Protein AF-0000000085061314 (afdb_homodimer)

Structure (mmCIF, N/CA/C/O backbone):
data_AF-0000000085061314-model_v1
#
loop_
_entity.id
_entity.type
_entity.pdbx_description
1 polymer 'Dihydropteridine reductase'
#
loop_
_atom_site.group_PDB
_atom_site.id
_atom_site.type_symbol
_atom_site.label_atom_id
_atom_site.label_alt_id
_atom_site.label_comp_id
_atom_site.label_asym_id
_atom_site.label_entity_id
_atom_site.label_seq_id
_atom_site.pdbx_PDB_ins_code
_atom_site.Cartn_x
_atom_site.Cartn_y
_atom_site.Cartn_z
_atom_site.occupancy
_atom_site.B_iso_or_equiv
_atom_site.auth_seq_id
_atom_site.auth_comp_id
_atom_site.auth_asym_id
_atom_site.auth_atom_id
_atom_site.pdbx_PDB_model_num
ATOM 1 N N . MET A 1 1 ? 6.359 34.594 16.688 1 70.44 1 MET A N 1
ATOM 2 C CA . MET A 1 1 ? 5.91 34.438 15.297 1 70.44 1 MET A CA 1
ATOM 3 C C . MET A 1 1 ? 4.812 33.406 15.18 1 70.44 1 MET A C 1
ATOM 5 O O . MET A 1 1 ? 4.781 32.438 15.953 1 70.44 1 MET A O 1
ATOM 9 N N . SER A 1 2 ? 3.764 33.688 14.375 1 91.44 2 SER A N 1
ATOM 10 C CA . SER A 1 2 ? 2.629 32.75 14.281 1 91.44 2 SER A CA 1
ATOM 11 C C . SER A 1 2 ? 3.045 31.422 13.688 1 91.44 2 SER A C 1
ATOM 13 O O . SER A 1 2 ? 3.91 31.359 12.812 1 91.44 2 SER A O 1
ATOM 15 N N . LYS A 1 3 ? 2.561 30.406 14.242 1 97.94 3 LYS A N 1
ATOM 16 C CA . LYS A 1 3 ? 2.836 29.062 13.758 1 97.94 3 LYS A CA 1
ATOM 17 C C . LYS A 1 3 ? 2.086 28.766 12.461 1 97.94 3 LYS A C 1
ATOM 19 O O . LYS A 1 3 ? 1.047 29.375 12.195 1 97.94 3 LYS A O 1
ATOM 24 N N . ASN A 1 4 ? 2.637 27.906 11.641 1 98.81 4 ASN A N 1
ATOM 25 C CA . ASN A 1 4 ? 2.072 27.562 10.336 1 98.81 4 ASN A CA 1
ATOM 26 C C . ASN A 1 4 ? 1.611 26.109 10.289 1 98.81 4 ASN A C 1
ATOM 28 O O . ASN A 1 4 ? 2.285 25.219 10.82 1 98.81 4 ASN A O 1
ATOM 32 N N . VAL A 1 5 ? 0.436 25.891 9.711 1 98.94 5 VAL A N 1
ATOM 33 C CA . VAL A 1 5 ? -0.019 24.531 9.391 1 98.94 5 VAL A CA 1
ATOM 34 C C . VAL A 1 5 ? -0.33 24.438 7.902 1 98.94 5 VAL A C 1
ATOM 36 O O . VAL A 1 5 ? -0.917 25.344 7.316 1 98.94 5 VAL A O 1
ATOM 39 N N . LEU A 1 6 ? 0.193 23.406 7.277 1 98.94 6 LEU A N 1
ATOM 40 C CA . LEU A 1 6 ? -0.193 23.062 5.914 1 98.94 6 LEU A CA 1
ATOM 41 C C . LEU A 1 6 ? -1.162 21.891 5.906 1 98.94 6 LEU A C 1
ATOM 43 O O . LEU A 1 6 ? -0.881 20.844 6.496 1 98.94 6 LEU A O 1
ATOM 47 N N . VAL A 1 7 ? -2.303 22.078 5.32 1 99 7 VAL A N 1
ATOM 48 C CA . VAL A 1 7 ? -3.314 21.031 5.203 1 99 7 VAL A CA 1
ATOM 49 C C . VAL A 1 7 ? -3.453 20.609 3.742 1 99 7 VAL A C 1
ATOM 51 O O . VAL A 1 7 ? -3.934 21.375 2.906 1 99 7 VAL A O 1
ATOM 54 N N . PHE A 1 8 ? -2.939 19.422 3.385 1 98.94 8 PHE A N 1
ATOM 55 C CA . PHE A 1 8 ? -3.18 18.812 2.082 1 98.94 8 PHE A CA 1
ATOM 56 C C . PHE A 1 8 ? -4.586 18.234 2.008 1 98.94 8 PHE A C 1
ATOM 58 O O . PHE A 1 8 ? -4.938 17.328 2.781 1 98.94 8 PHE A O 1
ATOM 65 N N . GLY A 1 9 ? -5.371 18.703 1.185 1 98.75 9 GLY A N 1
ATOM 66 C CA . GLY A 1 9 ? -6.801 18.453 1.234 1 98.75 9 GLY A CA 1
ATOM 67 C C . GLY A 1 9 ? -7.559 19.453 2.074 1 98.75 9 GLY A C 1
ATOM 68 O O . GLY A 1 9 ? -8.508 19.109 2.781 1 98.75 9 GLY A O 1
ATOM 69 N N . GLY A 1 10 ? -7.152 20.656 2.01 1 98.75 10 GLY A N 1
ATOM 70 C CA . GLY A 1 10 ? -7.629 21.672 2.93 1 98.75 10 GLY A CA 1
ATOM 71 C C . GLY A 1 10 ? -9.008 22.203 2.578 1 98.75 10 GLY A C 1
ATOM 72 O O . GLY A 1 10 ? -9.602 22.969 3.338 1 98.75 10 GLY A O 1
ATOM 73 N N . SER A 1 11 ? -9.586 21.797 1.444 1 98.12 11 SER A N 1
ATOM 74 C CA . SER A 1 11 ? -10.898 22.297 1.037 1 98.12 11 SER A CA 1
ATOM 75 C C . SER A 1 11 ? -11.969 21.234 1.199 1 98.12 11 SER A C 1
ATOM 77 O O . SER A 1 11 ? -13.148 21.484 0.968 1 98.12 11 SER A O 1
ATOM 79 N N . GLY A 1 12 ? -11.555 20 1.56 1 97.5 12 GLY A N 1
ATOM 80 C CA . GLY A 1 12 ? -12.516 18.938 1.841 1 97.5 12 GLY A CA 1
ATOM 81 C C . GLY A 1 12 ? -13.195 19.109 3.188 1 97.5 12 GLY A C 1
ATOM 82 O O . GLY A 1 12 ? -12.961 20.078 3.895 1 97.5 12 GLY A O 1
ATOM 83 N N . SER A 1 13 ? -14.023 18.125 3.568 1 97.5 13 SER A N 1
ATOM 84 C CA . SER A 1 13 ? -14.797 18.188 4.805 1 97.5 13 SER A CA 1
ATOM 85 C C . SER A 1 13 ? -13.883 18.266 6.023 1 97.5 13 SER A C 1
ATOM 87 O O . SER A 1 13 ? -13.922 19.25 6.77 1 97.5 13 SER A O 1
ATOM 89 N N . LEU A 1 14 ? -13.031 17.297 6.188 1 98.38 14 LEU A N 1
ATOM 90 C CA . LEU A 1 14 ? -12.117 17.312 7.328 1 98.38 14 LEU A CA 1
ATOM 91 C C . LEU A 1 14 ? -11.109 18.438 7.203 1 98.38 14 LEU A C 1
ATOM 93 O O . LEU A 1 14 ? -10.828 19.141 8.188 1 98.38 14 LEU A O 1
ATOM 97 N N . GLY A 1 15 ? -10.555 18.641 5.969 1 98.81 15 GLY A N 1
ATOM 98 C CA . GLY A 1 15 ? -9.578 19.688 5.738 1 98.81 15 GLY A CA 1
ATOM 99 C C . GLY A 1 15 ? -10.086 21.078 6.117 1 98.81 15 GLY A C 1
ATOM 100 O O . GLY A 1 15 ? -9.383 21.844 6.773 1 98.81 15 GLY A O 1
ATOM 101 N N . SER A 1 16 ? -11.305 21.359 5.734 1 98.69 16 SER A N 1
ATOM 102 C CA . SER A 1 16 ? -11.891 22.672 6.047 1 98.69 16 SER A CA 1
ATOM 103 C C . SER A 1 16 ? -12.07 22.844 7.551 1 98.69 16 SER A C 1
ATOM 105 O O . SER A 1 16 ? -11.867 23.938 8.078 1 98.69 16 SER A O 1
ATOM 107 N N . ALA A 1 17 ? -12.461 21.734 8.211 1 98.75 17 ALA A N 1
ATOM 108 C CA . ALA A 1 17 ? -12.617 21.797 9.656 1 98.75 17 ALA A CA 1
ATOM 109 C C . ALA A 1 17 ? -11.281 22.109 10.344 1 98.75 17 ALA A C 1
ATOM 111 O O . ALA A 1 17 ? -11.234 22.891 11.289 1 98.75 17 ALA A O 1
ATOM 112 N N . ILE A 1 18 ? -10.219 21.516 9.852 1 98.94 18 ILE A N 1
ATOM 113 C CA . ILE A 1 18 ? -8.883 21.734 10.398 1 98.94 18 ILE A CA 1
ATOM 114 C C . ILE A 1 18 ? -8.438 23.172 10.148 1 98.94 18 ILE A C 1
ATOM 116 O O . ILE A 1 18 ? -8.023 23.875 11.07 1 98.94 18 ILE A O 1
ATOM 120 N N . VAL A 1 19 ? -8.562 23.609 8.898 1 98.88 19 VAL A N 1
ATOM 121 C CA . VAL A 1 19 ? -8.164 24.969 8.523 1 98.88 19 VAL A CA 1
ATOM 122 C C . VAL A 1 19 ? -8.906 25.984 9.391 1 98.88 19 VAL A C 1
ATOM 124 O O . VAL A 1 19 ? -8.289 26.875 9.961 1 98.88 19 VAL A O 1
ATOM 127 N N . ASN A 1 20 ? -10.164 25.797 9.523 1 98.75 20 ASN A N 1
ATOM 128 C CA . ASN A 1 20 ? -10.992 26.734 10.281 1 98.75 20 ASN A CA 1
ATOM 129 C C . ASN A 1 20 ? -10.57 26.781 11.742 1 98.75 20 ASN A C 1
ATOM 131 O O . ASN A 1 20 ? -10.398 27.875 12.305 1 98.75 20 ASN A O 1
ATOM 135 N N . LEU A 1 21 ? -10.438 25.641 12.32 1 98.81 21 LEU A N 1
ATOM 136 C CA . LEU A 1 21 ? -10.086 25.609 13.742 1 98.81 21 LEU A CA 1
ATOM 137 C C . LEU A 1 21 ? -8.719 26.25 13.977 1 98.81 21 LEU A C 1
ATOM 139 O O . LEU A 1 21 ? -8.562 27.078 14.883 1 98.81 21 LEU A O 1
ATOM 143 N N . PHE A 1 22 ? -7.703 25.859 13.211 1 98.88 22 PHE A N 1
ATOM 144 C CA . PHE A 1 22 ? -6.355 26.391 13.398 1 98.88 22 PHE A CA 1
ATOM 145 C C . PHE A 1 22 ? -6.324 27.906 13.219 1 98.88 22 PHE A C 1
ATOM 147 O O . PHE A 1 22 ? -5.617 28.609 13.938 1 98.88 22 PHE A O 1
ATOM 154 N N . LYS A 1 23 ? -7.078 28.375 12.281 1 98.25 23 LYS A N 1
ATOM 155 C CA . LYS A 1 23 ? -7.168 29.812 12.062 1 98.25 23 LYS A CA 1
ATOM 156 C C . LYS A 1 23 ? -7.727 30.531 13.297 1 98.25 23 LYS A C 1
ATOM 158 O O . LYS A 1 23 ? -7.211 31.562 13.703 1 98.25 23 LYS A O 1
ATOM 163 N N . THR A 1 24 ? -8.727 29.984 13.852 1 98 24 THR A N 1
ATOM 164 C CA . THR A 1 24 ? -9.336 30.578 15.031 1 98 24 THR A CA 1
ATOM 165 C C . THR A 1 24 ? -8.352 30.578 16.203 1 98 24 THR A C 1
ATOM 167 O O . THR A 1 24 ? -8.484 31.375 17.141 1 98 24 THR A O 1
ATOM 170 N N . LYS A 1 25 ? -7.426 29.672 16.172 1 98.31 25 LYS A N 1
ATOM 171 C CA . LYS A 1 25 ? -6.434 29.547 17.234 1 98.31 25 LYS A CA 1
ATOM 172 C C . LYS A 1 25 ? -5.203 30.406 16.938 1 98.31 25 LYS A C 1
ATOM 174 O O . LYS A 1 25 ? -4.191 30.312 17.641 1 98.31 25 LYS A O 1
ATOM 179 N N . GLY A 1 26 ? -5.215 31.141 15.812 1 98.19 26 GLY A N 1
ATOM 180 C CA . GLY A 1 26 ? -4.188 32.125 15.516 1 98.19 26 GLY A CA 1
ATOM 181 C C . GLY A 1 26 ? -3.078 31.594 14.633 1 98.19 26 GLY A C 1
ATOM 182 O O . GLY A 1 26 ? -2.049 32.25 14.453 1 98.19 26 G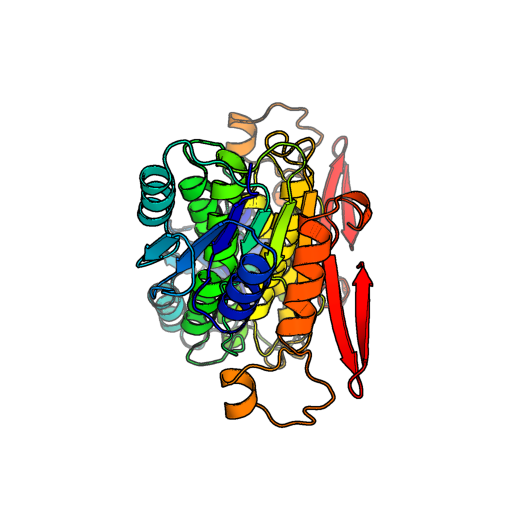LY A O 1
ATOM 183 N N . TRP A 1 27 ? -3.205 30.422 14.141 1 98.75 27 TRP A N 1
ATOM 184 C CA . TRP A 1 27 ? -2.191 29.859 13.25 1 98.75 27 TRP A CA 1
ATOM 185 C C . TRP A 1 27 ? -2.363 30.391 11.828 1 98.75 27 TRP A C 1
ATOM 187 O O . TRP A 1 27 ? -3.486 30.641 11.383 1 98.75 27 TRP A O 1
ATOM 197 N N . ASN A 1 28 ? -1.245 30.578 11.125 1 98.69 28 ASN A N 1
ATOM 198 C CA . ASN A 1 28 ? -1.319 30.688 9.672 1 98.69 28 ASN A CA 1
ATOM 199 C C . ASN A 1 28 ? -1.642 29.344 9.023 1 98.69 28 ASN A C 1
ATOM 201 O O . ASN A 1 28 ? -1.015 28.328 9.344 1 98.69 28 ASN A O 1
ATOM 205 N N . THR A 1 29 ? -2.656 29.406 8.148 1 98.88 29 THR A N 1
ATOM 206 C CA . THR A 1 29 ? -3.113 28.156 7.547 1 98.88 29 THR A CA 1
ATOM 207 C C . THR A 1 29 ? -2.859 28.156 6.043 1 98.88 29 THR A C 1
ATOM 209 O O . THR A 1 29 ? -3.219 29.109 5.348 1 98.88 29 THR A O 1
ATOM 212 N N . ILE A 1 30 ? -2.184 27.094 5.559 1 98.88 30 ILE A N 1
ATOM 213 C CA . ILE A 1 30 ? -1.935 26.875 4.137 1 98.88 30 ILE A CA 1
ATOM 214 C C . ILE A 1 30 ? -2.76 25.688 3.646 1 98.88 30 ILE A C 1
ATOM 216 O O . ILE A 1 30 ? -2.57 24.562 4.109 1 98.88 30 ILE A O 1
ATOM 220 N N . SER A 1 31 ? -3.693 25.953 2.75 1 98.94 31 SER A N 1
ATOM 221 C CA . SER A 1 31 ? -4.527 24.891 2.174 1 98.94 31 SER A CA 1
ATOM 222 C C . SER A 1 31 ? -4.023 24.484 0.794 1 98.94 31 SER A C 1
ATOM 224 O O . SER A 1 31 ? -3.844 25.328 -0.083 1 98.94 31 SER A O 1
ATOM 226 N N . VAL A 1 32 ? -3.703 23.25 0.602 1 98.88 32 VAL A N 1
ATOM 227 C CA . VAL A 1 32 ? -3.387 22.656 -0.696 1 98.88 32 VAL A CA 1
ATOM 228 C C . VAL A 1 32 ? -4.492 21.688 -1.108 1 98.88 32 VAL A C 1
ATOM 230 O O . VAL A 1 32 ? -4.75 20.703 -0.419 1 98.88 32 VAL A O 1
ATOM 233 N N . ASP A 1 33 ? -5.152 21.938 -2.24 1 98.69 33 ASP A N 1
ATOM 234 C CA . ASP A 1 33 ? -6.27 21.094 -2.664 1 98.69 33 ASP A CA 1
ATOM 235 C C . ASP A 1 33 ? -6.617 21.344 -4.129 1 98.69 33 ASP A C 1
ATOM 237 O O . ASP A 1 33 ? -6 22.188 -4.789 1 98.69 33 ASP A O 1
ATOM 241 N N . PHE A 1 34 ? -7.551 20.5 -4.594 1 98 34 PHE A N 1
ATOM 242 C CA . PHE A 1 34 ? -8.023 20.656 -5.965 1 98 34 PHE A CA 1
ATOM 243 C C . PHE A 1 34 ? -8.883 21.906 -6.094 1 98 34 PHE A C 1
ATOM 245 O O . PHE A 1 34 ? -9 22.484 -7.18 1 98 34 PHE A O 1
ATOM 252 N N . ARG A 1 35 ? -9.531 22.391 -4.969 1 97.62 35 ARG A N 1
ATOM 253 C CA . ARG A 1 35 ? -10.312 23.625 -4.906 1 97.62 35 ARG A CA 1
ATOM 254 C C . ARG A 1 35 ? -9.719 24.594 -3.896 1 97.62 35 ARG A C 1
ATOM 256 O O . ARG A 1 35 ? -9.125 24.188 -2.9 1 97.62 35 ARG A O 1
ATOM 263 N N . ASP A 1 36 ? -9.906 25.766 -4.176 1 97.75 36 ASP A N 1
ATOM 264 C CA . ASP A 1 36 ? -9.438 26.781 -3.248 1 97.75 36 ASP A CA 1
ATOM 265 C C . ASP A 1 36 ? -10.219 26.734 -1.935 1 97.75 36 ASP A C 1
ATOM 267 O O . ASP A 1 36 ? -11.398 26.391 -1.921 1 97.75 36 ASP A O 1
ATOM 271 N N . ASN A 1 37 ? -9.469 26.984 -0.868 1 98.31 37 ASN A N 1
ATOM 272 C CA . ASN A 1 37 ? -10.078 27.281 0.422 1 98.31 37 ASN A CA 1
ATOM 273 C C . ASN A 1 37 ? -9.898 28.75 0.806 1 98.31 37 ASN A C 1
ATOM 275 O O . ASN A 1 37 ? -8.836 29.141 1.273 1 98.31 37 ASN A O 1
ATOM 279 N N . THR A 1 38 ? -10.945 29.531 0.714 1 97.12 38 THR A N 1
ATOM 280 C CA . THR A 1 38 ? -10.867 30.984 0.884 1 97.12 38 THR A CA 1
ATOM 281 C C . THR A 1 38 ? -10.695 31.344 2.357 1 97.12 38 THR A C 1
ATOM 283 O O . THR A 1 38 ? -10.328 32.469 2.686 1 97.12 38 THR A O 1
ATOM 286 N N . ASN A 1 39 ? -10.961 30.422 3.193 1 97.94 39 ASN A N 1
ATOM 287 C CA . ASN A 1 39 ? -10.805 30.703 4.617 1 97.94 39 ASN A CA 1
ATOM 288 C C . ASN A 1 39 ? -9.352 30.578 5.059 1 97.94 39 ASN A C 1
ATOM 290 O O . ASN A 1 39 ? -8.984 31.031 6.145 1 97.94 39 ASN A O 1
ATOM 294 N N . ALA A 1 40 ? -8.539 29.891 4.309 1 98.69 40 ALA A N 1
ATOM 295 C CA . ALA A 1 40 ? -7.137 29.688 4.664 1 98.69 40 AL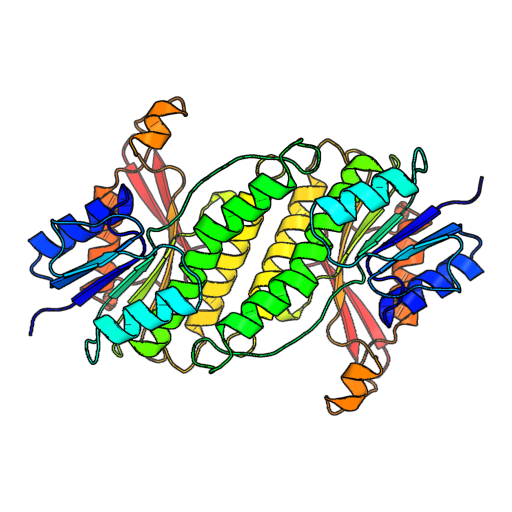A A CA 1
ATOM 296 C C . ALA A 1 40 ? -6.348 30.984 4.504 1 98.69 40 ALA A C 1
ATOM 298 O O . ALA A 1 40 ? -6.719 31.859 3.711 1 98.69 40 ALA A O 1
ATOM 299 N N . THR A 1 41 ? -5.254 31.141 5.266 1 98.5 41 THR A N 1
ATOM 300 C CA . THR A 1 41 ? -4.344 32.281 5.082 1 98.5 41 THR A CA 1
ATOM 301 C C . THR A 1 41 ? -3.764 32.281 3.67 1 98.5 41 THR A C 1
ATOM 303 O O . THR A 1 41 ? -3.629 33.312 3.049 1 98.5 41 THR A O 1
ATOM 306 N N . GLN A 1 42 ? -3.408 31.156 3.201 1 98.31 42 GLN A N 1
ATOM 307 C CA . GLN A 1 42 ? -2.92 30.922 1.847 1 98.31 42 GLN A CA 1
ATOM 308 C C . GLN A 1 42 ? -3.516 29.641 1.26 1 98.31 42 GLN A C 1
ATOM 310 O O . GLN A 1 42 ? -3.625 28.625 1.951 1 98.31 42 GLN A O 1
ATOM 315 N N . SER A 1 43 ? -3.992 29.797 0.002 1 98.69 43 SER A N 1
ATOM 316 C CA . SER A 1 43 ? -4.566 28.641 -0.698 1 98.69 43 SER A CA 1
ATOM 317 C C . SER A 1 43 ? -3.816 28.359 -1.995 1 98.69 43 SER A C 1
ATOM 319 O O . SER A 1 43 ? -3.602 29.266 -2.807 1 98.69 43 SER A O 1
ATOM 321 N N . VAL A 1 44 ? -3.334 27.141 -2.156 1 98.56 44 VAL A N 1
ATOM 322 C CA . VAL A 1 44 ? -2.676 26.703 -3.381 1 98.56 44 VAL A CA 1
ATOM 323 C C . VAL A 1 44 ? -3.504 25.594 -4.047 1 98.56 44 VAL A C 1
ATOM 325 O O . VAL A 1 44 ? -3.662 24.516 -3.49 1 98.56 44 VAL A O 1
ATOM 328 N N . SER A 1 45 ? -4.023 25.859 -5.238 1 98.38 45 SER A N 1
ATOM 329 C CA . SER A 1 45 ? -4.801 24.875 -5.984 1 98.38 45 SER A CA 1
ATOM 330 C C . SER A 1 45 ? -3.896 23.984 -6.84 1 98.38 45 SER A C 1
ATOM 332 O O . SER A 1 45 ? -2.996 24.484 -7.52 1 98.38 45 SER A O 1
ATOM 334 N N . ILE A 1 46 ? -4.117 22.688 -6.781 1 98.56 46 ILE A N 1
ATOM 335 C CA . ILE A 1 46 ? -3.387 21.719 -7.598 1 98.56 46 ILE A CA 1
ATOM 336 C C . ILE A 1 46 ? -4.367 20.906 -8.43 1 98.56 46 ILE A C 1
ATOM 338 O O . ILE A 1 46 ? -5.562 20.859 -8.125 1 98.56 46 ILE A O 1
ATOM 342 N N . THR A 1 47 ? -3.828 20.188 -9.461 1 98.12 47 THR A N 1
ATOM 343 C CA . THR A 1 47 ? -4.688 19.391 -10.32 1 98.12 47 THR A CA 1
ATOM 344 C C . THR A 1 47 ? -4.496 17.891 -10.031 1 98.12 47 THR A C 1
ATOM 346 O O . THR A 1 47 ? -5.273 17.062 -10.5 1 98.12 47 THR A O 1
ATOM 349 N N . SER A 1 48 ? -3.506 17.531 -9.367 1 97.94 48 SER A N 1
ATOM 350 C CA . SER A 1 48 ? -3.182 16.172 -8.945 1 97.94 48 SER A CA 1
ATOM 351 C C . SER A 1 48 ? -2.129 16.172 -7.84 1 97.94 48 SER A C 1
ATOM 353 O O . SER A 1 48 ? -1.584 17.234 -7.496 1 97.94 48 SER A O 1
ATOM 355 N N . SER A 1 49 ? -1.894 15.031 -7.281 1 98.19 49 SER A N 1
ATOM 356 C CA . SER A 1 49 ? -0.855 14.906 -6.262 1 98.19 49 SER A CA 1
ATOM 357 C C . SER A 1 49 ? 0.457 14.422 -6.867 1 98.19 49 SER A C 1
ATOM 359 O O . SER A 1 49 ? 1.288 13.836 -6.172 1 98.19 49 SER A O 1
ATOM 361 N N . ASN A 1 50 ? 0.657 14.641 -8.156 1 97.5 50 ASN A N 1
ATOM 362 C CA . ASN A 1 50 ? 1.856 14.133 -8.812 1 97.5 50 ASN A CA 1
ATOM 363 C C . ASN A 1 50 ? 3.064 15.031 -8.547 1 97.5 50 ASN A C 1
ATOM 365 O O . ASN A 1 50 ? 2.934 16.078 -7.922 1 97.5 50 ASN A O 1
ATOM 369 N N . GLU A 1 51 ? 4.215 14.539 -8.969 1 98 51 GLU A N 1
ATOM 370 C CA . GLU A 1 51 ? 5.492 15.195 -8.703 1 98 51 GLU A CA 1
ATOM 371 C C . GLU A 1 51 ? 5.477 16.656 -9.156 1 98 51 GLU A C 1
ATOM 373 O O . GLU A 1 51 ? 5.844 17.547 -8.398 1 98 51 GLU A O 1
ATOM 378 N N . SER A 1 52 ? 5.062 16.891 -10.336 1 98.19 52 SER A N 1
ATOM 379 C CA . SER A 1 52 ? 5.117 18.234 -10.898 1 98.19 52 SER A CA 1
ATOM 380 C C . SER A 1 52 ? 4.266 19.203 -10.086 1 98.19 52 SER A C 1
ATOM 382 O O . SER A 1 52 ? 4.699 20.312 -9.797 1 98.19 52 SER A O 1
ATOM 384 N N . GLU A 1 53 ? 3.043 18.844 -9.727 1 98.56 53 GLU A N 1
ATOM 385 C CA . GLU A 1 53 ? 2.145 19.688 -8.953 1 98.56 53 GLU A CA 1
ATOM 386 C C . GLU A 1 53 ? 2.674 19.922 -7.543 1 98.56 53 GLU A C 1
ATOM 388 O O . GLU A 1 53 ? 2.584 21.031 -7.016 1 98.56 53 GLU A O 1
ATOM 393 N N . VAL A 1 54 ? 3.244 18.906 -6.914 1 98.38 54 VAL A N 1
ATOM 394 C CA . VAL A 1 54 ? 3.729 19.016 -5.543 1 98.38 54 VAL A CA 1
ATOM 395 C C . VAL A 1 54 ? 4.977 19.891 -5.504 1 98.38 54 VAL A C 1
ATOM 397 O O . VAL A 1 54 ? 5.152 20.688 -4.578 1 98.38 54 VAL A O 1
ATOM 400 N N . LYS A 1 55 ? 5.824 19.766 -6.48 1 97.81 55 LYS A N 1
ATOM 401 C CA . LYS A 1 55 ? 6.992 20.641 -6.566 1 97.81 55 LYS A CA 1
ATOM 402 C C . LYS A 1 55 ? 6.582 22.094 -6.816 1 97.81 55 LYS A C 1
ATOM 404 O O . LYS A 1 55 ? 7.238 23.016 -6.336 1 97.81 55 LYS A O 1
ATOM 409 N N . ARG A 1 56 ? 5.52 22.281 -7.59 1 98.31 56 ARG A N 1
ATOM 410 C CA . ARG A 1 56 ? 4.992 23.625 -7.762 1 98.31 56 ARG A CA 1
ATOM 411 C C . ARG A 1 56 ? 4.516 24.203 -6.434 1 98.31 56 ARG A C 1
ATOM 413 O O . ARG A 1 56 ? 4.723 25.391 -6.152 1 98.31 56 ARG A O 1
ATOM 420 N N . VAL A 1 57 ? 3.834 23.391 -5.594 1 98.62 57 VAL A N 1
ATOM 421 C CA . VAL A 1 57 ? 3.426 23.828 -4.262 1 98.62 57 VAL A CA 1
ATOM 422 C C . VAL A 1 57 ? 4.645 24.312 -3.482 1 98.62 57 VAL A C 1
ATOM 424 O O . VAL A 1 57 ? 4.609 25.375 -2.863 1 98.62 57 VAL A O 1
ATOM 427 N N . LEU A 1 58 ? 5.738 23.516 -3.504 1 97.44 58 LEU A N 1
ATOM 428 C CA . LEU A 1 58 ? 6.977 23.875 -2.818 1 97.44 58 LEU A CA 1
ATOM 429 C C . LEU A 1 58 ? 7.5 25.219 -3.32 1 97.44 58 LEU A C 1
ATOM 431 O O . LEU A 1 58 ? 7.91 26.062 -2.523 1 97.44 58 LEU A O 1
ATOM 435 N N . SER A 1 59 ? 7.449 25.375 -4.613 1 97.94 59 SER A N 1
ATOM 436 C CA . SER A 1 59 ? 7.941 26.609 -5.219 1 97.94 59 SER A CA 1
ATOM 437 C C . SER A 1 59 ? 7.109 27.797 -4.773 1 97.94 59 SER A C 1
ATOM 439 O O . SER A 1 59 ? 7.656 28.875 -4.48 1 97.94 59 SER A O 1
ATOM 441 N N . VAL A 1 60 ? 5.832 27.656 -4.738 1 98.12 60 VAL A N 1
ATOM 442 C CA . VAL A 1 60 ? 4.91 28.719 -4.344 1 98.12 60 VAL A CA 1
ATOM 443 C C . VAL A 1 60 ? 5.164 29.125 -2.891 1 98.12 60 VAL A C 1
ATOM 445 O O . VAL A 1 60 ? 5.074 30.297 -2.537 1 98.12 60 VAL A O 1
ATOM 448 N N . LEU A 1 61 ? 5.465 28.141 -2.055 1 97.62 61 LEU A N 1
ATOM 449 C CA . LEU A 1 61 ? 5.637 28.375 -0.626 1 97.62 61 LEU A CA 1
ATOM 450 C C . LEU A 1 61 ? 7.004 28.984 -0.339 1 97.62 61 LEU A C 1
ATOM 452 O O . LEU A 1 61 ? 7.207 29.594 0.713 1 97.62 61 LEU A O 1
ATOM 456 N N . GLY A 1 62 ? 8.023 28.812 -1.288 1 93.69 62 GLY A N 1
ATOM 457 C CA . GLY A 1 62 ? 9.336 29.391 -1.123 1 93.69 62 GLY A CA 1
ATOM 458 C C . GLY A 1 62 ? 10.062 28.891 0.112 1 93.69 62 GLY A C 1
ATOM 459 O O . GLY A 1 62 ? 10.211 27.688 0.306 1 93.69 62 GLY A O 1
ATOM 460 N N . SER A 1 63 ? 10.422 29.797 0.989 1 94.31 63 SER A N 1
ATOM 461 C CA . SER A 1 63 ? 11.195 29.453 2.178 1 94.31 63 SER A CA 1
ATOM 462 C C . SER A 1 63 ? 10.289 29.234 3.385 1 94.31 63 SER A C 1
ATOM 464 O O . SER A 1 63 ? 10.773 29.062 4.504 1 94.31 63 SER A O 1
ATOM 466 N N . THR A 1 64 ? 9.023 29.281 3.125 1 96.12 64 THR A N 1
ATOM 467 C CA . THR A 1 64 ? 8.078 29.094 4.223 1 96.12 64 THR A CA 1
ATOM 468 C C . THR A 1 64 ? 8.266 27.719 4.867 1 96.12 64 THR A C 1
ATOM 470 O O . THR A 1 64 ? 8.305 26.703 4.168 1 96.12 64 THR A O 1
ATOM 473 N N . LYS A 1 65 ? 8.43 27.703 6.207 1 98.06 65 LYS A N 1
ATOM 474 C CA . LYS A 1 65 ? 8.438 26.469 6.992 1 98.06 65 LYS A CA 1
ATOM 475 C C . LYS A 1 65 ? 7.129 26.297 7.762 1 98.06 65 LYS A C 1
ATOM 477 O O . LYS A 1 65 ? 6.402 27.266 7.984 1 98.06 65 LYS A O 1
ATOM 482 N N . VAL A 1 66 ? 6.902 25.078 8.109 1 98.75 66 VAL A N 1
ATOM 483 C CA . VAL A 1 66 ? 5.645 24.828 8.805 1 98.75 66 VAL A CA 1
ATOM 484 C C . VAL A 1 66 ? 5.91 24.047 10.094 1 98.75 66 VAL A C 1
ATOM 486 O O . VAL A 1 66 ? 6.895 23.312 10.188 1 98.75 66 VAL A O 1
ATOM 489 N N . ASP A 1 67 ? 4.973 24.219 11.031 1 98.88 67 ASP A N 1
ATOM 490 C CA . ASP A 1 67 ? 5.047 23.547 12.32 1 98.88 67 ASP A CA 1
ATOM 491 C C . ASP A 1 67 ? 4.219 22.266 12.32 1 98.88 67 ASP A C 1
ATOM 493 O O . ASP A 1 67 ? 4.41 21.391 13.172 1 98.88 67 ASP A O 1
ATOM 497 N N . SER A 1 68 ? 3.295 22.219 11.438 1 98.94 68 SER A N 1
ATOM 498 C CA . SER A 1 68 ? 2.445 21.047 11.273 1 98.94 68 SER A CA 1
ATOM 499 C C . SER A 1 68 ? 2.057 20.844 9.812 1 98.94 68 SER A C 1
ATOM 501 O O . SER A 1 68 ? 1.782 21.812 9.094 1 98.94 68 SER A O 1
ATOM 503 N N . ILE A 1 69 ? 2.068 19.641 9.352 1 98.94 69 ILE A N 1
ATOM 504 C CA . ILE A 1 69 ? 1.555 19.25 8.039 1 98.94 69 ILE A CA 1
ATOM 505 C C . ILE A 1 69 ? 0.562 18.094 8.203 1 98.94 69 ILE A C 1
ATOM 507 O O . ILE A 1 69 ? 0.882 17.078 8.812 1 98.94 69 ILE A O 1
ATOM 511 N N . ILE A 1 70 ? -0.641 18.25 7.676 1 98.94 70 ILE A N 1
ATOM 512 C CA . ILE A 1 70 ? -1.719 17.297 7.863 1 98.94 70 ILE A CA 1
ATOM 513 C C . ILE A 1 70 ? -2.301 16.891 6.508 1 98.94 70 ILE A C 1
ATOM 515 O O . ILE A 1 70 ? -2.678 17.766 5.711 1 98.94 70 ILE A O 1
ATOM 519 N N . CYS A 1 71 ? -2.275 15.648 6.207 1 98.94 71 CYS A N 1
ATOM 520 C CA . CYS A 1 71 ? -2.941 15.133 5.016 1 98.94 71 CYS A CA 1
ATOM 521 C C . CYS A 1 71 ? -4.398 14.789 5.312 1 98.94 71 CYS A C 1
ATOM 523 O O . CYS A 1 71 ? -4.688 13.766 5.926 1 98.94 71 CYS A O 1
ATOM 525 N N . ALA A 1 72 ? -5.285 15.609 4.84 1 98.81 72 ALA A N 1
ATOM 526 C CA . ALA A 1 72 ? -6.715 15.375 5.02 1 98.81 72 ALA A CA 1
ATOM 527 C C . ALA A 1 72 ? -7.363 14.922 3.715 1 98.81 72 ALA A C 1
ATOM 529 O O . ALA A 1 72 ? -8.562 14.617 3.682 1 98.81 72 ALA A O 1
ATOM 530 N N . ALA A 1 73 ? -6.484 14.883 2.668 1 98.38 73 ALA A N 1
ATOM 531 C CA . ALA A 1 73 ? -6.984 14.422 1.373 1 98.38 73 ALA A CA 1
ATOM 532 C C . ALA A 1 73 ? -7.305 12.93 1.406 1 98.38 73 ALA A C 1
ATOM 534 O O . ALA A 1 73 ? -6.613 12.156 2.07 1 98.38 73 ALA A O 1
ATOM 535 N N . GLY A 1 74 ? -8.297 12.523 0.713 1 96.81 74 GLY A N 1
ATOM 536 C CA . GLY A 1 74 ? -8.672 11.117 0.61 1 96.81 74 GLY A CA 1
ATOM 537 C C . GLY A 1 74 ? -10.047 10.906 0.008 1 96.81 74 GLY A C 1
ATOM 538 O O . GLY A 1 74 ? -10.688 11.859 -0.433 1 96.81 74 GLY A O 1
ATOM 539 N N . GLY A 1 75 ? -10.406 9.719 -0.126 1 94.81 75 GLY A N 1
ATOM 540 C CA . GLY A 1 75 ? -11.703 9.297 -0.638 1 94.81 75 GLY A CA 1
ATOM 541 C C . GLY A 1 75 ? -11.93 7.801 -0.519 1 94.81 75 GLY A C 1
ATOM 542 O O . GLY A 1 75 ? -11.062 7.07 -0.036 1 94.81 75 GLY A O 1
ATOM 543 N N . TRP A 1 76 ? -13.18 7.438 -0.887 1 94.62 76 TRP A N 1
ATOM 544 C CA . TRP A 1 76 ? -13.539 6.027 -0.769 1 94.62 76 TRP A CA 1
ATOM 545 C C . TRP A 1 76 ? -14.359 5.57 -1.973 1 94.62 76 TRP A C 1
ATOM 547 O O . TRP A 1 76 ? -15.266 6.277 -2.42 1 94.62 76 TRP A O 1
ATOM 557 N N . VAL A 1 77 ? -14 4.512 -2.504 1 94.19 77 VAL A N 1
ATOM 558 C CA . VAL A 1 77 ? -14.82 3.715 -3.404 1 94.19 77 VAL A CA 1
ATOM 559 C C . VAL A 1 77 ? -14.641 2.23 -3.092 1 94.19 77 VAL A C 1
ATOM 561 O O . VAL A 1 77 ? -13.531 1.783 -2.797 1 94.19 77 VAL A O 1
ATOM 564 N N . GLY A 1 78 ? -15.789 1.488 -3.055 1 93.62 78 GLY A N 1
ATOM 565 C CA . GLY A 1 78 ? -15.711 0.049 -2.857 1 93.62 78 GLY A CA 1
ATOM 566 C C . GLY A 1 78 ? -15.359 -0.708 -4.125 1 93.62 78 GLY A C 1
ATOM 567 O O . GLY A 1 78 ? -15.227 -0.11 -5.195 1 93.62 78 GLY A O 1
ATOM 568 N N . GLY A 1 79 ? -15.102 -2.039 -3.969 1 94.69 79 GLY A N 1
ATOM 569 C CA . GLY A 1 79 ? -14.828 -2.924 -5.09 1 94.69 79 GLY A CA 1
ATOM 570 C C . GLY A 1 79 ? -14.055 -4.168 -4.691 1 94.69 79 GLY A C 1
ATOM 571 O O . GLY A 1 79 ? -13.031 -4.082 -4.012 1 94.69 79 GLY A O 1
ATOM 572 N N . SER A 1 80 ? -14.602 -5.297 -5.098 1 95.75 80 SER A N 1
ATOM 573 C CA . SER A 1 80 ? -13.938 -6.582 -4.902 1 95.75 80 SER A CA 1
ATOM 574 C C . SER A 1 80 ? -13.078 -6.949 -6.105 1 95.75 80 SER A C 1
ATOM 576 O O . SER A 1 80 ? -13.055 -6.223 -7.102 1 95.75 80 SER A O 1
ATOM 578 N N . ILE A 1 81 ? -12.391 -8.117 -6.051 1 95.12 81 ILE A N 1
ATOM 579 C CA . ILE A 1 81 ? -11.453 -8.492 -7.105 1 95.12 81 ILE A CA 1
ATOM 580 C C . ILE A 1 81 ? -12.227 -8.922 -8.352 1 95.12 81 ILE A C 1
ATOM 582 O O . ILE A 1 81 ? -11.656 -9.016 -9.438 1 95.12 81 ILE A O 1
ATOM 586 N N . VAL A 1 82 ? -13.523 -9.18 -8.273 1 92.56 82 VAL A N 1
ATOM 587 C CA . VAL A 1 82 ? -14.281 -9.648 -9.43 1 92.56 82 VAL A CA 1
ATOM 588 C C . VAL A 1 82 ? -15.242 -8.562 -9.898 1 92.56 82 VAL A C 1
ATOM 590 O O . VAL A 1 82 ? -16.031 -8.773 -10.828 1 92.56 82 VAL A O 1
ATOM 593 N N . ALA A 1 83 ? -15.227 -7.398 -9.188 1 94.12 83 ALA A N 1
ATOM 594 C CA . ALA A 1 83 ? -16.078 -6.289 -9.609 1 94.12 83 ALA A CA 1
ATOM 595 C C . ALA A 1 83 ? -15.664 -5.762 -10.977 1 94.12 83 ALA A C 1
ATOM 597 O O . ALA A 1 83 ? -14.477 -5.738 -11.305 1 94.12 83 ALA A O 1
ATOM 598 N N . ASP A 1 84 ? -16.625 -5.262 -11.781 1 94.25 84 ASP A N 1
ATOM 599 C CA . ASP A 1 84 ? -16.375 -4.746 -13.117 1 94.25 84 ASP A CA 1
ATOM 600 C C . ASP A 1 84 ? -15.422 -3.547 -13.07 1 94.25 84 ASP A C 1
ATOM 602 O O . ASP A 1 84 ? -14.625 -3.34 -13.992 1 94.25 84 ASP A O 1
ATOM 606 N N . ASP A 1 85 ? -15.5 -2.865 -12.008 1 95.81 85 ASP A N 1
ATOM 607 C CA . ASP A 1 85 ? -14.703 -1.649 -11.891 1 95.81 85 ASP A CA 1
ATOM 608 C C . ASP A 1 85 ? -13.516 -1.859 -10.953 1 95.81 85 ASP A C 1
ATOM 610 O O . ASP A 1 85 ? -13.055 -0.915 -10.312 1 95.81 85 ASP A O 1
ATOM 614 N N . TYR A 1 86 ? -13.086 -3.145 -10.82 1 97.56 86 TYR A N 1
ATOM 615 C CA . TYR A 1 86 ? -12 -3.51 -9.922 1 97.56 86 TYR A CA 1
ATOM 616 C C . TYR A 1 86 ? -10.781 -2.629 -10.156 1 97.56 86 TYR A C 1
ATOM 618 O O . TYR A 1 86 ? -10.328 -1.931 -9.242 1 97.56 86 TYR A O 1
ATOM 626 N N . PHE A 1 87 ? -10.25 -2.527 -11.375 1 98.38 87 PHE A N 1
ATOM 627 C CA . PHE A 1 87 ? -9.031 -1.782 -11.672 1 98.38 87 PHE A CA 1
ATOM 628 C C . PHE A 1 87 ? -9.242 -0.288 -11.461 1 98.38 87 PHE A C 1
ATOM 630 O O . PHE A 1 87 ? -8.375 0.398 -10.914 1 98.38 87 PHE A O 1
ATOM 637 N N . GLN A 1 88 ? -10.359 0.145 -11.883 1 98.06 88 GLN A N 1
ATOM 638 C CA . GLN A 1 88 ? -10.68 1.559 -11.711 1 98.06 88 GLN A CA 1
ATOM 639 C C . GLN A 1 88 ? -10.766 1.928 -10.234 1 98.06 88 GLN A C 1
ATOM 641 O O . GLN A 1 88 ? -10.289 2.986 -9.82 1 98.06 88 GLN A O 1
ATOM 646 N N . SER A 1 89 ? -11.422 1.108 -9.445 1 98.06 89 SER A N 1
ATOM 647 C CA . SER A 1 89 ? -11.555 1.369 -8.016 1 98.06 89 SER A CA 1
ATOM 648 C C . SER A 1 89 ? -10.195 1.375 -7.324 1 98.06 89 SER A C 1
ATOM 650 O O . SER A 1 89 ? -9.93 2.221 -6.465 1 98.06 89 SER A O 1
ATOM 652 N N . VAL A 1 90 ? -9.312 0.443 -7.676 1 98.69 90 VAL A N 1
ATOM 653 C CA . VAL A 1 90 ? -7.973 0.387 -7.098 1 98.69 90 VAL A CA 1
ATOM 654 C C . VAL A 1 90 ? -7.211 1.665 -7.441 1 98.69 90 VAL A C 1
ATOM 656 O O . VAL A 1 90 ? -6.652 2.32 -6.555 1 98.69 90 VAL A O 1
ATOM 659 N N . GLN A 1 91 ? -7.25 2.004 -8.703 1 98.31 91 GLN A N 1
ATOM 660 C CA . GLN A 1 91 ? -6.523 3.189 -9.148 1 98.31 91 GLN A CA 1
ATOM 661 C C . GLN A 1 91 ? -7.035 4.441 -8.445 1 98.31 91 GLN A C 1
ATOM 663 O O . GLN A 1 91 ? -6.246 5.289 -8.016 1 98.31 91 GLN A O 1
ATOM 668 N N . LYS A 1 92 ? -8.297 4.598 -8.359 1 98.12 92 LYS A N 1
ATOM 669 C CA . LYS A 1 92 ? -8.883 5.754 -7.688 1 98.12 92 LYS A CA 1
ATOM 670 C C . LYS A 1 92 ? -8.438 5.828 -6.23 1 98.12 92 LYS A C 1
ATOM 672 O O . LYS A 1 92 ? -8.102 6.906 -5.734 1 98.12 92 LYS A O 1
ATOM 677 N N . MET A 1 93 ? -8.43 4.719 -5.5 1 98.62 93 MET A N 1
ATOM 678 C CA . MET A 1 93 ? -8.055 4.699 -4.09 1 98.62 93 MET A CA 1
ATOM 679 C C . MET A 1 93 ? -6.574 5.031 -3.922 1 98.62 93 MET A C 1
ATOM 681 O O . MET A 1 93 ? -6.191 5.723 -2.975 1 98.62 93 MET A O 1
ATOM 685 N N . LEU A 1 94 ? -5.742 4.531 -4.867 1 98.75 94 LEU A N 1
ATOM 686 C CA . LEU A 1 94 ? -4.332 4.898 -4.816 1 98.75 94 LEU A CA 1
ATOM 687 C C . LEU A 1 94 ? -4.148 6.391 -5.062 1 98.75 94 LEU A C 1
ATOM 689 O O . LEU A 1 94 ? -3.379 7.051 -4.359 1 98.75 94 LEU A O 1
ATOM 693 N N . ASP A 1 95 ? -4.875 6.926 -5.98 1 98.06 95 ASP A N 1
ATOM 694 C CA . ASP A 1 95 ? -4.754 8.336 -6.336 1 98.06 95 ASP A CA 1
ATOM 695 C C . ASP A 1 95 ? -5.254 9.227 -5.203 1 98.06 95 ASP A C 1
ATOM 697 O O . ASP A 1 95 ? -4.602 10.219 -4.852 1 98.06 95 ASP A O 1
ATOM 701 N N . PHE A 1 96 ? -6.336 8.906 -4.652 1 97.94 96 PHE A N 1
ATOM 702 C CA . PHE A 1 96 ? -6.973 9.742 -3.643 1 97.94 96 PHE A CA 1
ATOM 703 C C . PHE A 1 96 ? -6.215 9.672 -2.322 1 97.94 96 PHE A C 1
ATOM 705 O O . PHE A 1 96 ? -6.02 10.688 -1.656 1 97.94 96 PHE A O 1
ATOM 712 N N . ASN A 1 97 ? -5.816 8.453 -2.008 1 98.69 97 ASN A N 1
ATOM 713 C CA . ASN A 1 97 ? -5.344 8.234 -0.644 1 98.69 97 ASN A CA 1
ATOM 714 C C . ASN A 1 97 ? -3.822 8.125 -0.587 1 98.69 97 ASN A C 1
ATOM 716 O O . ASN A 1 97 ? -3.172 8.875 0.144 1 98.69 97 ASN A O 1
ATOM 720 N N . LEU A 1 98 ? -3.25 7.242 -1.377 1 98.94 98 LEU A N 1
ATOM 721 C CA . LEU A 1 98 ? -1.819 6.992 -1.249 1 98.94 98 LEU A CA 1
ATOM 722 C C . LEU A 1 98 ? -1.012 8.125 -1.872 1 98.94 98 LEU A C 1
ATOM 724 O O . LEU A 1 98 ? -0.018 8.578 -1.296 1 98.94 98 LEU A O 1
ATOM 728 N N . SER A 1 99 ? -1.417 8.578 -3.059 1 98.81 99 SER A N 1
ATOM 729 C CA . SER A 1 99 ? -0.671 9.641 -3.725 1 98.81 99 SER A CA 1
ATOM 730 C C . SER A 1 99 ? -0.644 10.906 -2.881 1 98.81 99 SER A C 1
ATOM 732 O O . SER A 1 99 ? 0.373 11.602 -2.826 1 98.81 99 SER A O 1
ATOM 734 N N . SER A 1 100 ? -1.756 11.25 -2.271 1 98.88 100 SER A N 1
ATOM 735 C CA . SER A 1 100 ? -1.797 12.43 -1.417 1 98.88 100 SER A CA 1
ATOM 736 C C . SER A 1 100 ? -0.908 12.258 -0.19 1 98.88 100 SER A C 1
ATOM 738 O O . SER A 1 100 ? -0.252 13.203 0.247 1 98.88 100 SER A O 1
ATOM 740 N N . ALA A 1 101 ? -0.897 11.047 0.39 1 98.94 101 ALA A N 1
ATOM 741 C CA . ALA A 1 101 ? -0.022 10.766 1.524 1 98.94 101 ALA A CA 1
ATOM 742 C C . ALA A 1 101 ? 1.446 10.883 1.126 1 98.94 101 ALA A C 1
ATOM 744 O O . ALA A 1 101 ? 2.248 11.477 1.851 1 98.94 101 ALA A O 1
ATOM 745 N N . VAL A 1 102 ? 1.805 10.328 -0.015 1 98.94 102 VAL A N 1
ATOM 746 C CA . VAL A 1 102 ? 3.162 10.375 -0.545 1 98.94 102 VAL A CA 1
ATOM 747 C C . VAL A 1 102 ? 3.568 11.828 -0.792 1 98.94 102 VAL A C 1
ATOM 749 O O . VAL A 1 102 ? 4.684 12.234 -0.457 1 98.94 102 VAL A O 1
ATOM 752 N N . ALA A 1 103 ? 2.691 12.578 -1.36 1 98.81 103 ALA A N 1
ATOM 753 C CA . ALA A 1 103 ? 2.938 13.992 -1.602 1 98.81 103 ALA A CA 1
ATOM 754 C C . ALA A 1 103 ? 3.184 14.742 -0.292 1 98.81 103 ALA A C 1
ATOM 756 O O . ALA A 1 103 ? 4.125 15.523 -0.186 1 98.81 103 ALA A O 1
ATOM 757 N N . THR A 1 104 ? 2.357 14.484 0.667 1 98.88 104 THR A N 1
ATOM 758 C CA . THR A 1 104 ? 2.467 15.148 1.961 1 98.88 104 THR A CA 1
ATOM 759 C C . THR A 1 104 ? 3.785 14.797 2.641 1 98.88 104 THR A C 1
ATOM 761 O O . THR A 1 104 ? 4.426 15.656 3.25 1 98.88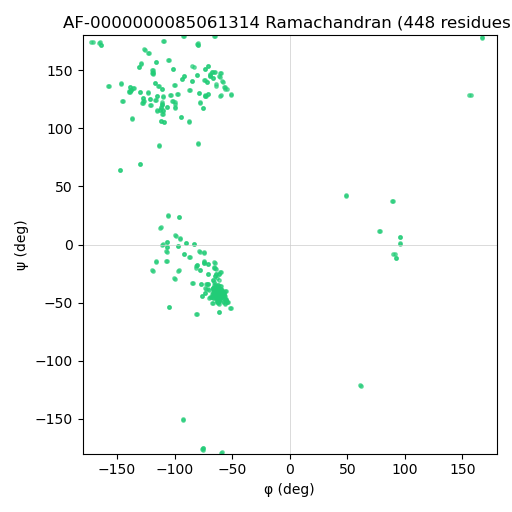 104 THR A O 1
ATOM 764 N N . ALA A 1 105 ? 4.141 13.547 2.531 1 98.81 105 ALA A N 1
ATOM 765 C CA . ALA A 1 105 ? 5.414 13.109 3.096 1 98.81 105 ALA A CA 1
ATOM 766 C C . ALA A 1 105 ? 6.582 13.875 2.484 1 98.81 105 ALA A C 1
ATOM 768 O O . ALA A 1 105 ? 7.496 14.297 3.197 1 98.81 105 ALA A O 1
ATOM 769 N N . PHE A 1 106 ? 6.57 14.016 1.212 1 98.44 106 PHE A N 1
ATOM 770 C CA . PHE A 1 106 ? 7.602 14.781 0.518 1 98.44 106 PHE A CA 1
ATOM 771 C C . PHE A 1 106 ? 7.68 16.203 1.06 1 98.44 106 PHE A C 1
ATOM 773 O O . PHE A 1 106 ? 8.766 16.688 1.378 1 98.44 106 PHE A O 1
ATOM 780 N N . LEU A 1 107 ? 6.547 16.859 1.132 1 98.56 107 LEU A N 1
ATOM 781 C CA . LEU A 1 107 ? 6.504 18.234 1.63 1 98.56 107 LEU A CA 1
ATOM 782 C C . LEU A 1 107 ? 7.016 18.312 3.064 1 98.56 107 LEU A C 1
ATOM 784 O O . LEU A 1 107 ? 7.691 19.266 3.438 1 98.56 107 LEU A O 1
ATOM 788 N N . ALA A 1 108 ? 6.66 17.312 3.861 1 98.69 108 ALA A N 1
ATOM 789 C CA . ALA A 1 108 ? 7.164 17.266 5.234 1 98.69 108 ALA A CA 1
ATOM 790 C C . ALA A 1 108 ? 8.688 17.25 5.258 1 98.69 108 ALA A C 1
ATOM 792 O O . ALA A 1 108 ? 9.312 17.953 6.055 1 98.69 108 ALA A O 1
ATOM 793 N N . GLY A 1 109 ? 9.273 16.469 4.395 1 97.75 109 GLY A N 1
ATOM 794 C CA . GLY A 1 109 ? 10.719 16.375 4.32 1 97.75 109 GLY A CA 1
ATOM 795 C C . GLY A 1 109 ? 11.383 17.688 3.969 1 97.75 109 GLY A C 1
ATOM 796 O O . GLY A 1 109 ? 12.539 17.938 4.344 1 97.75 109 GLY A O 1
ATOM 797 N N . LYS A 1 110 ? 10.609 18.531 3.291 1 97.5 110 LYS A N 1
ATOM 798 C CA . LYS A 1 110 ? 11.18 19.781 2.779 1 97.5 110 LYS A CA 1
ATOM 799 C C . LYS A 1 110 ? 10.844 20.953 3.689 1 97.5 110 LYS A C 1
ATOM 801 O O . LYS A 1 110 ? 11.617 21.906 3.801 1 97.5 110 LYS A O 1
ATOM 806 N N . LEU A 1 111 ? 9.672 20.859 4.375 1 98.31 111 LEU A N 1
ATOM 807 C CA . LEU A 1 111 ? 9.125 22.094 4.934 1 98.31 111 LEU A CA 1
ATOM 808 C C . LEU A 1 111 ? 9.008 22 6.449 1 98.31 111 LEU A C 1
ATOM 810 O O . LEU A 1 111 ? 8.883 23.016 7.133 1 98.31 111 LEU A O 1
ATOM 814 N N . LEU A 1 112 ? 8.961 20.812 7.016 1 98.69 112 LEU A N 1
ATOM 815 C CA . LEU A 1 112 ? 8.586 20.641 8.414 1 98.69 112 LEU A CA 1
ATOM 816 C C . LEU A 1 112 ? 9.711 21.109 9.336 1 98.69 112 LEU A C 1
ATOM 818 O O . LEU A 1 112 ? 10.867 20.734 9.156 1 98.69 112 LEU A O 1
ATOM 822 N N . ASN A 1 113 ? 9.383 21.969 10.273 1 98.31 113 ASN A N 1
ATOM 823 C CA . ASN A 1 113 ? 10.328 22.406 11.297 1 98.31 113 ASN A CA 1
ATOM 824 C C . ASN A 1 113 ? 10.68 21.266 12.25 1 98.31 113 ASN A C 1
ATOM 826 O O . ASN A 1 113 ? 9.844 20.406 12.539 1 98.31 113 ASN A O 1
ATOM 830 N N . THR A 1 114 ? 11.977 21.344 12.758 1 97.75 114 THR A N 1
ATOM 831 C CA . THR A 1 114 ? 12.281 20.469 13.891 1 97.75 114 THR A CA 1
ATOM 832 C C . THR A 1 114 ? 11.297 20.719 15.039 1 97.75 114 THR A C 1
ATOM 834 O O . THR A 1 114 ? 10.969 21.859 15.344 1 97.75 114 THR A O 1
ATOM 837 N N . GLY A 1 115 ? 10.836 19.656 15.586 1 98.38 115 GLY A N 1
ATOM 838 C CA . GLY A 1 115 ? 9.844 19.766 16.641 1 98.38 115 GLY A CA 1
ATOM 839 C C . GLY A 1 115 ? 8.414 19.719 16.141 1 98.38 115 GLY A C 1
ATOM 840 O O . GLY A 1 115 ? 7.477 19.594 16.922 1 98.38 115 GLY A O 1
ATOM 841 N N . GLY A 1 116 ? 8.219 19.828 14.781 1 98.88 116 GLY A N 1
ATOM 842 C CA . GLY A 1 116 ? 6.895 19.797 14.188 1 98.88 116 GLY A CA 1
ATOM 843 C C . GLY A 1 116 ? 6.293 18.406 14.117 1 98.88 116 GLY A C 1
ATOM 844 O O . GLY A 1 116 ? 6.852 17.469 14.672 1 98.88 116 GLY A O 1
ATOM 845 N N . VAL A 1 117 ? 5.102 18.344 13.5 1 98.94 117 VAL A N 1
ATOM 846 C CA . VAL A 1 117 ? 4.418 17.062 13.391 1 98.94 117 VAL A CA 1
ATOM 847 C C . VAL A 1 117 ? 3.789 16.938 12.008 1 98.94 117 VAL A C 1
ATOM 849 O O . VAL A 1 117 ? 3.246 17.906 11.469 1 98.94 117 VAL A O 1
ATOM 852 N N . VAL A 1 118 ? 4.035 15.82 11.383 1 98.94 118 VAL A N 1
ATOM 853 C CA . VAL A 1 118 ? 3.299 15.422 10.188 1 98.94 118 VAL A CA 1
ATOM 854 C C . VAL A 1 118 ? 2.27 14.352 10.539 1 98.94 118 VAL A C 1
ATOM 856 O O . VAL A 1 118 ? 2.584 13.391 11.242 1 98.94 118 VAL A O 1
ATOM 859 N N . VAL A 1 119 ? 0.987 14.57 10.133 1 99 119 VAL A N 1
ATOM 860 C CA . VAL A 1 119 ? -0.092 13.617 10.375 1 99 119 VAL A CA 1
ATOM 861 C C . VAL A 1 119 ? -0.701 13.18 9.047 1 99 119 VAL A C 1
ATOM 863 O O . VAL A 1 119 ? -1.117 14.016 8.242 1 99 119 VAL A O 1
ATOM 866 N N . LEU A 1 120 ? -0.653 11.891 8.75 1 98.94 120 LEU A N 1
ATOM 867 C CA . LEU A 1 120 ? -1.364 11.312 7.617 1 98.94 120 LEU A CA 1
ATOM 868 C C . LEU A 1 120 ? -2.639 10.617 8.07 1 98.94 120 LEU A C 1
ATOM 870 O O . LEU A 1 120 ? -2.715 10.125 9.203 1 98.94 120 LEU A O 1
ATOM 874 N N . THR A 1 121 ? -3.625 10.578 7.211 1 98.81 121 THR A N 1
ATOM 875 C CA . THR A 1 121 ? -4.91 9.969 7.531 1 98.81 121 THR A CA 1
ATOM 876 C C . THR A 1 121 ? -4.949 8.516 7.051 1 98.81 121 THR A C 1
ATOM 878 O O . THR A 1 121 ? -4.922 8.258 5.844 1 98.81 121 THR A O 1
ATOM 881 N N . GLY A 1 122 ? -4.938 7.613 7.973 1 98.62 122 GLY A N 1
ATOM 882 C CA . GLY A 1 122 ? -5.16 6.203 7.699 1 98.62 122 GLY A CA 1
ATOM 883 C C . GLY A 1 122 ? -6.613 5.789 7.844 1 98.62 122 GLY A C 1
ATOM 884 O O . GLY A 1 122 ? -7.52 6.555 7.504 1 98.62 122 GLY A O 1
ATOM 885 N N . ALA A 1 123 ? -6.848 4.586 8.203 1 98.56 123 ALA A N 1
ATOM 886 C CA . ALA A 1 123 ? -8.18 4.039 8.438 1 98.56 123 ALA A CA 1
ATOM 887 C C . ALA A 1 123 ? -8.117 2.814 9.344 1 98.56 123 ALA A C 1
ATOM 889 O O . ALA A 1 123 ? -7.289 1.925 9.148 1 98.56 123 ALA A O 1
ATOM 890 N N . LYS A 1 124 ? -9.047 2.773 10.289 1 97.69 124 LYS A N 1
ATOM 891 C CA . LYS A 1 124 ? -9.141 1.582 11.125 1 97.69 124 LYS A CA 1
ATOM 892 C C . LYS A 1 124 ? -9.438 0.341 10.289 1 97.69 124 LYS A C 1
ATOM 894 O O . LYS A 1 124 ? -8.914 -0.742 10.57 1 97.69 124 LYS A O 1
ATOM 899 N N . SER A 1 125 ? -10.227 0.488 9.266 1 96.44 125 SER A N 1
ATOM 900 C CA . SER A 1 125 ? -10.664 -0.638 8.445 1 96.44 125 SER A CA 1
ATOM 901 C C . SER A 1 125 ? -9.492 -1.296 7.727 1 96.44 125 SER A C 1
ATOM 903 O O . SER A 1 125 ? -9.594 -2.445 7.293 1 96.44 125 SER A O 1
ATOM 905 N N . ALA A 1 126 ? -8.383 -0.607 7.559 1 97.25 126 ALA A N 1
ATOM 906 C CA . ALA A 1 126 ? -7.234 -1.144 6.828 1 97.25 126 ALA A CA 1
ATOM 907 C C . ALA A 1 126 ? -6.371 -2.021 7.73 1 97.25 126 ALA A C 1
ATOM 909 O O . ALA A 1 126 ? -5.363 -2.578 7.289 1 97.25 126 ALA A O 1
ATOM 910 N N . THR A 1 127 ? -6.77 -2.186 9 1 97.44 127 THR A N 1
ATOM 911 C CA . THR A 1 127 ? -6.039 -3.045 9.922 1 97.44 127 THR A CA 1
ATOM 912 C C . THR A 1 127 ? -6.527 -4.488 9.82 1 97.44 127 THR A C 1
ATOM 914 O O . THR A 1 127 ? -5.945 -5.391 10.422 1 97.44 127 THR A O 1
ATOM 917 N N . VAL A 1 128 ? -7.602 -4.707 9.133 1 98.06 128 VAL A N 1
ATOM 918 C CA . VAL A 1 128 ? -8.133 -6.031 8.828 1 98.06 128 VAL A CA 1
ATOM 919 C C . VAL A 1 128 ? -8.344 -6.176 7.324 1 98.06 128 VAL A C 1
ATOM 921 O O . VAL A 1 128 ? -8.32 -5.184 6.59 1 98.06 128 VAL A O 1
ATOM 924 N N . PRO A 1 129 ? -8.602 -7.48 6.84 1 98.38 129 PRO A N 1
ATOM 925 C CA . PRO A 1 129 ? -8.844 -7.691 5.41 1 98.38 129 PRO A CA 1
ATOM 926 C C . PRO A 1 129 ? -10.055 -6.922 4.898 1 98.38 129 PRO A C 1
ATOM 928 O O . PRO A 1 129 ? -11.047 -6.777 5.613 1 98.38 129 PRO A O 1
ATOM 931 N N . THR A 1 130 ? -9.961 -6.516 3.637 1 98.12 130 THR A N 1
ATOM 932 C CA . THR A 1 130 ? -11.023 -5.711 3.053 1 98.12 130 THR A CA 1
ATOM 933 C C . THR A 1 130 ? -11.469 -6.289 1.712 1 98.12 130 THR A C 1
ATOM 935 O O . THR A 1 130 ? -11.406 -5.613 0.684 1 98.12 130 THR A O 1
ATOM 938 N N . ALA A 1 131 ? -12.125 -7.434 1.722 1 97.62 131 ALA A N 1
ATOM 939 C CA . ALA A 1 131 ? -12.461 -8.18 0.515 1 97.62 131 ALA A CA 1
ATOM 940 C C . ALA A 1 131 ? -13.438 -7.398 -0.361 1 97.62 131 ALA A C 1
ATOM 942 O O . ALA A 1 131 ? -13.422 -7.531 -1.588 1 97.62 131 ALA A O 1
ATOM 943 N N . GLY A 1 132 ? -14.242 -6.535 0.216 1 96.75 132 GLY A N 1
ATOM 944 C CA . GLY A 1 132 ? -15.227 -5.781 -0.542 1 96.75 132 GLY A CA 1
ATOM 945 C C . GLY A 1 132 ? -14.758 -4.387 -0.911 1 96.75 132 GLY A C 1
ATOM 946 O O . GLY A 1 132 ? -15.492 -3.625 -1.541 1 96.75 132 GLY A O 1
ATOM 947 N N . MET A 1 133 ? -13.617 -3.992 -0.523 1 96.94 133 MET A N 1
ATOM 948 C CA . MET A 1 133 ? -13.008 -2.695 -0.799 1 96.94 133 MET A CA 1
ATOM 949 C C . MET A 1 133 ? -11.492 -2.82 -0.907 1 96.94 133 MET A C 1
ATOM 951 O O . MET A 1 133 ? -10.758 -2.164 -0.167 1 96.94 133 MET A O 1
ATOM 955 N N . ILE A 1 134 ? -11.055 -3.561 -1.909 1 98.5 134 ILE A N 1
ATOM 956 C CA . ILE A 1 134 ? -9.656 -3.963 -2.062 1 98.5 134 ILE A CA 1
ATOM 957 C C . ILE A 1 134 ? -8.781 -2.727 -2.219 1 98.5 134 ILE A C 1
ATOM 959 O O . ILE A 1 134 ? -7.789 -2.564 -1.5 1 98.5 134 ILE A O 1
ATOM 963 N N . GLY A 1 135 ? -9.156 -1.826 -3.152 1 98.62 135 GLY A N 1
ATOM 964 C CA . GLY A 1 135 ? -8.367 -0.631 -3.402 1 98.62 135 GLY A CA 1
ATOM 965 C C . GLY A 1 135 ? -8.211 0.246 -2.176 1 98.62 135 GLY A C 1
ATOM 966 O O . GLY A 1 135 ? -7.117 0.752 -1.905 1 98.62 135 GLY A O 1
ATOM 967 N N . TYR A 1 136 ? -9.273 0.366 -1.423 1 98.31 136 TYR A N 1
ATOM 968 C CA . TYR A 1 136 ? -9.242 1.191 -0.22 1 98.31 136 TYR A CA 1
ATOM 969 C C . TYR A 1 136 ? -8.305 0.598 0.824 1 98.31 136 TYR A C 1
ATOM 971 O O . TYR A 1 136 ? -7.426 1.291 1.345 1 98.31 136 TYR A O 1
ATOM 979 N N . GLY A 1 137 ? -8.422 -0.662 1.037 1 98.69 137 GLY A N 1
ATOM 980 C CA . GLY A 1 137 ? -7.598 -1.336 2.025 1 98.69 137 GLY A CA 1
ATOM 981 C C . GLY A 1 137 ? -6.113 -1.264 1.711 1 98.69 137 GLY A C 1
ATOM 982 O O . GLY A 1 137 ? -5.309 -0.901 2.57 1 98.69 137 GLY A O 1
ATOM 983 N N . ILE A 1 138 ? -5.762 -1.556 0.494 1 98.88 138 ILE A N 1
ATOM 984 C CA . ILE A 1 138 ? -4.336 -1.612 0.188 1 98.88 138 ILE A CA 1
ATOM 985 C C . ILE A 1 138 ? -3.748 -0.203 0.203 1 98.88 138 ILE A C 1
ATOM 987 O O . ILE A 1 138 ? -2.59 -0.011 0.581 1 98.88 138 ILE A O 1
ATOM 991 N N . SER A 1 139 ? -4.52 0.838 -0.211 1 98.88 139 SER A N 1
ATOM 992 C CA . SER A 1 139 ? -4.023 2.209 -0.171 1 98.88 139 SER A CA 1
ATOM 993 C C . SER A 1 139 ? -3.766 2.662 1.263 1 98.88 139 SER A C 1
ATOM 995 O O . SER A 1 139 ? -2.758 3.314 1.542 1 98.88 139 SER A O 1
ATOM 997 N N . LYS A 1 140 ? -4.656 2.318 2.117 1 98.94 140 LYS A N 1
ATOM 998 C CA . LYS A 1 140 ? -4.527 2.758 3.504 1 98.94 140 LYS A CA 1
ATOM 999 C C . LYS A 1 140 ? -3.49 1.924 4.25 1 98.94 140 LYS A C 1
ATOM 1001 O O . LYS A 1 140 ? -2.797 2.434 5.133 1 98.94 140 LYS A O 1
ATOM 1006 N N . ALA A 1 141 ? -3.373 0.649 3.932 1 98.88 141 ALA A N 1
ATOM 1007 C CA . ALA A 1 141 ? -2.283 -0.149 4.484 1 98.88 141 ALA A CA 1
ATOM 1008 C C . ALA A 1 141 ? -0.926 0.431 4.094 1 98.88 141 ALA A C 1
ATOM 1010 O O . ALA A 1 141 ? -0.016 0.512 4.922 1 98.88 141 ALA A O 1
ATOM 1011 N N . ALA A 1 142 ? -0.799 0.777 2.855 1 98.94 142 ALA A N 1
ATOM 1012 C CA . ALA A 1 142 ? 0.417 1.437 2.385 1 98.94 142 ALA A CA 1
ATOM 1013 C C . ALA A 1 142 ? 0.67 2.73 3.15 1 98.94 142 ALA A C 1
ATOM 1015 O O . ALA A 1 142 ? 1.805 3.016 3.543 1 98.94 142 ALA A O 1
ATOM 1016 N N . THR A 1 143 ? -0.358 3.484 3.381 1 98.94 143 THR A N 1
ATOM 1017 C CA . THR A 1 143 ? -0.253 4.734 4.129 1 98.94 143 THR A CA 1
ATOM 1018 C C . THR A 1 143 ? 0.219 4.473 5.555 1 98.94 143 THR A C 1
ATOM 1020 O O . THR A 1 143 ? 1.057 5.207 6.082 1 98.94 143 THR A O 1
ATOM 1023 N N . HIS A 1 144 ? -0.346 3.457 6.184 1 98.94 144 HIS A N 1
ATOM 1024 C CA . HIS A 1 144 ? 0.096 3.092 7.523 1 98.94 144 HIS A CA 1
ATOM 1025 C C . HIS A 1 144 ? 1.591 2.793 7.547 1 98.94 144 HIS A C 1
ATOM 1027 O O . HIS A 1 144 ? 2.297 3.217 8.469 1 98.94 144 HIS A O 1
ATOM 1033 N N . HIS A 1 145 ? 2.053 2.078 6.543 1 98.94 145 HIS A N 1
ATOM 1034 C CA . HIS A 1 145 ? 3.475 1.768 6.453 1 98.94 145 HIS A CA 1
ATOM 1035 C C . HIS A 1 145 ? 4.305 3.031 6.246 1 98.94 145 HIS A C 1
ATOM 1037 O O . HIS A 1 145 ? 5.391 3.166 6.812 1 98.94 145 HIS A O 1
ATOM 1043 N N . LEU A 1 146 ? 3.812 3.9 5.449 1 98.94 146 LEU A N 1
ATOM 1044 C CA . LEU A 1 146 ? 4.48 5.172 5.195 1 98.94 146 LEU A CA 1
ATOM 1045 C C . LEU A 1 146 ? 4.66 5.957 6.488 1 98.94 146 LEU A C 1
ATOM 1047 O O . LEU A 1 146 ? 5.738 6.508 6.742 1 98.94 146 LEU A O 1
ATOM 1051 N N . ILE A 1 147 ? 3.652 5.996 7.316 1 98.94 147 ILE A N 1
ATOM 1052 C CA . ILE A 1 147 ? 3.688 6.715 8.586 1 98.94 147 ILE A CA 1
ATOM 1053 C C . ILE A 1 147 ? 4.828 6.18 9.453 1 98.94 147 ILE A C 1
ATOM 1055 O O . ILE A 1 147 ? 5.637 6.953 9.969 1 98.94 147 ILE A O 1
ATOM 1059 N N . LYS A 1 148 ? 4.879 4.887 9.57 1 98.81 148 LYS A N 1
ATOM 1060 C CA . LYS A 1 148 ? 5.934 4.266 10.367 1 98.81 148 LYS A CA 1
ATOM 1061 C C . LYS A 1 148 ? 7.309 4.543 9.766 1 98.81 148 LYS A C 1
ATOM 1063 O O . LYS A 1 148 ? 8.281 4.762 10.492 1 98.81 148 LYS A O 1
ATOM 1068 N N . SER A 1 149 ? 7.434 4.496 8.484 1 98.88 149 SER A N 1
ATOM 1069 C CA . SER A 1 149 ? 8.695 4.75 7.801 1 98.88 149 SER A CA 1
ATOM 1070 C C . SER A 1 149 ? 9.133 6.199 7.969 1 98.88 149 SER A C 1
ATOM 1072 O O . SER A 1 149 ? 10.328 6.48 8.117 1 98.88 149 SER A O 1
ATOM 1074 N N . LEU A 1 150 ? 8.188 7.117 7.949 1 98.88 150 LEU A N 1
ATOM 1075 C CA . LEU A 1 150 ? 8.5 8.523 8.188 1 98.88 150 LEU A CA 1
ATOM 1076 C C . LEU A 1 150 ? 9.086 8.727 9.578 1 98.88 150 LEU A C 1
ATOM 1078 O O . LEU A 1 150 ? 10 9.531 9.766 1 98.88 150 LEU A O 1
ATOM 1082 N N . ALA A 1 151 ? 8.57 8.039 10.531 1 98.75 151 ALA A N 1
ATOM 1083 C CA . ALA A 1 151 ? 9.008 8.164 11.914 1 98.75 151 ALA A CA 1
ATOM 1084 C C . ALA A 1 151 ? 10.492 7.82 12.062 1 98.75 151 ALA A C 1
ATOM 1086 O O . ALA A 1 151 ? 11.156 8.273 12.992 1 98.75 151 ALA A O 1
ATOM 1087 N N . GLU A 1 152 ? 10.992 7.043 11.125 1 98.31 152 GLU A N 1
ATOM 1088 C CA . GLU A 1 152 ? 12.391 6.609 11.195 1 98.31 152 GLU A CA 1
ATOM 1089 C C . GLU A 1 152 ? 13.242 7.344 10.164 1 98.31 152 GLU A C 1
ATOM 1091 O O . GLU A 1 152 ? 14.422 7.031 9.992 1 98.31 152 GLU A O 1
ATOM 1096 N N . THR A 1 153 ? 12.664 8.203 9.477 1 97.94 153 THR A N 1
ATOM 1097 C CA . THR A 1 153 ? 13.359 8.969 8.453 1 97.94 153 THR A CA 1
ATOM 1098 C C . THR A 1 153 ? 14.273 10.016 9.094 1 97.94 153 THR A C 1
ATOM 1100 O O . THR A 1 153 ? 13.82 10.852 9.867 1 97.94 153 THR A O 1
ATOM 1103 N N . PRO A 1 154 ? 15.531 10.062 8.719 1 97.19 154 PRO A N 1
ATOM 1104 C CA . PRO A 1 154 ? 16.484 11 9.344 1 97.19 154 PRO A CA 1
ATOM 1105 C C . PRO A 1 154 ? 16.094 12.461 9.125 1 97.19 154 PRO A C 1
ATOM 1107 O O . PRO A 1 154 ? 16.312 13.297 10.008 1 97.19 154 PRO A O 1
ATOM 1110 N N . GLU A 1 155 ? 15.555 12.773 8.031 1 96.06 155 GLU A N 1
ATOM 1111 C CA . GLU A 1 155 ? 15.195 14.141 7.676 1 96.06 155 GLU A CA 1
ATOM 1112 C C . GLU A 1 155 ? 14.102 14.68 8.586 1 96.06 155 GLU A C 1
ATOM 1114 O O . GLU A 1 155 ? 13.875 15.891 8.648 1 96.06 155 GLU A O 1
ATOM 1119 N N . LEU A 1 156 ? 13.445 13.82 9.289 1 98.25 156 LEU A N 1
ATOM 1120 C CA . LEU A 1 156 ? 12.367 14.227 10.18 1 98.25 156 LEU A CA 1
ATOM 1121 C C . LEU A 1 156 ? 12.758 14.008 11.641 1 98.25 156 LEU A C 1
ATOM 1123 O O . LEU A 1 156 ? 11.898 13.992 12.523 1 98.25 156 LEU A O 1
ATOM 1127 N N . SER A 1 157 ? 14.047 13.82 11.812 1 97.44 157 SER A N 1
ATOM 1128 C CA . SER A 1 157 ? 14.539 13.656 13.18 1 97.44 157 SER A CA 1
ATOM 1129 C C . SER A 1 157 ? 14.148 14.836 14.055 1 97.44 157 SER A C 1
ATOM 1131 O O . SER A 1 157 ? 14.297 15.992 13.648 1 97.44 157 SER A O 1
ATOM 1133 N N . GLY A 1 158 ? 13.656 14.609 15.211 1 97.88 158 GLY A N 1
ATOM 1134 C CA . GLY A 1 158 ? 13.227 15.656 16.125 1 97.88 158 GLY A CA 1
ATOM 1135 C C . GLY A 1 158 ? 11.766 16.031 15.969 1 97.88 158 GLY A C 1
ATOM 1136 O O . GLY A 1 158 ? 11.227 16.797 16.75 1 97.88 158 GLY A O 1
ATOM 1137 N N . SER A 1 159 ? 11.102 15.531 14.961 1 98.5 159 SER A N 1
ATOM 1138 C CA . SER A 1 159 ? 9.68 15.719 14.703 1 98.5 159 SER A CA 1
ATOM 1139 C C . SER A 1 159 ? 8.906 14.43 14.914 1 98.5 159 SER A C 1
ATOM 1141 O O . SER A 1 159 ? 9.484 13.398 15.266 1 98.5 159 SER A O 1
ATOM 1143 N N . SER A 1 160 ? 7.602 14.508 14.812 1 98.81 160 SER A N 1
ATOM 1144 C CA . SER A 1 160 ? 6.773 13.312 14.93 1 98.81 160 SER A CA 1
ATOM 1145 C C . SER A 1 160 ? 6.02 13.031 13.633 1 98.81 160 SER A C 1
ATOM 1147 O O . SER A 1 160 ? 5.605 13.961 12.938 1 98.81 160 SER A O 1
ATOM 1149 N N . SER A 1 161 ? 5.957 11.828 13.297 1 98.94 161 SER A N 1
ATOM 1150 C CA . SER A 1 161 ? 5.09 11.312 12.242 1 98.94 161 SER A CA 1
ATOM 1151 C C . SER A 1 161 ? 3.986 10.43 12.812 1 98.94 161 SER A C 1
ATOM 1153 O O . SER A 1 161 ? 4.262 9.398 13.422 1 98.94 161 SER A O 1
ATOM 1155 N N . LEU A 1 162 ? 2.705 10.867 12.609 1 98.94 162 LEU A N 1
ATOM 1156 C CA . LEU A 1 162 ? 1.592 10.18 13.258 1 98.94 162 LEU A CA 1
ATOM 1157 C C . LEU A 1 162 ? 0.493 9.859 12.25 1 98.94 162 LEU A C 1
ATOM 1159 O O . LEU A 1 162 ? 0.388 10.516 11.211 1 98.94 162 LEU A O 1
ATOM 1163 N N . GLY A 1 163 ? -0.244 8.82 12.555 1 98.94 163 GLY A N 1
ATOM 1164 C CA . GLY A 1 163 ? -1.443 8.492 11.805 1 98.94 163 GLY A CA 1
ATOM 1165 C C . GLY A 1 163 ? -2.721 8.703 12.594 1 98.94 163 GLY A C 1
ATOM 1166 O O . GLY A 1 163 ? -2.787 8.367 13.773 1 98.94 163 GLY A O 1
ATOM 1167 N N . ILE A 1 164 ? -3.705 9.32 12 1 98.88 164 ILE A N 1
ATOM 1168 C CA . ILE A 1 164 ? -5.059 9.383 12.539 1 98.88 164 ILE A CA 1
ATOM 1169 C C . ILE A 1 164 ? -5.98 8.469 11.742 1 98.88 164 ILE A C 1
ATOM 1171 O O . ILE A 1 164 ? -6.055 8.578 10.516 1 98.88 164 ILE A O 1
ATOM 1175 N N . LEU A 1 165 ? -6.574 7.457 12.406 1 98.81 165 LEU A N 1
ATOM 1176 C CA . LEU A 1 165 ? -7.359 6.41 11.758 1 98.81 165 LEU A CA 1
ATOM 1177 C C . LEU A 1 165 ? -8.828 6.5 12.164 1 98.81 165 LEU A C 1
ATOM 1179 O O . LEU A 1 165 ? -9.281 5.758 13.039 1 98.81 165 LEU A O 1
ATOM 1183 N N . PRO A 1 166 ? -9.586 7.316 11.492 1 98.12 166 PRO A N 1
ATOM 1184 C CA . PRO A 1 166 ? -11.016 7.383 11.828 1 98.12 166 PRO A CA 1
ATOM 1185 C C . PRO A 1 166 ? -11.773 6.113 11.445 1 98.12 166 PRO A C 1
ATOM 1187 O O . PRO A 1 166 ? -11.461 5.492 10.422 1 98.12 166 PRO A O 1
ATOM 1190 N N . VAL A 1 167 ? -12.773 5.77 12.227 1 97.19 167 VAL A N 1
ATOM 1191 C CA . VAL A 1 167 ? -13.695 4.695 11.875 1 97.19 167 VAL A CA 1
ATOM 1192 C C . VAL A 1 167 ? -14.75 5.219 10.898 1 97.19 167 VAL A C 1
ATOM 1194 O O . VAL A 1 167 ? -14.867 4.727 9.773 1 97.19 167 VAL A O 1
ATOM 1197 N N . THR A 1 168 ? -15.508 6.23 11.336 1 96.75 168 THR A N 1
ATOM 1198 C CA . THR A 1 168 ? -16.453 6.93 10.477 1 96.75 168 THR A CA 1
ATOM 1199 C C . THR A 1 168 ? -16.531 8.406 10.844 1 96.75 168 THR A C 1
ATOM 1201 O O . THR A 1 168 ? -16.797 8.758 12 1 96.75 168 THR A O 1
ATOM 1204 N N . LEU A 1 169 ? -16.281 9.242 9.875 1 97.31 169 LEU A N 1
ATOM 1205 C CA . LEU A 1 169 ? -16.391 10.688 10.078 1 97.31 169 LEU A CA 1
ATOM 1206 C C . LEU A 1 169 ? -17.781 11.188 9.672 1 97.31 169 LEU A C 1
ATOM 1208 O O . LEU A 1 169 ? -18.344 10.711 8.695 1 97.31 169 LEU A O 1
ATOM 1212 N N . ASP A 1 170 ? -18.25 12.078 10.398 1 97.12 170 ASP A N 1
ATOM 1213 C CA . ASP A 1 170 ? -19.516 12.719 10.078 1 97.12 170 ASP A CA 1
ATOM 1214 C C . ASP A 1 170 ? -19.344 13.781 8.992 1 97.12 170 ASP A C 1
ATOM 1216 O O . ASP A 1 170 ? -19.156 14.961 9.305 1 97.12 170 ASP A O 1
ATOM 1220 N N . THR A 1 171 ? -19.422 13.359 7.762 1 95.88 171 THR A N 1
ATOM 1221 C CA . THR A 1 171 ? -19.297 14.242 6.609 1 95.88 171 THR A CA 1
ATOM 1222 C C . THR A 1 171 ? -20.594 14.266 5.805 1 95.88 171 THR A C 1
ATOM 1224 O O . THR A 1 171 ? -21.406 13.336 5.887 1 95.88 171 THR A O 1
ATOM 1227 N N . PRO A 1 172 ? -20.781 15.336 5.043 1 92.62 172 PRO A N 1
ATOM 1228 C CA . PRO A 1 172 ? -21.969 15.367 4.168 1 92.62 172 PRO A CA 1
ATOM 1229 C C . PRO A 1 172 ? -22.031 14.164 3.227 1 92.62 172 PRO A C 1
ATOM 1231 O O . PRO A 1 172 ? -23.094 13.586 3.025 1 92.62 172 PRO A O 1
ATOM 1234 N N . SER A 1 173 ? -20.891 13.797 2.707 1 90.75 173 SER A N 1
ATOM 1235 C CA . SER A 1 173 ? -20.844 12.656 1.797 1 90.75 173 SER A CA 1
ATOM 1236 C C . SER A 1 173 ? -21.266 11.367 2.498 1 90.75 173 SER A C 1
ATOM 1238 O O . SER A 1 173 ? -22.047 10.586 1.951 1 90.75 173 SER A O 1
ATOM 1240 N N . ASN A 1 174 ? -20.703 11.078 3.688 1 92.69 174 ASN A N 1
ATOM 1241 C CA . ASN A 1 174 ? -21.078 9.883 4.434 1 92.69 174 ASN A CA 1
ATOM 1242 C C . ASN A 1 174 ? -22.578 9.867 4.762 1 92.69 174 ASN A C 1
ATOM 1244 O O . ASN A 1 174 ? -23.219 8.82 4.703 1 92.69 174 ASN A O 1
ATOM 1248 N N . ARG A 1 175 ? -23.141 11.008 5.105 1 93.06 175 ARG A N 1
ATOM 1249 C CA . ARG A 1 175 ? -24.562 11.094 5.422 1 93.06 175 ARG A CA 1
ATOM 1250 C C . ARG A 1 175 ? -25.406 10.82 4.188 1 93.06 175 ARG A C 1
ATOM 1252 O O . ARG A 1 175 ? -26.531 10.305 4.301 1 93.06 175 ARG A O 1
ATOM 1259 N N . GLN A 1 176 ? -24.922 11.141 3.062 1 91.25 176 GLN A N 1
ATOM 1260 C CA . GLN A 1 176 ? -25.641 10.93 1.812 1 91.25 176 GLN A CA 1
ATOM 1261 C C . GLN A 1 176 ? -25.688 9.445 1.449 1 91.25 176 GLN A C 1
ATOM 1263 O O . GLN A 1 176 ? -26.672 8.961 0.898 1 91.25 176 GLN A O 1
ATOM 1268 N N . TYR A 1 177 ? -24.609 8.695 1.794 1 87.25 177 TYR A N 1
ATOM 1269 C CA . TYR A 1 177 ? -24.469 7.375 1.179 1 87.25 177 TYR A CA 1
ATOM 1270 C C . TYR A 1 177 ? -24.547 6.273 2.229 1 87.25 177 TYR A C 1
ATOM 1272 O O . TYR A 1 177 ? -24.609 5.09 1.892 1 87.25 177 TYR A O 1
ATOM 1280 N N . MET A 1 178 ? -24.422 6.613 3.486 1 89.62 178 MET A N 1
ATOM 1281 C CA . MET A 1 178 ? -24.438 5.598 4.539 1 89.62 178 MET A CA 1
ATOM 1282 C C . MET A 1 178 ? -25.594 5.824 5.5 1 89.62 178 MET A C 1
ATOM 1284 O O . MET A 1 178 ? -25.953 6.965 5.797 1 89.62 178 MET A O 1
ATOM 1288 N N . PRO A 1 179 ? -26 4.711 5.906 1 87.88 179 PRO A N 1
ATOM 1289 C CA . PRO A 1 179 ? -27.047 4.828 6.926 1 87.88 179 PRO A CA 1
ATOM 1290 C C . PRO A 1 179 ? -26.484 5.043 8.328 1 87.88 179 PRO A C 1
ATOM 1292 O O . PRO A 1 179 ? -25.328 4.734 8.586 1 87.88 179 PRO A O 1
ATOM 1295 N N . GLY A 1 180 ? -27.266 5.691 9.195 1 85.75 180 GLY A N 1
ATOM 1296 C CA . GLY A 1 180 ? -26.875 5.816 10.594 1 85.75 180 GLY A CA 1
ATOM 1297 C C . GLY A 1 180 ? -26.688 4.477 11.281 1 85.75 180 GLY A C 1
ATOM 1298 O O . GLY A 1 180 ? -26.516 3.449 10.617 1 85.75 180 GLY A O 1
ATOM 1299 N N . PRO A 1 181 ? -26.328 4.457 12.664 1 90.25 181 PRO A N 1
ATOM 1300 C CA . PRO A 1 181 ? -26.734 5.609 13.469 1 90.25 181 PRO A CA 1
ATOM 1301 C C . PRO A 1 181 ? -25.672 6.703 13.523 1 90.25 181 PRO A C 1
ATOM 1303 O O . PRO A 1 181 ? -24.484 6.41 13.742 1 90.25 181 PRO A O 1
ATOM 1306 N N . TYR A 1 182 ? -26.062 7.934 13.562 1 93.12 182 TYR A N 1
ATOM 1307 C CA . TYR A 1 182 ? -25.188 9.094 13.422 1 93.12 182 TYR A CA 1
ATOM 1308 C C . TYR A 1 182 ? -24.484 9.406 14.734 1 93.12 182 TYR A C 1
ATOM 1310 O O . TYR A 1 182 ? -23.453 10.078 14.742 1 93.12 182 TYR A O 1
ATOM 1318 N N . ASP A 1 183 ? -25.016 8.867 15.789 1 95.56 183 ASP A N 1
ATOM 1319 C CA . ASP A 1 183 ? -24.375 9.086 17.094 1 95.56 183 ASP A CA 1
ATOM 1320 C C . ASP A 1 183 ? -23.109 8.258 17.234 1 95.56 183 ASP A C 1
ATOM 1322 O O . ASP A 1 183 ? -22.328 8.469 18.156 1 95.56 183 ASP A O 1
ATOM 1326 N N . ASP A 1 184 ? -22.875 7.375 16.219 1 97.06 184 ASP A N 1
ATOM 1327 C CA . ASP A 1 184 ? -21.625 6.605 16.188 1 97.06 184 ASP A CA 1
ATOM 1328 C C . ASP A 1 184 ? -20.625 7.234 15.234 1 97.06 184 ASP A C 1
ATOM 1330 O O . ASP A 1 184 ? -19.547 6.668 14.992 1 97.06 184 ASP A O 1
ATOM 1334 N N . TRP A 1 185 ? -20.859 8.367 14.703 1 97.94 185 TRP A N 1
ATOM 1335 C CA . TRP A 1 185 ? -19.969 9.031 13.758 1 97.94 185 TRP A CA 1
ATOM 1336 C C . TRP A 1 185 ? -19.156 10.117 14.453 1 97.94 185 TRP A C 1
ATOM 1338 O O . TRP A 1 185 ? -19.656 10.828 15.328 1 97.94 185 TRP A O 1
ATOM 1348 N N . THR A 1 186 ? -17.906 10.211 14.172 1 98.44 186 THR A N 1
ATOM 1349 C CA . THR A 1 186 ? -17.016 11.188 14.781 1 98.44 186 THR A CA 1
ATOM 1350 C C . THR A 1 186 ? -17.203 12.562 14.156 1 98.44 186 THR A C 1
ATOM 1352 O O . THR A 1 186 ? -17.047 12.727 12.945 1 98.44 186 THR A O 1
ATOM 1355 N N . PRO A 1 187 ? -17.547 13.578 14.953 1 98.06 187 PRO A N 1
ATOM 1356 C CA . PRO A 1 187 ? -17.594 14.938 14.414 1 98.06 187 PRO A CA 1
ATOM 1357 C C . PRO A 1 187 ? -16.25 15.414 13.891 1 98.06 187 PRO A C 1
ATOM 1359 O O . PRO A 1 187 ? -15.211 15.109 14.484 1 98.06 187 PRO A O 1
ATOM 1362 N N . LEU A 1 188 ? -16.25 16.156 12.859 1 98.44 188 LEU A N 1
ATOM 1363 C CA . LEU A 1 188 ? -15.023 16.656 12.242 1 98.44 188 LEU A CA 1
ATOM 1364 C C . LEU A 1 188 ? -14.242 17.547 13.203 1 98.44 188 LEU A C 1
ATOM 1366 O O . LEU A 1 188 ? -13.016 17.5 13.242 1 98.44 188 LEU A O 1
ATOM 1370 N N . GLU A 1 189 ? -14.961 18.297 13.984 1 98.06 189 GLU A N 1
ATOM 1371 C CA . GLU A 1 189 ? -14.336 19.219 14.938 1 98.06 189 GLU A CA 1
ATOM 1372 C C . GLU A 1 189 ? -13.562 18.453 16.016 1 98.06 189 GLU A C 1
ATOM 1374 O O . GLU A 1 189 ? -12.539 18.922 16.5 1 98.06 189 GLU A O 1
ATOM 1379 N N . GLU A 1 190 ? -14.086 17.266 16.344 1 98.25 190 GLU A N 1
ATOM 1380 C CA . GLU A 1 190 ? -13.391 16.422 17.297 1 98.25 190 GLU A CA 1
ATOM 1381 C C . GLU A 1 190 ? -12 16.031 16.797 1 98.25 190 GLU A C 1
ATOM 1383 O O . GLU A 1 190 ? -11.023 16.078 17.547 1 98.25 190 GLU A O 1
ATOM 1388 N N . VAL A 1 191 ? -11.93 15.719 15.578 1 98.75 191 VAL A N 1
ATOM 1389 C CA . VAL A 1 191 ? -10.664 15.352 14.969 1 98.75 191 VAL A CA 1
ATOM 1390 C C . VAL A 1 191 ? -9.766 16.578 14.867 1 98.75 191 VAL A C 1
ATOM 1392 O O . VAL A 1 191 ? -8.57 16.516 15.18 1 98.75 191 VAL A O 1
ATOM 1395 N N . ALA A 1 192 ? -10.305 17.688 14.406 1 98.88 192 ALA A N 1
ATOM 1396 C CA . ALA A 1 192 ? -9.539 18.922 14.273 1 98.88 192 ALA A CA 1
ATOM 1397 C C . ALA A 1 192 ? -8.938 19.344 15.609 1 98.88 192 ALA A C 1
ATOM 1399 O O . ALA A 1 192 ? -7.781 19.766 15.664 1 98.88 192 ALA A O 1
ATOM 1400 N N . ASP A 1 193 ? -9.711 19.203 16.656 1 98.81 193 ASP A N 1
ATOM 1401 C CA . ASP A 1 193 ? -9.242 19.562 17.984 1 98.81 193 ASP A CA 1
ATOM 1402 C C . ASP A 1 193 ? -8.047 18.703 18.391 1 98.81 193 ASP A C 1
ATOM 1404 O O . ASP A 1 193 ? -7.078 19.219 18.969 1 98.81 193 ASP A O 1
ATOM 1408 N N . LYS A 1 194 ? -8.156 17.453 18.156 1 98.88 194 LYS A N 1
ATOM 1409 C CA . LYS A 1 194 ? -7.055 16.547 18.5 1 98.88 194 LYS A CA 1
ATOM 1410 C C . LYS A 1 194 ? -5.801 16.891 17.703 1 98.88 194 LYS A C 1
ATOM 1412 O O . LYS A 1 194 ? -4.699 16.922 18.25 1 98.88 194 LYS A O 1
ATOM 1417 N N . LEU A 1 195 ? -5.922 17.141 16.453 1 98.94 195 LEU A N 1
ATOM 1418 C CA . LEU A 1 195 ? -4.797 17.5 15.594 1 98.94 195 LEU A CA 1
ATOM 1419 C C . LEU A 1 195 ? -4.172 18.812 16.031 1 98.94 195 LEU A C 1
ATOM 1421 O O . LEU A 1 195 ? -2.947 18.969 15.992 1 98.94 195 LEU A O 1
ATOM 1425 N N . PHE A 1 196 ? -5 19.75 16.469 1 98.94 196 PHE A N 1
ATOM 1426 C CA . PHE A 1 196 ? -4.473 20.984 17.016 1 98.94 196 PHE A CA 1
ATOM 1427 C C . PHE A 1 196 ? -3.668 20.734 18.281 1 98.94 196 PHE A C 1
ATOM 1429 O O . PHE A 1 196 ? -2.586 21.297 18.469 1 98.94 196 PHE A O 1
ATOM 1436 N N . GLN A 1 197 ? -4.25 19.922 19.125 1 98.88 197 GLN A N 1
ATOM 1437 C CA . GLN A 1 197 ? -3.557 19.578 20.359 1 98.88 197 GLN A CA 1
ATOM 1438 C C . GLN A 1 197 ? -2.172 19 20.078 1 98.88 197 GLN A C 1
ATOM 1440 O O . GLN A 1 197 ? -1.18 19.438 20.656 1 98.88 197 GLN A O 1
ATOM 1445 N N . TRP A 1 198 ? -2.033 18.031 19.156 1 98.88 198 TRP A N 1
ATOM 1446 C CA . TRP A 1 198 ? -0.76 17.438 18.781 1 98.88 198 TRP A CA 1
ATOM 1447 C C . TRP A 1 198 ? 0.174 18.469 18.172 1 98.88 198 TRP A C 1
ATOM 1449 O O . TRP A 1 198 ? 1.391 18.406 18.359 1 98.88 198 TRP A O 1
ATOM 1459 N N . SER A 1 199 ? -0.369 19.391 17.391 1 98.88 199 SER A N 1
ATOM 1460 C CA . SER A 1 199 ? 0.414 20.375 16.672 1 98.88 199 SER A CA 1
ATOM 1461 C C . SER A 1 199 ? 0.956 21.453 17.625 1 98.88 199 SER A C 1
ATOM 1463 O O . SER A 1 199 ? 2.084 21.922 17.453 1 98.88 199 SER A O 1
ATOM 1465 N N . ASN A 1 200 ? 0.124 21.797 18.594 1 98.44 200 ASN A N 1
ATOM 1466 C CA . ASN A 1 200 ? 0.433 22.938 19.453 1 98.44 200 ASN A CA 1
ATOM 1467 C C . ASN A 1 200 ? 1.35 22.531 20.609 1 98.44 200 ASN A C 1
ATOM 1469 O O . ASN A 1 200 ? 2.141 23.344 21.094 1 98.44 200 ASN A O 1
ATOM 1473 N N . ASP A 1 201 ? 1.176 21.312 21.062 1 98.25 201 ASP A N 1
ATOM 1474 C CA . ASP A 1 201 ? 1.932 20.859 22.219 1 98.25 201 ASP A CA 1
ATOM 1475 C C . ASP A 1 201 ? 2.459 19.438 22 1 98.25 201 ASP A C 1
ATOM 1477 O O . ASP A 1 201 ? 1.727 18.469 22.188 1 98.25 201 ASP A O 1
ATOM 1481 N N . SER A 1 202 ? 3.787 19.344 21.812 1 97.88 202 SER A N 1
ATOM 1482 C CA . SER A 1 202 ? 4.41 18.062 21.484 1 97.88 202 SER A CA 1
ATOM 1483 C C . SER A 1 202 ? 4.293 17.078 22.641 1 97.88 202 SER A C 1
ATOM 1485 O O . SER A 1 202 ? 4.344 15.867 22.453 1 97.88 202 SER A O 1
ATOM 1487 N N . ALA A 1 203 ? 4.066 17.516 23.828 1 98.25 203 ALA A N 1
ATOM 1488 C CA . ALA A 1 203 ? 3.955 16.656 25 1 98.25 203 ALA A CA 1
ATOM 1489 C C . ALA A 1 203 ? 2.664 15.844 24.969 1 98.25 203 ALA A C 1
ATOM 1491 O O . ALA A 1 203 ? 2.529 14.852 25.688 1 98.25 203 ALA A O 1
ATOM 1492 N N . THR A 1 204 ? 1.721 16.234 24.156 1 98.56 204 THR A N 1
ATOM 1493 C CA . THR A 1 204 ? 0.428 15.562 24.094 1 98.56 204 THR A CA 1
ATOM 1494 C C . THR A 1 204 ? 0.438 14.469 23.031 1 98.56 204 THR A C 1
ATOM 1496 O O . THR A 1 204 ? -0.529 13.711 22.891 1 98.56 204 THR A O 1
ATOM 1499 N N . ARG A 1 205 ? 1.487 14.414 22.25 1 98.69 205 ARG A N 1
ATOM 1500 C CA . ARG A 1 205 ? 1.576 13.461 21.156 1 98.69 205 ARG A CA 1
ATOM 1501 C C . ARG A 1 205 ? 1.826 12.047 21.672 1 98.69 205 ARG A C 1
ATOM 1503 O O . ARG A 1 205 ? 2.535 11.859 22.656 1 98.69 205 ARG A O 1
ATOM 1510 N N . PRO A 1 206 ? 1.176 11.055 21.016 1 98.69 206 PRO A N 1
ATOM 1511 C CA . PRO A 1 206 ? 1.669 9.703 21.25 1 98.69 206 PRO A CA 1
ATOM 1512 C C . PRO A 1 206 ? 3.084 9.484 20.719 1 98.69 206 PRO A C 1
ATOM 1514 O O . PRO A 1 206 ? 3.695 10.406 20.188 1 98.69 206 PRO A O 1
ATOM 1517 N N . THR A 1 207 ? 3.564 8.281 20.922 1 98.38 207 THR A N 1
ATOM 1518 C CA . THR A 1 207 ? 4.902 7.934 20.453 1 98.38 207 THR A CA 1
ATOM 1519 C C . THR A 1 207 ? 5.016 8.133 18.938 1 98.38 207 THR A C 1
ATOM 1521 O O . THR A 1 207 ? 4.09 7.809 18.188 1 98.38 207 THR A O 1
ATOM 1524 N N . ASN A 1 208 ? 6.207 8.672 18.547 1 98.69 208 ASN A N 1
ATOM 1525 C CA . ASN A 1 208 ? 6.488 8.852 17.125 1 98.69 208 ASN A CA 1
ATOM 1526 C C . ASN A 1 208 ? 6.234 7.574 16.344 1 98.69 208 ASN A C 1
ATOM 1528 O O . ASN A 1 208 ? 6.676 6.496 16.734 1 98.69 208 ASN A O 1
ATOM 1532 N N . GLY A 1 209 ? 5.469 7.613 15.234 1 98.75 209 GLY A N 1
ATOM 1533 C CA . GLY A 1 209 ? 5.148 6.461 14.406 1 98.75 209 GLY A CA 1
ATOM 1534 C C . GLY A 1 209 ? 3.812 5.828 14.758 1 98.75 209 GLY A C 1
ATOM 1535 O O . GLY A 1 209 ? 3.369 4.895 14.094 1 98.75 209 GLY A O 1
ATOM 1536 N N . SER A 1 210 ? 3.082 6.379 15.742 1 98.88 210 SER A N 1
ATOM 1537 C CA . SER A 1 210 ? 1.853 5.773 16.234 1 98.88 210 SER A CA 1
ATOM 1538 C C . SER A 1 210 ? 0.723 5.898 15.227 1 98.88 210 SER A C 1
ATOM 1540 O O . SER A 1 210 ? 0.604 6.922 14.547 1 98.88 210 SER A O 1
ATOM 1542 N N . LEU A 1 211 ? -0.029 4.863 15.125 1 98.88 211 LEU A N 1
ATOM 1543 C CA . LEU A 1 211 ? -1.334 4.848 14.469 1 98.88 211 LEU A CA 1
ATOM 1544 C C . LEU A 1 211 ? -2.457 4.945 15.5 1 98.88 211 LEU A C 1
ATOM 1546 O O . LEU A 1 211 ? -2.609 4.066 16.344 1 98.88 211 LEU A O 1
ATOM 1550 N N . VAL A 1 212 ? -3.223 6.02 15.398 1 98.94 212 VAL A N 1
ATOM 1551 C CA . VAL A 1 212 ? -4.211 6.285 16.438 1 98.94 212 VAL A CA 1
ATOM 1552 C C . VAL A 1 212 ? -5.617 6.133 15.867 1 98.94 212 VAL A C 1
ATOM 1554 O O . VAL A 1 212 ? -6.051 6.945 15.039 1 98.94 212 VAL A O 1
ATOM 1557 N N . VAL A 1 213 ? -6.379 5.168 16.359 1 98.81 213 VAL A N 1
ATOM 1558 C CA . VAL A 1 213 ? -7.762 4.938 15.953 1 98.81 213 VAL A CA 1
ATOM 1559 C C . VAL A 1 213 ? -8.68 5.945 16.641 1 98.81 213 VAL A C 1
ATOM 1561 O O . VAL A 1 213 ? -8.562 6.168 17.859 1 98.81 213 VAL A O 1
ATOM 1564 N N . VAL A 1 214 ? -9.492 6.555 15.852 1 98.69 214 VAL A N 1
ATOM 1565 C CA . VAL A 1 214 ? -10.516 7.469 16.359 1 98.69 214 VAL A CA 1
ATOM 1566 C C . VAL A 1 214 ? -11.898 6.848 16.156 1 98.69 214 VAL A C 1
ATOM 1568 O O . VAL A 1 214 ? -12.383 6.73 15.031 1 98.69 214 VAL A O 1
ATOM 1571 N N . GLU A 1 215 ? -12.508 6.523 17.25 1 98.31 215 GLU A N 1
ATOM 1572 C CA . GLU A 1 215 ? -13.797 5.848 17.188 1 98.31 215 GLU A CA 1
ATOM 1573 C C . GLU A 1 215 ? -14.82 6.543 18.094 1 98.31 215 GLU A C 1
ATOM 1575 O O . GLU A 1 215 ? -14.516 6.926 19.219 1 98.31 215 GLU A O 1
ATOM 1580 N N . THR A 1 216 ? -15.992 6.789 17.516 1 98.44 216 THR A N 1
ATOM 1581 C CA . THR A 1 216 ? -17.109 7.355 18.281 1 98.44 216 THR A CA 1
ATOM 1582 C C . THR A 1 216 ? -18.219 6.324 18.469 1 98.44 216 THR A C 1
ATOM 1584 O O . THR A 1 216 ? -18.594 5.629 17.531 1 98.44 216 THR A O 1
ATOM 1587 N N . LYS A 1 217 ? -18.641 6.125 19.672 1 97.69 217 LYS A N 1
ATOM 1588 C CA . LYS A 1 217 ? -19.797 5.32 20.047 1 97.69 217 LYS A CA 1
ATOM 1589 C C . LYS A 1 217 ? -20.75 6.109 20.953 1 97.69 217 LYS A C 1
ATOM 1591 O O . LYS A 1 217 ? -20.328 6.609 22 1 97.69 217 LYS A O 1
ATOM 1596 N N . LYS A 1 218 ? -22 6.223 20.547 1 97.06 218 LYS A N 1
ATOM 1597 C CA . LYS A 1 218 ? -23.016 6.941 21.312 1 97.06 218 LYS A CA 1
ATOM 1598 C C . LYS A 1 218 ? -22.516 8.312 21.734 1 97.06 218 LYS A C 1
ATOM 1600 O O . LYS A 1 218 ? -22.562 8.656 22.922 1 97.06 218 LYS A O 1
ATOM 1605 N N . ASN A 1 219 ? -21.859 8.977 20.859 1 97.06 219 ASN A N 1
ATOM 1606 C CA . ASN A 1 219 ? -21.438 10.367 20.953 1 97.06 219 ASN A CA 1
ATOM 1607 C C . ASN A 1 219 ? -20.203 10.523 21.828 1 97.06 219 ASN A C 1
ATOM 1609 O O . ASN A 1 219 ? -19.875 11.625 22.25 1 97.06 219 ASN A O 1
ATOM 1613 N N . VAL A 1 220 ? -19.578 9.422 22.156 1 98.25 220 VAL A N 1
ATOM 1614 C CA . VAL A 1 220 ? -18.312 9.477 22.906 1 98.25 220 VAL A CA 1
ATOM 1615 C C . VAL A 1 220 ? -17.172 9.023 22 1 98.25 220 VAL A C 1
ATOM 1617 O O . VAL A 1 220 ? -17.156 7.898 21.5 1 98.25 220 VAL A O 1
ATOM 1620 N N . THR A 1 221 ? -16.219 9.945 21.875 1 98.44 221 THR A N 1
ATOM 1621 C CA . THR A 1 221 ? -15.078 9.641 21 1 98.44 221 THR A CA 1
ATOM 1622 C C . THR A 1 221 ? -13.891 9.148 21.828 1 98.44 221 THR A C 1
ATOM 1624 O O . THR A 1 221 ? -13.539 9.75 22.844 1 98.44 221 THR A O 1
ATOM 1627 N N . THR A 1 222 ? -13.336 8.062 21.438 1 98.44 222 THR A N 1
ATOM 1628 C CA . THR A 1 222 ? -12.148 7.504 22.078 1 98.44 222 THR A CA 1
ATOM 1629 C C . THR A 1 222 ? -10.992 7.418 21.094 1 98.44 222 THR A C 1
ATOM 1631 O O . THR A 1 222 ? -11.203 7.293 19.891 1 98.44 222 THR A O 1
ATOM 1634 N N . TYR A 1 223 ? -9.789 7.559 21.609 1 98.19 223 TYR A N 1
ATOM 1635 C CA . TYR A 1 223 ? -8.539 7.469 20.859 1 98.19 223 TYR A CA 1
ATOM 1636 C C . TYR A 1 223 ? -7.688 6.309 21.359 1 98.19 223 TYR A C 1
ATOM 1638 O O . TYR A 1 223 ? -7.438 6.191 22.562 1 98.19 223 TYR A O 1
ATOM 1646 N N . SER A 1 224 ? -7.312 5.434 20.516 1 98.31 224 SER A N 1
ATOM 1647 C CA . SER A 1 224 ? -6.5 4.289 20.922 1 98.31 224 SER A CA 1
ATOM 1648 C C . SER A 1 224 ? -5.359 4.047 19.922 1 98.31 224 SER A C 1
ATOM 1650 O O . SER A 1 224 ? -5.578 4.016 18.719 1 98.31 224 SER A O 1
ATOM 1652 N N . THR A 1 225 ? -4.168 3.816 20.469 1 97.81 225 THR A N 1
ATOM 1653 C CA . THR A 1 225 ? -3.006 3.539 19.641 1 97.81 225 THR A CA 1
ATOM 1654 C C . THR A 1 225 ? -2.939 2.057 19.281 1 97.81 225 THR A C 1
ATOM 1656 O O . THR A 1 225 ? -3.172 1.196 20.125 1 97.81 225 THR A O 1
ATOM 1659 N N . ILE A 1 226 ? -2.562 1.842 18.062 1 93.25 226 ILE A N 1
ATOM 1660 C CA . ILE A 1 226 ? -2.408 0.45 17.656 1 93.25 226 ILE A CA 1
ATOM 1661 C C . ILE A 1 226 ? -1.028 0.244 17.031 1 93.25 226 ILE A C 1
ATOM 1663 O O . ILE A 1 226 ? -0.428 1.187 16.516 1 93.25 226 ILE A O 1
ATOM 1667 N N . MET B 1 1 ? -6.133 -35.188 -15.984 1 70.25 1 MET B N 1
ATOM 1668 C CA . MET B 1 1 ? -5.805 -34 -16.797 1 70.25 1 MET B CA 1
ATOM 1669 C C . MET B 1 1 ? -4.672 -33.219 -16.156 1 70.25 1 MET B C 1
ATOM 1671 O O . MET B 1 1 ? -4.52 -33.188 -14.938 1 70.25 1 MET B O 1
ATOM 1675 N N . SER B 1 2 ? -3.719 -32.719 -16.969 1 91.38 2 SER B N 1
ATOM 1676 C CA . SER B 1 2 ? -2.551 -32 -16.438 1 91.38 2 SER B CA 1
ATOM 1677 C C . SER B 1 2 ? -2.949 -30.719 -15.727 1 91.38 2 SER B C 1
ATOM 1679 O O . SER B 1 2 ? -3.883 -30.047 -16.141 1 91.38 2 SER B O 1
ATOM 1681 N N . LYS B 1 3 ? -2.361 -30.516 -14.641 1 97.94 3 LYS B N 1
ATOM 1682 C CA . LYS B 1 3 ? -2.609 -29.312 -13.867 1 97.94 3 LYS B CA 1
ATOM 1683 C C . LYS B 1 3 ? -1.959 -28.094 -14.523 1 97.94 3 LYS B C 1
ATOM 1685 O O . LYS B 1 3 ? -0.976 -28.219 -15.25 1 97.94 3 LYS B O 1
ATOM 1690 N N . ASN B 1 4 ? -2.539 -26.906 -14.312 1 98.81 4 ASN B N 1
ATOM 1691 C CA . ASN B 1 4 ? -2.07 -25.656 -14.906 1 98.81 4 ASN B CA 1
ATOM 1692 C C . ASN B 1 4 ? -1.554 -24.688 -13.844 1 98.81 4 ASN B C 1
ATOM 1694 O O . ASN B 1 4 ? -2.145 -24.562 -12.766 1 98.81 4 ASN B O 1
ATOM 1698 N N . VAL B 1 5 ? -0.42 -24.062 -14.133 1 98.94 5 VAL B N 1
ATOM 1699 C CA . VAL B 1 5 ? 0.062 -22.953 -13.32 1 98.94 5 VAL B CA 1
ATOM 1700 C C . VAL B 1 5 ? 0.253 -21.719 -14.195 1 98.94 5 VAL B C 1
ATOM 1702 O O . VAL B 1 5 ? 0.755 -21.812 -15.312 1 98.94 5 VAL B O 1
ATOM 1705 N N . LEU B 1 6 ? -0.282 -20.609 -13.75 1 98.94 6 LEU B N 1
ATOM 1706 C CA . LEU B 1 6 ? 0.003 -19.312 -14.367 1 98.94 6 LEU B CA 1
ATOM 1707 C C . LEU B 1 6 ? 1.015 -18.531 -13.539 1 98.94 6 LEU B C 1
ATOM 1709 O O . LEU B 1 6 ? 0.827 -18.344 -12.328 1 98.94 6 LEU B O 1
ATOM 1713 N N . VAL B 1 7 ? 2.094 -18.141 -14.141 1 99 7 VAL B N 1
ATOM 1714 C CA . VAL B 1 7 ? 3.135 -17.359 -13.484 1 99 7 VAL B CA 1
ATOM 1715 C C . VAL B 1 7 ? 3.17 -15.945 -14.078 1 99 7 VAL B C 1
ATOM 1717 O O . VAL B 1 7 ? 3.545 -15.766 -15.242 1 99 7 VAL B O 1
ATOM 1720 N N . PHE B 1 8 ? 2.686 -14.938 -13.344 1 98.94 8 PHE B N 1
ATOM 1721 C CA . PHE B 1 8 ? 2.846 -13.531 -13.703 1 98.94 8 PHE B CA 1
ATOM 1722 C C . PHE B 1 8 ? 4.266 -13.062 -13.414 1 98.94 8 PHE B C 1
ATOM 1724 O O . PHE B 1 8 ? 4.715 -13.086 -12.266 1 98.94 8 PHE B O 1
ATOM 1731 N N . GLY B 1 9 ? 4.953 -12.688 -14.359 1 98.75 9 GLY B N 1
ATOM 1732 C CA . GLY B 1 9 ? 6.395 -12.516 -14.25 1 98.75 9 GLY B CA 1
ATOM 1733 C C . GLY B 1 9 ? 7.176 -13.773 -14.578 1 98.75 9 GLY B C 1
ATOM 1734 O O . GLY B 1 9 ? 8.188 -14.062 -13.938 1 98.75 9 GLY B O 1
ATOM 1735 N N . GLY B 1 10 ? 6.719 -14.492 -15.516 1 98.75 10 GLY B N 1
ATOM 1736 C CA . GLY B 1 10 ? 7.223 -15.828 -15.773 1 98.75 10 GLY B CA 1
ATOM 1737 C C . GLY B 1 10 ? 8.547 -15.836 -16.516 1 98.75 10 GLY B C 1
ATOM 1738 O O . GLY B 1 10 ? 9.172 -16.891 -16.672 1 98.75 10 GLY B O 1
ATOM 1739 N N . SER B 1 11 ? 9.047 -14.695 -16.969 1 98.12 11 SER B N 1
ATOM 1740 C CA . SER B 1 11 ? 10.305 -14.641 -17.703 1 98.12 11 SER B CA 1
ATOM 1741 C C . SER B 1 11 ? 11.43 -14.055 -16.859 1 98.12 11 SER B C 1
ATOM 1743 O O . SER B 1 11 ? 12.578 -13.992 -17.297 1 98.12 11 SER B O 1
ATOM 1745 N N . GLY B 1 12 ? 11.086 -13.57 -15.648 1 97.56 12 GLY B N 1
ATOM 1746 C CA . GLY B 1 12 ? 12.109 -13.086 -14.734 1 97.56 12 GLY B CA 1
ATOM 1747 C C . GLY B 1 12 ? 12.891 -14.203 -14.07 1 97.56 12 GLY B C 1
ATOM 1748 O O . GLY B 1 12 ? 12.68 -15.383 -14.375 1 97.56 12 GLY B O 1
ATOM 1749 N N . SER B 1 13 ? 13.789 -13.844 -13.141 1 97.5 13 SER B N 1
ATOM 1750 C CA . SER B 1 13 ? 14.656 -14.812 -12.484 1 97.5 13 SER B CA 1
ATOM 1751 C C . SER B 1 13 ? 13.852 -15.852 -11.711 1 97.5 13 SER B C 1
ATOM 1753 O O . SER B 1 13 ? 13.914 -17.047 -12.008 1 97.5 13 SER B O 1
ATOM 1755 N N . LEU B 1 14 ? 13.047 -15.406 -10.773 1 98.38 14 LEU B N 1
ATOM 1756 C CA . LEU B 1 14 ? 12.234 -16.328 -10 1 98.38 14 LEU B CA 1
ATOM 1757 C C . LEU B 1 14 ? 11.18 -17 -10.875 1 98.38 14 LEU B C 1
ATOM 1759 O O . LEU B 1 14 ? 10.953 -18.203 -10.781 1 98.38 14 LEU B O 1
ATOM 1763 N N . GLY B 1 15 ? 10.508 -16.172 -11.758 1 98.81 15 GLY B N 1
ATOM 1764 C CA . GLY B 1 15 ? 9.477 -16.703 -12.633 1 98.81 15 GLY B CA 1
ATOM 1765 C C . GLY B 1 15 ? 9.953 -17.844 -13.508 1 98.81 15 GLY B C 1
ATOM 1766 O O . GLY B 1 15 ? 9.273 -18.859 -13.641 1 98.81 15 GLY B O 1
ATOM 1767 N N . SER B 1 16 ? 11.125 -17.672 -14.078 1 98.62 16 SER B N 1
ATOM 1768 C CA . SER B 1 16 ? 11.688 -18.719 -14.938 1 98.62 16 SER B CA 1
ATOM 1769 C C . SER B 1 16 ? 11.977 -19.984 -14.156 1 98.62 16 SER B C 1
ATOM 1771 O O . SER B 1 16 ? 11.773 -21.094 -14.656 1 98.62 16 SER B O 1
ATOM 1773 N N . ALA B 1 17 ? 12.469 -19.797 -12.922 1 98.75 17 ALA B N 1
ATOM 1774 C CA . ALA B 1 17 ? 12.742 -20.953 -12.07 1 98.75 17 ALA B CA 1
ATOM 1775 C C . ALA B 1 17 ? 11.453 -21.734 -11.773 1 98.75 17 ALA B C 1
ATOM 1777 O O . ALA B 1 17 ? 11.453 -22.969 -11.789 1 98.75 17 ALA B O 1
ATOM 1778 N N . ILE B 1 18 ? 10.375 -21.031 -11.531 1 98.94 18 ILE B N 1
ATOM 1779 C CA . ILE B 1 18 ? 9.078 -21.641 -11.242 1 98.94 18 ILE B CA 1
ATOM 1780 C C . ILE B 1 18 ? 8.555 -22.359 -12.484 1 98.94 18 ILE B C 1
ATOM 1782 O O . ILE B 1 18 ? 8.195 -23.531 -12.422 1 98.94 18 ILE B O 1
ATOM 1786 N N . VAL B 1 19 ? 8.562 -21.656 -13.617 1 98.88 19 VAL B N 1
ATOM 1787 C CA . VAL B 1 19 ? 8.086 -22.234 -14.867 1 98.88 19 VAL B CA 1
ATOM 1788 C C . VAL B 1 19 ? 8.852 -23.516 -15.18 1 98.88 19 VAL B C 1
ATOM 1790 O O . VAL B 1 19 ? 8.242 -24.547 -15.469 1 98.88 19 VAL B O 1
ATOM 1793 N N . ASN B 1 20 ? 10.125 -23.453 -15.078 1 98.75 20 ASN B N 1
ATOM 1794 C CA . ASN B 1 20 ? 10.969 -24.609 -15.398 1 98.75 20 ASN B CA 1
ATOM 1795 C C . ASN B 1 20 ? 10.672 -25.797 -14.492 1 98.75 20 ASN B C 1
ATOM 1797 O O . ASN B 1 20 ? 10.5 -26.922 -14.969 1 98.75 20 ASN B O 1
ATOM 1801 N N . LEU B 1 21 ? 10.625 -25.531 -13.219 1 98.81 21 LEU B N 1
ATOM 1802 C CA . LEU B 1 21 ? 10.391 -26.609 -12.281 1 98.81 21 LEU B CA 1
ATOM 1803 C C . LEU B 1 21 ? 9.031 -27.25 -12.516 1 98.81 21 LEU B C 1
ATOM 1805 O O . LEU B 1 21 ? 8.922 -28.484 -12.578 1 98.81 21 LEU B O 1
ATOM 1809 N N . PHE B 1 22 ? 7.969 -26.453 -12.609 1 98.88 22 PHE B N 1
ATOM 1810 C CA . PHE B 1 22 ? 6.621 -26.984 -12.789 1 98.88 22 PHE B CA 1
ATOM 1811 C C . PHE B 1 22 ? 6.516 -27.797 -14.07 1 98.88 22 PHE B C 1
ATOM 1813 O O . PHE B 1 22 ? 5.844 -28.828 -14.109 1 98.88 22 PHE B O 1
ATOM 1820 N N . LYS B 1 23 ? 7.164 -27.328 -15.094 1 98.25 23 LYS B N 1
ATOM 1821 C CA . LYS B 1 23 ? 7.18 -28.062 -16.359 1 98.25 23 LYS B CA 1
ATOM 1822 C C . LYS B 1 23 ? 7.805 -29.453 -16.188 1 98.25 23 LYS B C 1
ATOM 1824 O O . LYS B 1 23 ? 7.285 -30.438 -16.703 1 98.25 23 LYS B O 1
ATOM 1829 N N . THR B 1 24 ? 8.875 -29.5 -15.5 1 97.94 24 THR B N 1
ATOM 1830 C CA . THR B 1 24 ? 9.547 -30.766 -15.273 1 97.94 24 THR B CA 1
ATOM 1831 C C . THR B 1 24 ? 8.664 -31.719 -14.453 1 97.94 24 THR B C 1
ATOM 1833 O O . THR B 1 24 ? 8.844 -32.938 -14.5 1 97.94 24 THR B O 1
ATOM 1836 N N . LYS B 1 25 ? 7.785 -31.156 -13.703 1 98.25 25 LYS B N 1
ATOM 1837 C CA . LYS B 1 25 ? 6.887 -31.953 -12.859 1 98.25 25 LYS B CA 1
ATOM 1838 C C . LYS B 1 25 ? 5.602 -32.312 -13.602 1 98.25 25 LYS B C 1
ATOM 1840 O O . LYS B 1 25 ? 4.656 -32.812 -13.008 1 98.25 25 LYS B O 1
ATOM 1845 N N . GLY B 1 26 ? 5.492 -31.891 -14.875 1 98.19 26 GLY B N 1
ATOM 1846 C CA . GLY B 1 26 ? 4.406 -32.312 -15.742 1 98.19 26 GLY B CA 1
ATOM 1847 C C . GLY B 1 26 ? 3.248 -31.344 -15.789 1 98.19 26 GLY B C 1
ATOM 1848 O O . GLY B 1 26 ? 2.184 -31.656 -16.328 1 98.19 26 GLY B O 1
ATOM 1849 N N . TRP B 1 27 ? 3.371 -30.219 -15.188 1 98.75 27 TRP B N 1
ATOM 1850 C CA . TRP B 1 27 ? 2.309 -29.219 -15.227 1 98.75 27 TRP B CA 1
ATOM 1851 C C . TRP B 1 27 ? 2.342 -28.438 -16.531 1 98.75 27 TRP B C 1
ATOM 1853 O O . TRP B 1 27 ? 3.412 -28.203 -17.109 1 98.75 27 TRP B O 1
ATOM 1863 N N . ASN B 1 28 ? 1.165 -28.047 -17.031 1 98.69 28 ASN B N 1
ATOM 1864 C CA . ASN B 1 28 ? 1.117 -26.984 -18.031 1 98.69 28 ASN B CA 1
ATOM 1865 C C . ASN B 1 28 ? 1.441 -25.625 -17.406 1 98.69 28 ASN B C 1
ATOM 1867 O O . ASN B 1 28 ? 0.882 -25.25 -16.375 1 98.69 28 ASN B O 1
ATOM 1871 N N . THR B 1 29 ? 2.381 -24.953 -18.094 1 98.88 29 THR B N 1
ATOM 1872 C CA . THR B 1 29 ? 2.838 -23.688 -17.531 1 98.88 29 THR B CA 1
ATOM 1873 C C . THR B 1 29 ? 2.463 -22.516 -18.453 1 98.88 29 THR B C 1
ATOM 1875 O O . THR B 1 29 ? 2.732 -22.562 -19.656 1 98.88 29 THR B O 1
ATOM 1878 N N . ILE B 1 30 ? 1.796 -21.5 -17.875 1 98.88 30 ILE B N 1
ATOM 1879 C CA . ILE B 1 30 ? 1.443 -20.266 -18.578 1 98.88 30 ILE B CA 1
ATOM 1880 C C . ILE B 1 30 ? 2.275 -19.109 -18.031 1 98.88 30 ILE B C 1
ATOM 1882 O O . ILE B 1 30 ? 2.172 -18.766 -16.844 1 98.88 30 ILE B O 1
ATOM 1886 N N . SER B 1 31 ? 3.117 -18.531 -18.859 1 98.94 31 SER B N 1
ATOM 1887 C CA . SER B 1 31 ? 3.945 -17.391 -18.484 1 98.94 31 SER B CA 1
ATOM 1888 C C . SER B 1 31 ? 3.355 -16.078 -18.984 1 98.94 31 SER B C 1
ATOM 1890 O O . SER B 1 31 ? 3.072 -15.938 -20.172 1 98.94 31 SER B O 1
ATOM 1892 N N . VAL B 1 32 ? 3.07 -15.164 -18.109 1 98.88 32 VAL B N 1
ATOM 1893 C CA . VAL B 1 32 ? 2.672 -13.797 -18.453 1 98.88 32 VAL B CA 1
ATOM 1894 C C . VAL B 1 32 ? 3.777 -12.828 -18.047 1 98.88 32 VAL B C 1
ATOM 1896 O O . VAL B 1 32 ? 4.125 -12.727 -16.859 1 98.88 32 VAL B O 1
ATOM 1899 N N . ASP B 1 33 ? 4.328 -12.078 -19 1 98.75 33 ASP B N 1
ATOM 1900 C CA . ASP B 1 33 ? 5.438 -11.18 -18.703 1 98.75 33 ASP B CA 1
ATOM 1901 C C . ASP B 1 33 ? 5.656 -10.188 -19.844 1 98.75 33 ASP B C 1
ATOM 1903 O O . ASP B 1 33 ? 4.953 -10.227 -20.859 1 98.75 33 ASP B O 1
ATOM 1907 N N . PHE B 1 34 ? 6.586 -9.258 -19.547 1 98 34 PHE B N 1
ATOM 1908 C CA . PHE B 1 34 ? 6.938 -8.281 -20.578 1 98 34 PHE B CA 1
ATOM 1909 C C . PHE B 1 34 ? 7.73 -8.938 -21.703 1 98 34 PHE B C 1
ATOM 1911 O O . PHE B 1 34 ? 7.734 -8.453 -22.828 1 98 34 PHE B O 1
ATOM 1918 N N . ARG B 1 35 ? 8.461 -10.086 -21.422 1 97.62 35 ARG B N 1
ATOM 1919 C CA . ARG B 1 35 ? 9.195 -10.875 -22.406 1 97.62 35 ARG B CA 1
ATOM 1920 C C . ARG B 1 35 ? 8.648 -12.297 -22.484 1 97.62 35 ARG B C 1
ATOM 1922 O O . ARG B 1 35 ? 8.156 -12.836 -21.484 1 97.62 35 ARG B O 1
ATOM 1929 N N . ASP B 1 36 ? 8.758 -12.812 -23.562 1 97.75 36 ASP B N 1
ATOM 1930 C CA . ASP B 1 36 ? 8.32 -14.195 -23.734 1 97.75 36 ASP B CA 1
ATOM 1931 C C . ASP B 1 36 ? 9.203 -15.148 -22.938 1 97.75 36 ASP B C 1
ATOM 1933 O O . ASP B 1 36 ? 10.398 -14.898 -22.766 1 97.75 36 ASP B O 1
ATOM 1937 N N . ASN B 1 37 ? 8.531 -16.172 -22.406 1 98.31 37 ASN B N 1
ATOM 1938 C CA . ASN B 1 37 ? 9.234 -17.328 -21.875 1 98.31 37 ASN B CA 1
ATOM 1939 C C . ASN B 1 37 ? 9.031 -18.562 -22.766 1 98.31 37 ASN B C 1
ATOM 1941 O O . ASN B 1 37 ? 7.988 -19.203 -22.703 1 98.31 37 ASN B O 1
ATOM 1945 N N . THR B 1 38 ? 10.031 -18.938 -23.516 1 97.12 38 THR B N 1
ATOM 1946 C CA . THR B 1 38 ? 9.914 -19.969 -24.531 1 97.12 38 THR B CA 1
ATOM 1947 C C . THR B 1 38 ? 9.844 -21.359 -23.891 1 97.12 38 THR B C 1
ATOM 1949 O O . THR B 1 38 ? 9.453 -22.328 -24.531 1 97.12 38 THR B O 1
ATOM 1952 N N . ASN B 1 39 ? 10.219 -21.422 -22.656 1 97.94 39 ASN B N 1
ATOM 1953 C CA . ASN B 1 39 ? 10.164 -22.719 -21.984 1 97.94 39 ASN B CA 1
ATOM 1954 C C . ASN B 1 39 ? 8.758 -23.031 -21.484 1 97.94 39 ASN B C 1
ATOM 1956 O O . ASN B 1 39 ? 8.461 -24.172 -21.12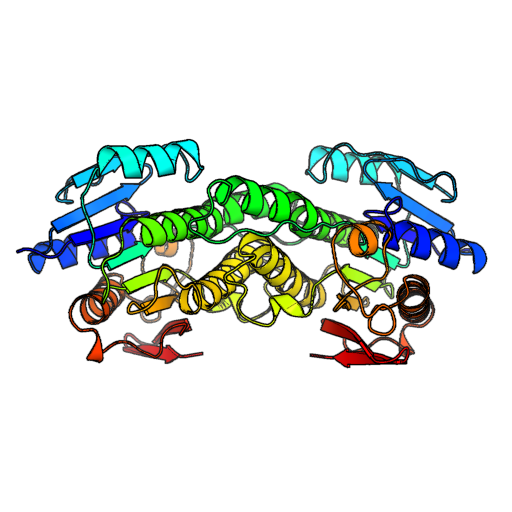5 1 97.94 39 ASN B O 1
ATOM 1960 N N . ALA B 1 40 ? 7.91 -22.047 -21.359 1 98.69 40 ALA B N 1
ATOM 1961 C CA . ALA B 1 40 ? 6.551 -22.25 -20.875 1 98.69 40 ALA B CA 1
ATOM 1962 C C . ALA B 1 40 ? 5.699 -22.984 -21.906 1 98.69 40 ALA B C 1
ATOM 1964 O O . ALA B 1 40 ? 5.965 -22.891 -23.109 1 98.69 40 ALA B O 1
ATOM 1965 N N . THR B 1 41 ? 4.672 -23.703 -21.469 1 98.5 41 THR B N 1
ATOM 1966 C CA . THR B 1 41 ? 3.701 -24.297 -22.375 1 98.5 41 THR B CA 1
ATOM 1967 C C . THR B 1 41 ? 3.0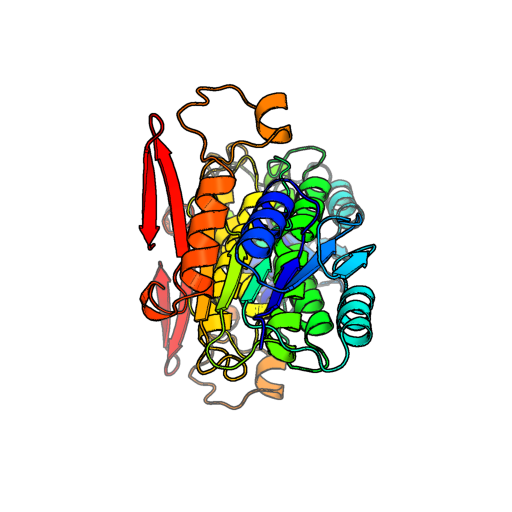1 -23.234 -23.203 1 98.5 41 THR B C 1
ATOM 1969 O O . THR B 1 41 ? 2.779 -23.406 -24.406 1 98.5 41 THR B O 1
ATOM 1972 N N . GLN B 1 42 ? 2.662 -22.172 -22.609 1 98.31 42 GLN B N 1
ATOM 1973 C CA . GLN B 1 42 ? 2.074 -21 -23.234 1 98.31 42 GLN B CA 1
ATOM 1974 C C . GLN B 1 42 ? 2.674 -19.719 -22.656 1 98.31 42 GLN B C 1
ATOM 1976 O O . GLN B 1 42 ? 2.883 -19.609 -21.453 1 98.31 42 GLN B O 1
ATOM 1981 N N . SER B 1 43 ? 3.043 -18.812 -23.594 1 98.69 43 SER B N 1
ATOM 1982 C CA . SER B 1 43 ? 3.6 -17.531 -23.188 1 98.69 43 SER B CA 1
ATOM 1983 C C . SER B 1 43 ? 2.756 -16.375 -23.719 1 98.69 43 SER B C 1
ATOM 1985 O O . SER B 1 43 ? 2.436 -16.312 -24.906 1 98.69 43 SER B O 1
ATOM 1987 N N . VAL B 1 44 ? 2.311 -15.484 -22.828 1 98.56 44 VAL B N 1
ATOM 1988 C CA . VAL B 1 44 ? 1.569 -14.281 -23.188 1 98.56 44 VAL B CA 1
ATOM 1989 C C . VAL B 1 44 ? 2.381 -13.047 -22.828 1 98.56 44 VAL B C 1
ATOM 1991 O O . VAL B 1 44 ? 2.619 -12.781 -21.641 1 98.56 44 VAL B O 1
ATOM 1994 N N . SER B 1 45 ? 2.805 -12.266 -23.812 1 98.38 45 SER B N 1
ATOM 1995 C CA . SER B 1 45 ? 3.557 -11.039 -23.578 1 98.38 45 SER B CA 1
ATOM 1996 C C . SER B 1 45 ? 2.625 -9.852 -23.359 1 98.38 45 SER B C 1
ATOM 1998 O O . SER B 1 45 ? 1.651 -9.672 -24.094 1 98.38 45 SER B O 1
ATOM 2000 N N . ILE B 1 46 ? 2.902 -9.062 -22.328 1 98.56 46 ILE B N 1
ATOM 2001 C CA . ILE B 1 46 ? 2.145 -7.855 -22.031 1 98.56 46 ILE B CA 1
ATOM 2002 C C . ILE B 1 46 ? 3.088 -6.652 -22 1 98.56 46 ILE B C 1
ATOM 2004 O O . ILE B 1 46 ? 4.305 -6.812 -21.875 1 98.56 46 ILE B O 1
ATOM 2008 N N . THR B 1 47 ? 2.498 -5.426 -22.062 1 98.12 47 THR B N 1
ATOM 2009 C CA . THR B 1 47 ? 3.318 -4.219 -22.031 1 98.12 47 THR B CA 1
ATOM 2010 C C . THR B 1 47 ? 3.209 -3.512 -20.688 1 98.12 47 THR B C 1
ATOM 2012 O O . THR B 1 47 ? 3.975 -2.59 -20.406 1 98.12 47 THR B O 1
ATOM 2015 N N . SER B 1 48 ? 2.287 -3.838 -19.906 1 97.94 48 SER B N 1
ATOM 2016 C CA . SER B 1 48 ? 2.055 -3.322 -18.562 1 97.94 48 SER B CA 1
ATOM 2017 C C . SER B 1 48 ? 1.101 -4.223 -17.781 1 97.94 48 SER B C 1
ATOM 2019 O O . SER B 1 48 ? 0.547 -5.176 -18.328 1 97.94 48 SER B O 1
ATOM 2021 N N . SER B 1 49 ? 0.963 -3.934 -16.531 1 98.19 49 SER B N 1
ATOM 2022 C CA . SER B 1 49 ? 0.018 -4.684 -15.703 1 98.19 49 SER B CA 1
ATOM 2023 C C . SER B 1 49 ? -1.317 -3.955 -15.594 1 98.19 49 SER B C 1
ATOM 2025 O O . SER B 1 49 ? -2.061 -4.152 -14.633 1 98.19 49 SER B O 1
ATOM 2027 N N . ASN B 1 50 ? -1.636 -3.098 -16.562 1 97.5 50 ASN B N 1
ATOM 2028 C CA . ASN B 1 50 ? -2.863 -2.314 -16.469 1 97.5 50 ASN B CA 1
ATOM 2029 C C . ASN B 1 50 ? -4.082 -3.131 -16.891 1 97.5 50 ASN B C 1
ATOM 2031 O O . ASN B 1 50 ? -3.945 -4.273 -17.328 1 97.5 50 ASN B O 1
ATOM 2035 N N . GLU B 1 51 ? -5.238 -2.547 -16.688 1 98 51 GLU B N 1
ATOM 2036 C CA . GLU B 1 51 ? -6.516 -3.213 -16.906 1 98 51 GLU B CA 1
ATOM 2037 C C . GLU B 1 51 ? -6.598 -3.773 -18.328 1 98 51 GLU B C 1
ATOM 2039 O O . GLU B 1 51 ? -6.938 -4.941 -18.516 1 98 51 GLU B O 1
ATOM 2044 N N . SER B 1 52 ? -6.297 -2.986 -19.281 1 98.19 52 SER B N 1
ATOM 2045 C CA . SER B 1 52 ? -6.453 -3.396 -20.672 1 98.19 52 SER B CA 1
ATOM 2046 C C . SER B 1 52 ? -5.578 -4.605 -20.984 1 98.19 52 SER B C 1
ATOM 2048 O O . SER B 1 52 ? -6.031 -5.551 -21.641 1 98.19 52 SER B O 1
ATOM 2050 N N . GLU B 1 53 ? -4.316 -4.613 -20.578 1 98.56 53 GLU B N 1
ATOM 2051 C CA . GLU B 1 53 ? -3.396 -5.715 -20.844 1 98.56 53 GLU B CA 1
ATOM 2052 C C . GLU B 1 53 ? -3.818 -6.977 -20.094 1 98.56 53 GLU B C 1
ATOM 2054 O O . GLU B 1 53 ? -3.732 -8.086 -20.641 1 98.56 53 GLU B O 1
ATOM 2059 N N . VAL B 1 54 ? -4.281 -6.848 -18.859 1 98.38 54 VAL B N 1
ATOM 2060 C CA . VAL B 1 54 ? -4.656 -8 -18.047 1 98.38 54 VAL B CA 1
ATOM 2061 C C . VAL B 1 54 ? -5.93 -8.633 -18.609 1 98.38 54 VAL B C 1
ATOM 2063 O O . VAL B 1 54 ? -6.062 -9.859 -18.625 1 98.38 54 VAL B O 1
ATOM 2066 N N . LYS B 1 55 ? -6.859 -7.828 -19.047 1 97.81 55 LYS B N 1
ATOM 2067 C CA . LYS B 1 55 ? -8.062 -8.352 -19.688 1 97.81 55 LYS B CA 1
ATOM 2068 C C . LYS B 1 55 ? -7.734 -9.055 -21 1 97.81 55 LYS B C 1
ATOM 2070 O O . LYS B 1 55 ? -8.383 -10.039 -21.359 1 97.81 55 LYS B O 1
ATOM 2075 N N . ARG B 1 56 ? -6.746 -8.531 -21.719 1 98.31 56 ARG B N 1
ATOM 2076 C CA . ARG B 1 56 ? -6.289 -9.227 -22.906 1 98.31 56 ARG B CA 1
ATOM 2077 C C . ARG B 1 56 ? -5.73 -10.602 -22.562 1 98.31 56 ARG B C 1
ATOM 2079 O O . ARG B 1 56 ? -5.965 -11.57 -23.297 1 98.31 56 ARG B O 1
ATOM 2086 N N . VAL B 1 57 ? -4.941 -10.719 -21.469 1 98.62 57 VAL B N 1
ATOM 2087 C CA . VAL B 1 57 ? -4.441 -12.008 -21.016 1 98.62 57 VAL B CA 1
ATOM 2088 C C . VAL B 1 57 ? -5.613 -12.969 -20.797 1 98.62 57 VAL B C 1
ATOM 2090 O O . VAL B 1 57 ? -5.57 -14.117 -21.234 1 98.62 57 VAL B O 1
ATOM 2093 N N . LEU B 1 58 ? -6.668 -12.484 -20.094 1 97.5 58 LEU B N 1
ATOM 2094 C CA . LEU B 1 58 ? -7.859 -13.297 -19.844 1 97.5 58 LEU B CA 1
ATOM 2095 C C . LEU B 1 58 ? -8.477 -13.773 -21.156 1 97.5 58 LEU B C 1
ATOM 2097 O O . LEU B 1 58 ? -8.859 -14.938 -21.281 1 97.5 58 LEU B O 1
ATOM 2101 N N . SER B 1 59 ? -8.555 -12.859 -22.078 1 98 59 SER B N 1
ATOM 2102 C CA . SER B 1 59 ? -9.141 -13.188 -23.375 1 98 59 SER B CA 1
ATOM 2103 C C . SER B 1 59 ? -8.328 -14.258 -24.109 1 98 59 SER B C 1
ATOM 2105 O O . SER B 1 59 ? -8.891 -15.172 -24.703 1 98 59 SER B O 1
ATOM 2107 N N . VAL B 1 60 ? -7.039 -14.141 -24.094 1 98.12 60 VAL B N 1
ATOM 2108 C CA . VAL B 1 60 ? -6.133 -15.078 -24.75 1 98.12 60 VAL B CA 1
ATOM 2109 C C . VAL B 1 60 ? -6.285 -16.469 -24.125 1 98.12 60 VAL B C 1
ATOM 2111 O O . VAL B 1 60 ? -6.207 -17.484 -24.828 1 98.12 60 VAL B O 1
ATOM 2114 N N . LEU B 1 61 ? -6.477 -16.516 -22.812 1 97.62 61 LEU B N 1
ATOM 2115 C CA . LEU B 1 61 ? -6.539 -17.781 -22.094 1 97.62 61 LEU B CA 1
ATOM 2116 C C . LEU B 1 61 ? -7.902 -18.438 -22.281 1 97.62 61 LEU B C 1
ATOM 2118 O O . LEU B 1 61 ? -8.047 -19.641 -22.078 1 97.62 61 LEU B O 1
ATOM 2122 N N . GLY B 1 62 ? -8.984 -17.625 -22.641 1 93.88 62 GLY B N 1
ATOM 2123 C CA . GLY B 1 62 ? -10.312 -18.172 -22.891 1 93.88 62 GLY B CA 1
ATOM 2124 C C . GLY B 1 62 ? -10.914 -18.844 -21.688 1 93.88 62 GLY B C 1
ATOM 2125 O O . GLY B 1 62 ? -11 -18.25 -20.609 1 93.88 62 GLY B O 1
ATOM 2126 N N . SER B 1 63 ? -11.242 -20.109 -21.812 1 94.38 63 SER B N 1
ATOM 2127 C CA . SER B 1 63 ? -11.906 -20.859 -20.75 1 94.38 63 SER B CA 1
ATOM 2128 C C . SER B 1 63 ? -10.898 -21.625 -19.891 1 94.38 63 SER B C 1
ATOM 2130 O O . SER B 1 63 ? -11.281 -22.391 -19.016 1 94.38 63 SER B O 1
ATOM 2132 N N . THR B 1 64 ? -9.648 -21.406 -20.188 1 96.12 64 THR B N 1
ATOM 2133 C CA . THR B 1 64 ? -8.617 -22.094 -19.422 1 96.12 64 THR B CA 1
ATOM 2134 C C . THR B 1 64 ? -8.695 -21.75 -17.953 1 96.12 64 THR B C 1
ATOM 2136 O O . THR B 1 64 ? -8.773 -20.562 -17.578 1 96.12 64 THR B O 1
ATOM 2139 N N . LYS B 1 65 ? -8.727 -22.781 -17.078 1 98.06 65 LYS B N 1
ATOM 2140 C CA . LYS B 1 65 ? -8.625 -22.625 -15.633 1 98.06 65 LYS B CA 1
ATOM 2141 C C . LYS B 1 65 ? -7.254 -23.062 -15.125 1 98.06 65 LYS B C 1
ATOM 2143 O O . LYS B 1 65 ? -6.551 -23.812 -15.805 1 98.06 65 LYS B O 1
ATOM 2148 N N . VAL B 1 66 ? -6.953 -22.562 -13.977 1 98.75 66 VAL B N 1
ATOM 2149 C CA . VAL B 1 66 ? -5.633 -22.906 -13.453 1 98.75 66 VAL B CA 1
ATOM 2150 C C . VAL B 1 66 ? -5.762 -23.422 -12.023 1 98.75 66 VAL B C 1
ATOM 2152 O O . VAL B 1 66 ? -6.711 -23.078 -11.312 1 98.75 66 VAL B O 1
ATOM 2155 N N . ASP B 1 67 ? -4.762 -24.203 -11.641 1 98.88 67 ASP B N 1
ATOM 2156 C CA . ASP B 1 67 ? -4.703 -24.797 -10.305 1 98.88 67 ASP B CA 1
ATOM 2157 C C . ASP B 1 67 ? -3.83 -23.953 -9.375 1 98.88 67 ASP B C 1
ATOM 2159 O O . ASP B 1 67 ? -3.918 -24.078 -8.148 1 98.88 67 ASP B O 1
ATOM 2163 N N . SER B 1 68 ? -2.975 -23.203 -9.969 1 98.94 68 SER B N 1
ATOM 2164 C CA . SER B 1 68 ? -2.098 -22.297 -9.227 1 98.94 68 SER B CA 1
ATOM 2165 C C . SER B 1 68 ? -1.824 -21.031 -10.016 1 98.94 68 SER B C 1
ATOM 2167 O O . SER B 1 68 ? -1.651 -21.078 -11.234 1 98.94 68 SER B O 1
ATOM 2169 N N . ILE B 1 69 ? -1.825 -19.906 -9.359 1 98.94 69 ILE B N 1
ATOM 2170 C CA . ILE B 1 69 ? -1.407 -18.625 -9.914 1 98.94 69 ILE B CA 1
ATOM 2171 C C . ILE B 1 69 ? -0.359 -18 -9 1 98.94 69 ILE B C 1
ATOM 2173 O O . ILE B 1 69 ? -0.587 -17.828 -7.801 1 98.94 69 ILE B O 1
ATOM 2177 N N . ILE B 1 70 ? 0.792 -17.641 -9.555 1 98.94 70 ILE B N 1
ATOM 2178 C CA . ILE B 1 70 ? 1.92 -17.141 -8.781 1 98.94 70 ILE B CA 1
ATOM 2179 C C . ILE B 1 70 ? 2.408 -15.812 -9.375 1 98.94 70 ILE B C 1
ATOM 2181 O O . ILE B 1 70 ? 2.678 -15.727 -10.57 1 98.94 70 ILE B O 1
ATOM 2185 N N . CYS B 1 71 ? 2.414 -14.789 -8.586 1 98.94 71 CYS B N 1
ATOM 2186 C CA . CYS B 1 71 ? 3 -13.516 -8.984 1 98.94 71 CYS B CA 1
ATOM 2187 C C . CYS B 1 71 ? 4.488 -13.477 -8.664 1 98.94 71 CYS B C 1
ATOM 2189 O O . CYS B 1 71 ? 4.871 -13.305 -7.504 1 98.94 71 CYS B O 1
ATOM 2191 N N . ALA B 1 72 ? 5.301 -13.586 -9.664 1 98.81 72 ALA B N 1
ATOM 2192 C CA . ALA B 1 72 ? 6.75 -13.523 -9.492 1 98.81 72 ALA B CA 1
ATOM 2193 C C . ALA B 1 72 ? 7.309 -12.203 -10.008 1 98.81 72 ALA B C 1
ATOM 2195 O O . ALA B 1 72 ? 8.508 -11.945 -9.906 1 98.81 72 ALA B O 1
ATOM 2196 N N . ALA B 1 73 ? 6.344 -11.391 -10.555 1 98.44 73 ALA B N 1
ATOM 2197 C CA . ALA B 1 73 ? 6.75 -10.078 -11.047 1 98.44 73 ALA B CA 1
ATOM 2198 C C . ALA B 1 73 ? 7.141 -9.156 -9.891 1 98.44 73 ALA B C 1
ATOM 2200 O O . ALA B 1 73 ? 6.547 -9.219 -8.812 1 98.44 73 ALA B O 1
ATOM 2201 N N . GLY B 1 74 ? 8.102 -8.328 -10.102 1 96.81 74 GLY B N 1
ATOM 2202 C CA . GLY B 1 74 ? 8.516 -7.355 -9.109 1 96.81 74 GLY B CA 1
ATOM 2203 C C . GLY B 1 74 ? 9.844 -6.703 -9.43 1 96.81 74 GLY B C 1
ATOM 2204 O O . GLY B 1 74 ? 10.414 -6.941 -10.5 1 96.81 74 GLY B O 1
ATOM 2205 N N . GLY B 1 75 ? 10.234 -5.832 -8.633 1 94.88 75 GLY B N 1
ATOM 2206 C CA . GLY B 1 75 ? 11.492 -5.117 -8.727 1 94.88 75 GLY B CA 1
ATOM 2207 C C . GLY B 1 75 ? 11.797 -4.266 -7.508 1 94.88 75 GLY B C 1
ATOM 2208 O O . GLY B 1 75 ? 11.008 -4.23 -6.559 1 94.88 75 GLY B O 1
ATOM 2209 N N . TRP B 1 76 ? 13.023 -3.697 -7.559 1 94.75 76 TRP B N 1
ATOM 2210 C CA . TRP B 1 76 ? 13.445 -2.898 -6.414 1 94.75 76 TRP B CA 1
ATOM 2211 C C . TRP B 1 76 ? 14.188 -1.646 -6.867 1 94.75 76 TRP B C 1
ATOM 2213 O O . TRP B 1 76 ? 15.031 -1.707 -7.77 1 94.75 76 TRP B O 1
ATOM 2223 N N . VAL B 1 77 ? 13.828 -0.577 -6.344 1 94.25 77 VAL B N 1
ATOM 2224 C CA . VAL B 1 77 ? 14.609 0.651 -6.344 1 94.25 77 VAL B CA 1
ATOM 2225 C C . VAL B 1 77 ? 14.516 1.327 -4.977 1 94.25 77 VAL B C 1
ATOM 2227 O O . VAL B 1 77 ? 13.453 1.33 -4.355 1 94.25 77 VAL B O 1
ATOM 2230 N N . GLY B 1 78 ? 15.68 1.809 -4.453 1 93.62 78 GLY B N 1
ATOM 2231 C CA . GLY B 1 78 ? 15.664 2.555 -3.203 1 93.62 78 GLY B CA 1
ATOM 2232 C C . GLY B 1 78 ? 15.234 3.998 -3.375 1 93.62 78 GLY B C 1
ATOM 2233 O O . GLY B 1 78 ? 14.961 4.441 -4.492 1 93.62 78 GLY B O 1
ATOM 2234 N N . GLY B 1 79 ? 15.07 4.715 -2.232 1 94.81 79 GLY B N 1
ATOM 2235 C CA . GLY B 1 79 ? 14.734 6.129 -2.229 1 94.81 79 GLY B CA 1
ATOM 2236 C C . GLY B 1 79 ? 14.047 6.574 -0.951 1 94.81 79 GLY B C 1
ATOM 2237 O O . GLY B 1 79 ? 13.094 5.941 -0.501 1 94.81 79 GLY B O 1
ATOM 2238 N N . SER B 1 80 ? 14.594 7.633 -0.376 1 95.88 80 SER B N 1
ATOM 2239 C CA . SER B 1 80 ? 14.008 8.266 0.798 1 95.88 80 SER B CA 1
ATOM 2240 C C . SER B 1 80 ? 13.062 9.398 0.401 1 95.88 80 SER B C 1
ATOM 2242 O O . SER B 1 80 ? 12.922 9.703 -0.783 1 95.88 80 SER B O 1
ATOM 2244 N N . ILE B 1 81 ? 12.43 10.07 1.402 1 95.25 81 ILE B N 1
ATOM 2245 C CA . ILE B 1 81 ? 11.422 11.086 1.114 1 95.25 81 ILE B CA 1
ATOM 2246 C C . ILE B 1 81 ? 12.102 12.352 0.603 1 95.25 81 ILE B C 1
ATOM 2248 O O . ILE B 1 81 ? 11.445 13.234 0.043 1 95.25 81 ILE B O 1
ATOM 2252 N N . VAL B 1 82 ? 13.414 12.508 0.758 1 92.69 82 VAL B N 1
ATOM 2253 C CA . VAL B 1 82 ? 14.086 13.734 0.342 1 92.69 82 VAL B CA 1
ATOM 2254 C C . VAL B 1 82 ? 14.961 13.453 -0.876 1 92.69 82 VAL B C 1
ATOM 2256 O O . VAL B 1 82 ? 15.672 14.336 -1.353 1 92.69 82 VAL B O 1
ATOM 2259 N N . ALA B 1 83 ? 14.953 12.18 -1.348 1 94.25 83 ALA B N 1
ATOM 2260 C CA . ALA B 1 83 ? 15.727 11.844 -2.539 1 94.25 83 ALA B CA 1
ATOM 2261 C C . ALA B 1 83 ? 15.18 12.555 -3.771 1 94.25 83 ALA B C 1
ATOM 2263 O O . ALA B 1 83 ? 13.961 12.75 -3.896 1 94.25 83 ALA B O 1
ATOM 2264 N N . ASP B 1 84 ? 16.062 12.891 -4.738 1 94.31 84 ASP B N 1
ATOM 2265 C CA . ASP B 1 84 ? 15.664 13.602 -5.953 1 94.31 84 ASP B CA 1
ATOM 2266 C C . ASP B 1 84 ? 14.688 12.773 -6.777 1 94.31 84 ASP B C 1
ATOM 2268 O O . ASP B 1 84 ? 13.812 13.32 -7.453 1 94.31 84 ASP B O 1
ATOM 2272 N N . ASP B 1 85 ? 14.82 11.523 -6.648 1 95.88 85 ASP B N 1
ATOM 2273 C CA . ASP B 1 85 ? 13.984 10.633 -7.453 1 95.88 85 ASP B CA 1
ATOM 2274 C C . ASP B 1 85 ? 12.898 9.992 -6.605 1 95.88 85 ASP B C 1
ATOM 2276 O O . ASP B 1 85 ? 12.445 8.883 -6.902 1 95.88 85 ASP B O 1
ATOM 2280 N N . TYR B 1 86 ? 12.523 10.68 -5.492 1 97.62 86 TYR B N 1
ATOM 2281 C CA . TYR B 1 86 ? 11.531 10.164 -4.555 1 97.62 86 TYR B CA 1
ATOM 2282 C C . TYR B 1 86 ? 10.258 9.742 -5.285 1 97.62 86 TYR B C 1
ATOM 2284 O O . TYR B 1 86 ? 9.852 8.578 -5.219 1 97.62 86 TYR B O 1
ATOM 2292 N N . PHE B 1 87 ? 9.625 10.602 -6.086 1 98.38 87 PHE B N 1
ATOM 2293 C CA . PHE B 1 87 ? 8.359 10.312 -6.754 1 98.38 87 PHE B CA 1
ATOM 2294 C C . PHE B 1 87 ? 8.539 9.219 -7.797 1 98.38 87 PHE B C 1
ATOM 2296 O O . PHE B 1 87 ? 7.691 8.328 -7.922 1 98.38 87 PHE B O 1
ATOM 2303 N N . GLN B 1 88 ? 9.602 9.32 -8.484 1 98.06 88 GLN B N 1
ATOM 2304 C CA . GLN B 1 88 ? 9.875 8.32 -9.508 1 98.06 88 GLN B CA 1
ATOM 2305 C C . GLN B 1 88 ? 10.07 6.938 -8.883 1 98.06 88 GLN B C 1
ATOM 2307 O O . GLN B 1 88 ? 9.578 5.938 -9.406 1 98.06 88 GLN B O 1
ATOM 2312 N N . SER B 1 89 ? 10.82 6.867 -7.801 1 98.06 89 SER B N 1
ATOM 2313 C CA . SER B 1 89 ? 11.055 5.594 -7.125 1 98.06 89 SER B CA 1
ATOM 2314 C C . SER B 1 89 ? 9.758 5.004 -6.59 1 98.06 89 SER B C 1
ATOM 2316 O O . SER B 1 89 ? 9.531 3.795 -6.691 1 98.06 89 SER B O 1
ATOM 2318 N N . VAL B 1 90 ? 8.891 5.824 -6.012 1 98.69 90 VAL B N 1
ATOM 2319 C CA . VAL B 1 90 ? 7.605 5.355 -5.5 1 98.69 90 VAL B CA 1
ATOM 2320 C C . VAL B 1 90 ? 6.77 4.793 -6.645 1 98.69 90 VAL B C 1
ATOM 2322 O O . VAL B 1 90 ? 6.262 3.67 -6.559 1 98.69 90 VAL B O 1
ATOM 2325 N N . GLN B 1 91 ? 6.691 5.566 -7.703 1 98.31 91 GLN B N 1
ATOM 2326 C CA . GLN B 1 91 ? 5.887 5.137 -8.836 1 98.31 91 GLN B CA 1
ATOM 2327 C C . GLN B 1 91 ? 6.402 3.82 -9.414 1 98.31 91 GLN B C 1
ATOM 2329 O O . GLN B 1 91 ? 5.621 2.928 -9.742 1 98.31 91 GLN B O 1
ATOM 2334 N N . LYS B 1 92 ? 7.668 3.707 -9.586 1 98.12 92 LYS B N 1
ATOM 2335 C CA . LYS B 1 92 ? 8.258 2.482 -10.117 1 98.12 92 LYS B CA 1
ATOM 2336 C C . LYS B 1 92 ? 7.926 1.283 -9.234 1 98.12 92 LYS B C 1
ATOM 2338 O O . LYS B 1 92 ? 7.594 0.208 -9.734 1 98.12 92 LYS B O 1
ATOM 2343 N N . MET B 1 93 ? 8.023 1.411 -7.91 1 98.62 93 MET B N 1
ATOM 2344 C CA . MET B 1 93 ? 7.758 0.312 -6.988 1 98.62 93 MET B CA 1
ATOM 2345 C C . MET B 1 93 ? 6.285 -0.081 -7.02 1 98.62 93 MET B C 1
ATOM 2347 O O . MET B 1 93 ? 5.953 -1.264 -6.934 1 98.62 93 MET B O 1
ATOM 2351 N N . LEU B 1 94 ? 5.402 0.929 -7.152 1 98.75 94 LEU B N 1
ATOM 2352 C CA . LEU B 1 94 ? 3.988 0.607 -7.289 1 98.75 94 LEU B CA 1
ATOM 2353 C C . LEU B 1 94 ? 3.725 -0.145 -8.586 1 98.75 94 LEU B C 1
ATOM 2355 O O . LEU B 1 94 ? 2.99 -1.136 -8.602 1 98.75 94 LEU B O 1
ATOM 2359 N N . ASP B 1 95 ? 4.355 0.271 -9.641 1 98.06 95 ASP B N 1
ATOM 2360 C CA . ASP B 1 95 ? 4.152 -0.345 -10.945 1 98.06 95 ASP B CA 1
ATOM 2361 C C . ASP B 1 95 ? 4.699 -1.77 -10.969 1 98.06 95 ASP B C 1
ATOM 2363 O O . ASP B 1 95 ? 4.043 -2.686 -11.469 1 98.06 95 ASP B O 1
ATOM 2367 N N . PHE B 1 96 ? 5.832 -1.956 -10.469 1 97.94 96 PHE B N 1
ATOM 2368 C CA . PHE B 1 96 ? 6.52 -3.24 -10.539 1 97.94 96 PHE B CA 1
ATOM 2369 C C . PHE B 1 96 ? 5.879 -4.25 -9.594 1 97.94 96 PHE B C 1
ATOM 2371 O O . PHE B 1 96 ? 5.699 -5.418 -9.953 1 97.94 96 PHE B O 1
ATOM 2378 N N . ASN B 1 97 ? 5.555 -3.746 -8.422 1 98.69 97 ASN B N 1
ATOM 2379 C CA . ASN B 1 97 ? 5.207 -4.688 -7.359 1 98.69 97 ASN B CA 1
ATOM 2380 C C . ASN B 1 97 ? 3.699 -4.723 -7.117 1 98.69 97 ASN B C 1
ATOM 2382 O O . ASN B 1 97 ? 3.082 -5.789 -7.191 1 98.69 97 ASN B O 1
ATOM 2386 N N . LEU B 1 98 ? 3.1 -3.578 -6.875 1 98.94 98 LEU B N 1
ATOM 2387 C CA . LEU B 1 98 ? 1.693 -3.578 -6.484 1 98.94 98 LEU B CA 1
ATOM 2388 C C . LEU B 1 98 ? 0.794 -3.838 -7.688 1 98.94 98 LEU B C 1
ATOM 2390 O O . LEU B 1 98 ? -0.164 -4.609 -7.598 1 98.94 98 LEU B O 1
ATOM 2394 N N . SER B 1 99 ? 1.086 -3.18 -8.812 1 98.81 99 SER B N 1
ATOM 2395 C CA . SER B 1 99 ? 0.244 -3.359 -9.984 1 98.81 99 SER B CA 1
ATOM 2396 C C . SER B 1 99 ? 0.237 -4.812 -10.445 1 98.81 99 SER B C 1
ATOM 2398 O O . SER B 1 99 ? -0.799 -5.332 -10.867 1 98.81 99 SER B O 1
ATOM 2400 N N . SER B 1 100 ? 1.382 -5.461 -10.422 1 98.88 100 SER B N 1
ATOM 2401 C CA . SER B 1 100 ? 1.444 -6.867 -10.812 1 98.88 100 SER B CA 1
ATOM 2402 C C . SER B 1 100 ? 0.667 -7.746 -9.836 1 98.88 100 SER B C 1
ATOM 2404 O O . SER B 1 100 ? 0.012 -8.703 -10.242 1 98.88 100 SER B O 1
ATOM 2406 N N . ALA B 1 101 ? 0.748 -7.438 -8.531 1 98.94 101 ALA B N 1
ATOM 2407 C CA . ALA B 1 101 ? -0.021 -8.172 -7.535 1 98.94 101 ALA B CA 1
ATOM 2408 C C . ALA B 1 101 ? -1.521 -7.996 -7.75 1 98.94 101 ALA B C 1
ATOM 2410 O O . ALA B 1 101 ? -2.283 -8.961 -7.695 1 98.94 101 ALA B O 1
ATOM 2411 N N . VAL B 1 102 ? -1.946 -6.773 -8.008 1 98.94 102 VAL B N 1
ATOM 2412 C CA . VAL B 1 102 ? -3.346 -6.449 -8.266 1 98.94 102 VAL B CA 1
ATOM 2413 C C . VAL B 1 102 ? -3.826 -7.184 -9.516 1 98.94 102 VAL B C 1
ATOM 2415 O O . VAL B 1 102 ? -4.926 -7.742 -9.531 1 98.94 102 VAL B O 1
ATOM 2418 N N . ALA B 1 103 ? -3.027 -7.176 -10.523 1 98.81 103 ALA B N 1
ATOM 2419 C CA . ALA B 1 103 ? -3.35 -7.891 -11.758 1 98.81 103 ALA B CA 1
ATOM 2420 C C . ALA B 1 103 ? -3.52 -9.383 -11.5 1 98.81 103 ALA B C 1
ATOM 2422 O O . ALA B 1 103 ? -4.484 -10 -11.961 1 98.81 103 ALA B O 1
ATOM 2423 N N . THR B 1 104 ? -2.611 -9.938 -10.766 1 98.88 104 THR B N 1
ATOM 2424 C CA . THR B 1 104 ? -2.645 -11.367 -10.469 1 98.88 104 THR B CA 1
ATOM 2425 C C . THR B 1 104 ? -3.891 -11.719 -9.656 1 98.88 104 THR B C 1
ATOM 2427 O O . THR B 1 104 ? -4.516 -12.758 -9.898 1 98.88 104 THR B O 1
ATOM 2430 N N . ALA B 1 105 ? -4.199 -10.867 -8.727 1 98.81 105 ALA B N 1
ATOM 2431 C CA . ALA B 1 105 ? -5.402 -11.078 -7.922 1 98.81 105 ALA B CA 1
ATOM 2432 C C . ALA B 1 105 ? -6.645 -11.133 -8.805 1 98.81 105 ALA B C 1
ATOM 2434 O O . ALA B 1 105 ? -7.516 -11.984 -8.617 1 98.81 105 ALA B O 1
ATOM 2435 N N . PHE B 1 106 ? -6.746 -10.227 -9.719 1 98.44 106 PHE B N 1
ATOM 2436 C CA . PHE B 1 106 ? -7.859 -10.203 -10.664 1 98.44 106 PHE B CA 1
ATOM 2437 C C . PHE B 1 106 ? -7.953 -11.523 -11.422 1 98.44 106 PHE B C 1
ATOM 2439 O O . PHE B 1 106 ? -9.023 -12.117 -11.516 1 98.44 106 PHE B O 1
ATOM 2446 N N . LEU B 1 107 ? -6.84 -11.953 -11.984 1 98.56 107 LEU B N 1
ATOM 2447 C CA . LEU B 1 107 ? -6.812 -13.195 -12.742 1 98.56 107 LEU B CA 1
ATOM 2448 C C . LEU B 1 107 ? -7.207 -14.375 -11.867 1 98.56 107 LEU B C 1
ATOM 2450 O O . LEU B 1 107 ? -7.887 -15.297 -12.32 1 98.56 107 LEU B O 1
ATOM 2454 N N . ALA B 1 108 ? -6.742 -14.359 -10.617 1 98.69 108 ALA B N 1
ATOM 2455 C CA . ALA B 1 108 ? -7.129 -15.422 -9.688 1 98.69 108 ALA B CA 1
ATOM 2456 C C . ALA B 1 108 ? -8.648 -15.484 -9.531 1 98.69 108 ALA B C 1
ATOM 2458 O O . ALA B 1 108 ? -9.234 -16.578 -9.523 1 98.69 108 ALA B O 1
ATOM 2459 N N . GLY B 1 109 ? -9.273 -14.344 -9.414 1 97.75 109 GLY B N 1
ATOM 2460 C CA . GLY B 1 109 ? -10.719 -14.281 -9.273 1 97.75 109 GLY B CA 1
ATOM 2461 C C . GLY B 1 109 ? -11.461 -14.867 -10.461 1 97.75 109 GLY B C 1
ATOM 2462 O O . GLY B 1 109 ? -12.586 -15.344 -10.32 1 97.75 109 GLY B O 1
ATOM 2463 N N . LYS B 1 110 ? -10.773 -14.852 -11.602 1 97.56 110 LYS B N 1
ATOM 2464 C CA . LYS B 1 110 ? -11.438 -15.258 -12.836 1 97.56 110 LYS B CA 1
ATOM 2465 C C . LYS B 1 110 ? -11.062 -16.688 -13.211 1 97.56 110 LYS B C 1
ATOM 2467 O O . LYS B 1 110 ? -11.867 -17.406 -13.812 1 97.56 110 LYS B O 1
ATOM 2472 N N . LEU B 1 111 ? -9.852 -17.109 -12.812 1 98.31 111 LEU B N 1
ATOM 2473 C CA . LEU B 1 111 ? -9.305 -18.297 -13.469 1 98.31 111 LEU B CA 1
ATOM 2474 C C . LEU B 1 111 ? -9.07 -19.406 -12.453 1 98.31 111 LEU B C 1
ATOM 2476 O O . LEU B 1 111 ? -8.93 -20.578 -12.828 1 98.31 111 LEU B O 1
ATOM 2480 N N . LEU B 1 112 ? -8.922 -19.109 -11.18 1 98.69 112 LEU B N 1
ATOM 2481 C CA . LEU B 1 112 ? -8.438 -20.078 -10.203 1 98.69 112 LEU B CA 1
ATOM 2482 C C . LEU B 1 112 ? -9.5 -21.125 -9.906 1 98.69 112 LEU B C 1
ATOM 2484 O O . LEU B 1 112 ? -10.656 -20.781 -9.617 1 98.69 112 LEU B O 1
ATOM 2488 N N . ASN B 1 113 ? -9.141 -22.375 -10.023 1 98.31 113 ASN B N 1
ATOM 2489 C CA . ASN B 1 113 ? -10.016 -23.484 -9.633 1 98.31 113 ASN B CA 1
ATOM 2490 C C . ASN B 1 113 ? -10.234 -23.516 -8.125 1 98.31 113 ASN B C 1
ATOM 2492 O O . ASN B 1 113 ? -9.344 -23.172 -7.352 1 98.31 113 ASN B O 1
ATOM 2496 N N . THR B 1 114 ? -11.5 -24.016 -7.754 1 97.75 114 THR B N 1
ATOM 2497 C CA . THR B 1 114 ? -11.672 -24.344 -6.348 1 97.75 114 THR B CA 1
ATOM 2498 C C . THR B 1 114 ? -10.617 -25.359 -5.898 1 97.75 114 THR B C 1
ATOM 2500 O O . THR B 1 114 ? -10.312 -26.312 -6.625 1 97.75 114 THR B O 1
ATOM 2503 N N . GLY B 1 115 ? -10.062 -25.094 -4.77 1 98.38 115 GLY B N 1
ATOM 2504 C CA . GLY B 1 115 ? -8.992 -25.953 -4.27 1 98.38 115 GLY B CA 1
ATOM 2505 C C . GLY B 1 115 ? -7.609 -25.469 -4.668 1 98.38 115 GLY B C 1
ATOM 2506 O O . GLY B 1 115 ? -6.605 -25.969 -4.156 1 98.38 115 GLY B O 1
ATOM 2507 N N . GLY B 1 116 ? -7.523 -24.484 -5.617 1 98.88 116 GLY B N 1
ATOM 2508 C CA . GLY B 1 116 ? -6.25 -23.953 -6.082 1 98.88 116 GLY B CA 1
ATOM 2509 C C . GLY B 1 116 ? -5.602 -23.016 -5.094 1 98.88 116 GLY B C 1
ATOM 2510 O O . GLY B 1 116 ? -6.074 -22.859 -3.965 1 98.88 116 GLY B O 1
ATOM 2511 N N . VAL B 1 117 ? -4.457 -22.453 -5.523 1 98.94 117 VAL B N 1
ATOM 2512 C CA . VAL B 1 117 ? -3.732 -21.531 -4.652 1 98.94 117 VAL B CA 1
ATOM 2513 C C . VAL B 1 117 ? -3.217 -20.344 -5.465 1 98.94 117 VAL B C 1
ATOM 2515 O O . VAL B 1 117 ? -2.758 -20.516 -6.598 1 98.94 117 VAL B O 1
ATOM 2518 N N . VAL B 1 118 ? -3.465 -19.172 -4.961 1 98.94 118 VAL B N 1
ATOM 2519 C CA . VAL B 1 118 ? -2.816 -17.969 -5.465 1 98.94 118 VAL B CA 1
ATOM 2520 C C . VAL B 1 118 ? -1.718 -17.531 -4.496 1 98.94 118 VAL B C 1
ATOM 2522 O O . VAL B 1 118 ? -1.934 -17.469 -3.285 1 98.94 118 VAL B O 1
ATOM 2525 N N . VAL B 1 119 ? -0.482 -17.297 -5.031 1 99 119 VAL B N 1
ATOM 2526 C CA . VAL B 1 119 ? 0.651 -16.844 -4.23 1 99 119 VAL B CA 1
ATOM 2527 C C . VAL B 1 119 ? 1.168 -15.516 -4.77 1 99 119 VAL B C 1
ATOM 2529 O O . VAL B 1 119 ? 1.481 -15.398 -5.957 1 99 119 VAL B O 1
ATOM 2532 N N . LEU B 1 120 ? 1.147 -14.484 -3.949 1 98.94 120 LEU B N 1
ATOM 2533 C CA . LEU B 1 120 ? 1.786 -13.211 -4.27 1 98.94 120 LEU B CA 1
ATOM 2534 C C . LEU B 1 120 ? 3.121 -13.078 -3.547 1 98.94 120 LEU B C 1
ATOM 2536 O O . LEU B 1 120 ? 3.309 -13.641 -2.469 1 98.94 120 LEU B O 1
ATOM 2540 N N . THR B 1 121 ? 4.035 -12.352 -4.141 1 98.81 121 THR B N 1
ATOM 2541 C CA . THR B 1 121 ? 5.367 -12.164 -3.57 1 98.81 121 THR B CA 1
ATOM 2542 C C . THR B 1 121 ? 5.426 -10.883 -2.744 1 98.81 121 THR B C 1
ATOM 2544 O O . THR B 1 121 ? 5.309 -9.781 -3.289 1 98.81 121 THR B O 1
ATOM 2547 N N . GLY B 1 122 ? 5.523 -11.039 -1.46 1 98.62 122 GLY B N 1
ATOM 2548 C CA . GLY B 1 122 ? 5.773 -9.93 -0.55 1 98.62 122 GLY B CA 1
ATOM 2549 C C . GLY B 1 122 ? 7.246 -9.719 -0.255 1 98.62 122 GLY B C 1
ATOM 2550 O O . GLY B 1 122 ? 8.094 -9.898 -1.133 1 98.62 122 GLY B O 1
ATOM 2551 N N . ALA B 1 123 ? 7.555 -9.219 0.876 1 98.56 123 ALA B N 1
ATOM 2552 C CA . ALA B 1 123 ? 8.922 -9 1.341 1 98.56 123 ALA B CA 1
ATOM 2553 C C . ALA B 1 123 ? 8.977 -8.938 2.865 1 98.56 123 ALA B C 1
ATOM 2555 O O . ALA B 1 123 ? 8.18 -8.242 3.494 1 98.56 123 ALA B O 1
ATOM 2556 N N . LYS B 1 124 ? 9.977 -9.617 3.422 1 97.69 124 LYS B N 1
ATOM 2557 C CA . LYS B 1 124 ? 10.18 -9.516 4.863 1 97.69 124 LYS B CA 1
ATOM 2558 C C . LYS B 1 124 ? 10.453 -8.078 5.285 1 97.69 124 LYS B C 1
ATOM 2560 O O . LYS B 1 124 ? 9.992 -7.633 6.34 1 97.69 124 LYS B O 1
ATOM 2565 N N . SER B 1 125 ? 11.148 -7.336 4.465 1 96.38 125 SER B N 1
ATOM 2566 C CA . SER B 1 125 ? 11.57 -5.98 4.801 1 96.38 125 SER B CA 1
ATOM 2567 C C . SER B 1 125 ? 10.375 -5.047 4.957 1 96.38 125 SER B C 1
ATOM 2569 O O . SER B 1 125 ? 10.477 -3.988 5.574 1 96.38 125 SER B O 1
ATOM 2571 N N . ALA B 1 126 ? 9.227 -5.391 4.402 1 97.12 126 ALA B N 1
ATOM 2572 C CA . ALA B 1 126 ? 8.047 -4.527 4.453 1 97.12 126 ALA B CA 1
ATOM 2573 C C . ALA B 1 126 ? 7.297 -4.707 5.77 1 97.12 126 ALA B C 1
ATOM 2575 O O . ALA B 1 126 ? 6.281 -4.047 6.004 1 97.12 126 ALA B O 1
ATOM 2576 N N . THR B 1 127 ? 7.793 -5.574 6.652 1 97.44 127 THR B N 1
ATOM 2577 C CA . THR B 1 127 ? 7.172 -5.777 7.957 1 97.44 127 THR B CA 1
ATOM 2578 C C . THR B 1 127 ? 7.703 -4.773 8.969 1 97.44 127 THR B C 1
ATOM 2580 O O . THR B 1 127 ? 7.207 -4.695 10.094 1 97.44 127 THR B O 1
ATOM 2583 N N . VAL B 1 128 ? 8.742 -4.059 8.633 1 98.06 128 VAL B N 1
ATOM 2584 C CA . VAL B 1 128 ? 9.297 -2.973 9.43 1 98.06 128 VAL B CA 1
ATOM 2585 C C . VAL B 1 128 ? 9.398 -1.705 8.586 1 98.06 128 VAL B C 1
ATOM 2587 O O . VAL B 1 128 ? 9.281 -1.761 7.355 1 98.06 128 VAL B O 1
ATOM 2590 N N . PRO B 1 129 ? 9.656 -0.503 9.273 1 98.38 129 PRO B N 1
ATOM 2591 C CA . PRO B 1 129 ? 9.789 0.75 8.523 1 98.38 129 PRO B CA 1
ATOM 2592 C C . PRO B 1 129 ? 10.93 0.711 7.508 1 98.38 129 PRO B C 1
ATOM 2594 O O . PRO B 1 129 ? 11.969 0.102 7.766 1 98.38 129 PRO B O 1
ATOM 2597 N N . THR B 1 130 ? 10.711 1.432 6.406 1 98.12 130 THR B N 1
ATOM 2598 C CA . THR B 1 130 ? 11.695 1.417 5.328 1 98.12 130 THR B CA 1
ATOM 2599 C C . THR B 1 130 ? 12.055 2.838 4.902 1 98.12 130 THR B C 1
ATOM 2601 O O . THR B 1 130 ? 11.883 3.207 3.74 1 98.12 130 THR B O 1
ATOM 2604 N N . ALA B 1 131 ? 12.75 3.57 5.746 1 97.69 131 ALA B N 1
ATOM 2605 C CA . ALA B 1 131 ? 13.016 4.992 5.547 1 97.69 131 ALA B CA 1
ATOM 2606 C C . ALA B 1 131 ? 13.891 5.219 4.316 1 97.69 131 ALA B C 1
ATOM 2608 O O . ALA B 1 131 ? 13.773 6.25 3.65 1 97.69 131 ALA B O 1
ATOM 2609 N N . GLY B 1 132 ? 14.711 4.262 3.943 1 96.81 132 GLY B N 1
ATOM 2610 C CA . GLY B 1 132 ? 15.602 4.418 2.805 1 96.81 132 GLY B CA 1
ATOM 2611 C C . GLY B 1 132 ? 15.055 3.803 1.529 1 96.81 132 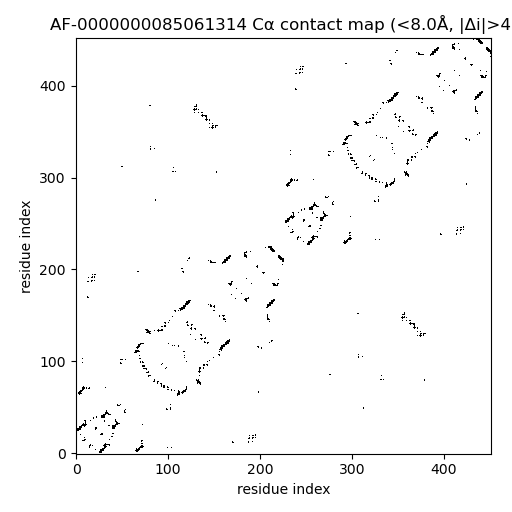GLY B C 1
ATOM 2612 O O . GLY B 1 132 ? 15.711 3.836 0.486 1 96.81 132 GLY B O 1
ATOM 2613 N N . MET B 1 133 ? 13.922 3.209 1.569 1 97.06 133 MET B N 1
ATOM 2614 C CA . MET B 1 133 ? 13.242 2.578 0.44 1 97.06 133 MET B CA 1
ATOM 2615 C C . MET B 1 133 ? 11.727 2.686 0.586 1 97.06 133 MET B C 1
ATOM 2617 O O . MET B 1 133 ? 11.023 1.671 0.594 1 97.06 133 MET B O 1
ATOM 2621 N N . ILE B 1 134 ? 11.25 3.92 0.567 1 98.5 134 ILE B N 1
ATOM 2622 C CA . ILE B 1 134 ? 9.859 4.238 0.895 1 98.5 134 ILE B CA 1
ATOM 2623 C C . ILE B 1 134 ? 8.922 3.553 -0.097 1 98.5 134 ILE B C 1
ATOM 2625 O O . ILE B 1 134 ? 7.988 2.857 0.303 1 98.5 134 ILE B O 1
ATOM 2629 N N . GLY B 1 135 ? 9.195 3.723 -1.414 1 98.62 135 GLY B N 1
ATOM 2630 C CA . GLY B 1 135 ? 8.344 3.137 -2.436 1 98.62 135 GLY B CA 1
ATOM 2631 C C . GLY B 1 135 ? 8.242 1.626 -2.336 1 98.62 135 GLY B C 1
ATOM 2632 O O . GLY B 1 135 ? 7.156 1.059 -2.473 1 98.62 135 GLY B O 1
ATOM 2633 N N . TYR B 1 136 ? 9.367 1.001 -2.053 1 98.38 136 TYR B N 1
ATOM 2634 C CA . TYR B 1 136 ? 9.398 -0.453 -1.939 1 98.38 136 TYR B CA 1
ATOM 2635 C C . TYR B 1 136 ? 8.57 -0.924 -0.751 1 98.38 136 TYR B C 1
ATOM 2637 O O . TYR B 1 136 ? 7.711 -1.796 -0.894 1 98.38 136 TYR B O 1
ATOM 2645 N N . GLY B 1 137 ? 8.75 -0.288 0.356 1 98.69 137 GLY B N 1
ATOM 2646 C CA . GLY B 1 137 ? 8.031 -0.661 1.563 1 98.69 137 GLY B CA 1
ATOM 2647 C C . GLY B 1 137 ? 6.527 -0.519 1.43 1 98.69 137 GLY B C 1
ATOM 2648 O O . GLY B 1 137 ? 5.777 -1.446 1.749 1 98.69 137 GLY B O 1
ATOM 2649 N N . ILE B 1 138 ? 6.086 0.593 0.925 1 98.88 138 ILE B N 1
ATOM 2650 C CA . ILE B 1 138 ? 4.645 0.812 0.892 1 98.88 138 ILE B CA 1
ATOM 2651 C C . ILE B 1 138 ? 4.008 -0.11 -0.146 1 98.88 138 ILE B C 1
ATOM 2653 O O . ILE B 1 138 ? 2.875 -0.567 0.031 1 98.88 138 ILE B O 1
ATOM 2657 N N . SER B 1 139 ? 4.707 -0.418 -1.277 1 98.88 139 SER B N 1
ATOM 2658 C CA . SER B 1 139 ? 4.164 -1.335 -2.273 1 98.88 139 SER B CA 1
ATOM 2659 C C . SER B 1 139 ? 4.004 -2.74 -1.704 1 98.88 139 SER B C 1
ATOM 2661 O O . SER B 1 139 ? 2.994 -3.404 -1.952 1 98.88 139 SER B O 1
ATOM 2663 N N . LYS B 1 140 ? 4.969 -3.148 -0.975 1 98.94 140 LYS B N 1
ATOM 2664 C CA . LYS B 1 140 ? 4.934 -4.504 -0.434 1 98.94 140 LYS B CA 1
ATOM 2665 C C . LYS B 1 140 ? 3.99 -4.594 0.762 1 98.94 140 LYS B C 1
ATOM 2667 O O . LYS B 1 140 ? 3.35 -5.625 0.977 1 98.94 140 LYS B O 1
ATOM 2672 N N . ALA B 1 141 ? 3.898 -3.547 1.559 1 98.88 141 ALA B N 1
ATOM 2673 C CA . ALA B 1 141 ? 2.887 -3.516 2.611 1 98.88 141 ALA B CA 1
ATOM 2674 C C . ALA B 1 141 ? 1.481 -3.629 2.023 1 98.88 141 ALA B C 1
ATOM 2676 O O . ALA B 1 141 ? 0.64 -4.359 2.551 1 98.88 141 ALA B O 1
ATOM 2677 N N . ALA B 1 142 ? 1.242 -2.898 0.992 1 98.94 142 ALA B N 1
ATOM 2678 C CA . ALA B 1 142 ? -0.032 -2.996 0.284 1 98.94 142 ALA B CA 1
ATOM 2679 C C . ALA B 1 142 ? -0.27 -4.418 -0.222 1 98.94 142 ALA B C 1
ATOM 2681 O O . ALA B 1 142 ? -1.378 -4.945 -0.106 1 98.94 142 ALA B O 1
ATOM 2682 N N . THR B 1 143 ? 0.748 -5.031 -0.748 1 98.94 143 THR B N 1
ATOM 2683 C CA . THR B 1 143 ? 0.655 -6.402 -1.243 1 98.94 143 THR B CA 1
ATOM 2684 C C . THR B 1 143 ? 0.308 -7.363 -0.11 1 98.94 143 THR B C 1
ATOM 2686 O O . THR B 1 143 ? -0.513 -8.266 -0.285 1 98.94 143 THR B O 1
ATOM 2689 N N . HIS B 1 144 ? 0.968 -7.184 1.028 1 98.94 144 HIS B N 1
ATOM 2690 C CA . HIS B 1 144 ? 0.647 -8.016 2.186 1 98.94 144 HIS B CA 1
ATOM 2691 C C . HIS B 1 144 ? -0.829 -7.902 2.551 1 98.94 144 HIS B C 1
ATOM 2693 O O . HIS B 1 144 ? -1.477 -8.906 2.852 1 98.94 144 HIS B O 1
ATOM 2699 N N . HIS B 1 145 ? -1.34 -6.684 2.52 1 98.94 145 HIS B N 1
ATOM 2700 C CA . HIS B 1 145 ? -2.752 -6.473 2.818 1 98.94 145 HIS B CA 1
ATOM 2701 C C . HIS B 1 145 ? -3.641 -7.141 1.773 1 98.94 145 HIS B C 1
ATOM 2703 O O . HIS B 1 145 ? -4.684 -7.703 2.109 1 98.94 145 HIS B O 1
ATOM 2709 N N . LEU B 1 146 ? -3.254 -7.051 0.561 1 98.94 146 LEU B N 1
ATOM 2710 C CA . LEU B 1 146 ? -3.988 -7.68 -0.531 1 98.94 146 LEU B CA 1
ATOM 2711 C C . LEU B 1 146 ? -4.094 -9.188 -0.318 1 98.94 146 LEU B C 1
ATOM 2713 O O . LEU B 1 146 ? -5.168 -9.766 -0.493 1 98.94 146 LEU B O 1
ATOM 2717 N N . ILE B 1 147 ? -3.018 -9.82 0.087 1 98.94 147 ILE B N 1
ATOM 2718 C CA . ILE B 1 147 ? -2.979 -11.258 0.324 1 98.94 147 ILE B CA 1
ATOM 2719 C C . ILE B 1 147 ? -4.023 -11.641 1.372 1 98.94 147 ILE B C 1
ATOM 2721 O O . ILE B 1 147 ? -4.82 -12.555 1.16 1 98.94 147 ILE B O 1
ATOM 2725 N N . LYS B 1 148 ? -4.012 -10.906 2.457 1 98.81 148 LYS B N 1
ATOM 2726 C CA . LYS B 1 148 ? -4.973 -11.18 3.521 1 98.81 148 LYS B CA 1
ATOM 2727 C C . LYS B 1 148 ? -6.402 -10.938 3.045 1 98.81 148 LYS B C 1
ATOM 2729 O O . LYS B 1 148 ? -7.316 -11.688 3.406 1 98.81 148 LYS B O 1
ATOM 2734 N N . SER B 1 149 ? -6.633 -9.922 2.291 1 98.88 149 SER B N 1
ATOM 2735 C CA . SER B 1 149 ? -7.957 -9.602 1.772 1 98.88 149 SER B CA 1
ATOM 2736 C C . SER B 1 149 ? -8.438 -10.664 0.789 1 98.88 149 SER B C 1
ATOM 2738 O O . SER B 1 149 ? -9.625 -11 0.76 1 98.88 149 SER B O 1
ATOM 2740 N N . LEU B 1 150 ? -7.531 -11.188 -0.02 1 98.88 150 LEU B N 1
ATOM 2741 C CA . LEU B 1 150 ? -7.879 -12.266 -0.939 1 98.88 150 LEU B CA 1
ATOM 2742 C C . LEU B 1 150 ? -8.352 -13.5 -0.177 1 98.88 150 LEU B C 1
ATOM 2744 O O . LEU B 1 150 ? -9.281 -14.188 -0.615 1 98.88 150 LEU B O 1
ATOM 2748 N N . ALA B 1 151 ? -7.738 -13.781 0.914 1 98.75 151 ALA B N 1
ATOM 2749 C CA . ALA B 1 151 ? -8.062 -14.961 1.715 1 98.75 151 ALA B CA 1
ATOM 2750 C C . ALA B 1 151 ? -9.516 -14.914 2.191 1 98.75 151 ALA B C 1
ATOM 2752 O O . ALA B 1 151 ? -10.117 -15.945 2.48 1 98.75 151 ALA B O 1
ATOM 2753 N N . GLU B 1 152 ? -10.07 -13.719 2.256 1 98.31 152 GLU B N 1
ATOM 2754 C CA . GLU B 1 152 ? -11.43 -13.555 2.742 1 98.31 152 GLU B CA 1
ATOM 2755 C C . GLU B 1 152 ? -12.398 -13.25 1.598 1 98.31 152 GLU B C 1
ATOM 2757 O O . GLU B 1 152 ? -13.57 -12.961 1.827 1 98.31 152 GLU B O 1
ATOM 2762 N N . THR B 1 153 ? -11.914 -13.234 0.459 1 97.88 153 THR B N 1
ATOM 2763 C CA . THR B 1 153 ? -12.711 -12.945 -0.726 1 97.88 153 THR B CA 1
ATOM 2764 C C . THR B 1 153 ? -13.617 -14.133 -1.064 1 97.88 153 THR B C 1
ATOM 2766 O O . THR B 1 153 ? -13.133 -15.25 -1.269 1 97.88 153 THR B O 1
ATOM 2769 N N . PRO B 1 154 ? -14.898 -13.922 -1.237 1 97.12 154 PRO B N 1
ATOM 2770 C CA . PRO B 1 154 ? -15.828 -15.023 -1.498 1 97.12 154 PRO B CA 1
ATOM 2771 C C . PRO B 1 154 ? -15.516 -15.758 -2.799 1 97.12 154 PRO B C 1
ATOM 2773 O O . PRO B 1 154 ? -15.688 -16.984 -2.879 1 97.12 154 PRO B O 1
ATOM 2776 N N . GLU B 1 155 ? -15.078 -15.094 -3.77 1 96.06 155 GLU B N 1
ATOM 2777 C CA . GLU B 1 155 ? -14.805 -15.664 -5.082 1 96.06 155 GLU B CA 1
ATOM 2778 C C . GLU B 1 155 ? -13.656 -16.672 -5.016 1 96.06 155 GLU B C 1
ATOM 2780 O O . GLU B 1 155 ? -13.477 -17.469 -5.938 1 96.06 155 GLU B O 1
ATOM 2785 N N . LEU B 1 156 ? -12.922 -16.656 -3.963 1 98.25 156 LEU B N 1
ATOM 2786 C CA . LEU B 1 156 ? -11.789 -17.562 -3.807 1 98.25 156 LEU B CA 1
ATOM 2787 C C . LEU B 1 156 ? -12.055 -18.578 -2.695 1 98.25 156 LEU B C 1
ATOM 2789 O O . LEU B 1 156 ? -11.125 -19.219 -2.199 1 98.25 156 LEU B O 1
ATOM 2793 N N . SER B 1 157 ? -13.32 -18.625 -2.322 1 97.44 157 SER B N 1
ATOM 2794 C CA . SER B 1 157 ? -13.695 -19.609 -1.303 1 97.44 157 SER B CA 1
ATOM 2795 C C . SER B 1 157 ? -13.273 -21.016 -1.705 1 97.44 157 SER B C 1
ATOM 2797 O O . SER B 1 157 ? -13.5 -21.438 -2.846 1 97.44 157 SER B O 1
ATOM 2799 N N . GLY B 1 158 ? -12.695 -21.75 -0.83 1 97.88 158 GLY B N 1
ATOM 2800 C CA . GLY B 1 158 ? -12.227 -23.109 -1.099 1 97.88 158 GLY B CA 1
ATOM 2801 C C . GLY B 1 158 ? -10.805 -23.156 -1.61 1 97.88 158 GLY B C 1
ATOM 2802 O O . GLY B 1 158 ? -10.227 -24.234 -1.763 1 97.88 158 GLY B O 1
ATOM 2803 N N . SER B 1 159 ? -10.211 -22.047 -1.915 1 98.5 159 SER B N 1
ATOM 2804 C CA . SER B 1 159 ? -8.82 -21.906 -2.344 1 98.5 159 SER B CA 1
ATOM 2805 C C . SER B 1 159 ? -7.973 -21.234 -1.271 1 98.5 159 SER B C 1
ATOM 2807 O O . SER B 1 159 ? -8.477 -20.891 -0.2 1 98.5 159 SER B O 1
ATOM 2809 N N . SER B 1 160 ? -6.684 -21.141 -1.505 1 98.81 160 SER B N 1
ATOM 2810 C CA . SER B 1 160 ? -5.797 -20.453 -0.574 1 98.81 160 SER B CA 1
ATOM 2811 C C . SER B 1 160 ? -5.145 -19.234 -1.229 1 98.81 160 SER B C 1
ATOM 2813 O O . SER B 1 160 ? -4.824 -19.266 -2.42 1 98.81 160 SER B O 1
ATOM 2815 N N . SER B 1 161 ? -5.062 -18.219 -0.514 1 98.94 161 SER B N 1
ATOM 2816 C CA . SER B 1 161 ? -4.266 -17.031 -0.847 1 98.94 161 SER B CA 1
ATOM 2817 C C . SER B 1 161 ? -3.084 -16.891 0.104 1 98.94 161 SER B C 1
ATOM 2819 O O . SER B 1 161 ? -3.268 -16.719 1.311 1 98.94 161 SER B O 1
ATOM 2821 N N . LEU B 1 162 ? -1.844 -16.953 -0.465 1 98.94 162 LEU B N 1
ATOM 2822 C CA . LEU B 1 162 ? -0.655 -16.984 0.38 1 98.94 162 LEU B CA 1
ATOM 2823 C C . LEU B 1 162 ? 0.372 -15.953 -0.092 1 98.94 162 LEU B C 1
ATOM 2825 O O . LEU B 1 162 ? 0.37 -15.562 -1.26 1 98.94 162 LEU B O 1
ATOM 2829 N N . GLY B 1 163 ? 1.167 -15.516 0.841 1 98.94 163 GLY B N 1
ATOM 2830 C CA . GLY B 1 163 ? 2.316 -14.68 0.532 1 98.94 163 GLY B CA 1
ATOM 2831 C C . GLY B 1 163 ? 3.643 -15.383 0.754 1 98.94 163 GLY B C 1
ATOM 2832 O O . GLY B 1 163 ? 3.816 -16.094 1.746 1 98.94 163 GLY B O 1
ATOM 2833 N N . ILE B 1 164 ? 4.555 -15.273 -0.177 1 98.88 164 ILE B N 1
ATOM 2834 C CA . ILE B 1 164 ? 5.941 -15.688 0.003 1 98.88 164 ILE B CA 1
ATOM 2835 C C . ILE B 1 164 ? 6.832 -14.461 0.133 1 98.88 164 ILE B C 1
ATOM 2837 O O . ILE B 1 164 ? 6.805 -13.57 -0.723 1 98.88 164 ILE B O 1
ATOM 2841 N N . LEU B 1 165 ? 7.516 -14.312 1.291 1 98.81 165 LEU B N 1
ATOM 2842 C CA . LEU B 1 165 ? 8.281 -13.117 1.635 1 98.81 165 LEU B CA 1
ATOM 2843 C C . LEU B 1 165 ? 9.773 -13.43 1.693 1 98.81 165 LEU B C 1
ATOM 2845 O O . LEU B 1 165 ? 10.328 -13.641 2.775 1 98.81 165 LEU B O 1
ATOM 2849 N N . PRO B 1 166 ? 10.445 -13.383 0.572 1 98.12 166 PRO B N 1
ATOM 2850 C CA . PRO B 1 166 ? 11.891 -13.625 0.607 1 98.12 166 PRO B CA 1
ATOM 2851 C C . PRO B 1 166 ? 12.664 -12.5 1.298 1 98.12 166 PRO B C 1
ATOM 2853 O O . PRO B 1 166 ? 12.297 -11.328 1.175 1 98.12 166 PRO B O 1
ATOM 2856 N N . VAL B 1 167 ? 13.734 -12.859 1.979 1 97.19 167 VAL B N 1
ATOM 2857 C CA . VAL B 1 167 ? 14.672 -11.867 2.518 1 97.19 167 VAL B CA 1
ATOM 2858 C C . VAL B 1 167 ? 15.617 -11.406 1.419 1 97.19 167 VAL B C 1
ATOM 2860 O O . VAL B 1 167 ? 15.664 -10.219 1.092 1 97.19 167 VAL B O 1
ATOM 2863 N N . THR B 1 168 ? 16.375 -12.352 0.843 1 96.69 168 THR B N 1
ATOM 2864 C CA . THR B 1 168 ? 17.219 -12.094 -0.316 1 96.69 168 THR B CA 1
ATOM 2865 C C . THR B 1 168 ? 17.266 -13.305 -1.24 1 96.69 168 THR B C 1
ATOM 2867 O O . THR B 1 168 ? 17.594 -14.414 -0.808 1 96.69 168 THR B O 1
ATOM 2870 N N . LEU B 1 169 ? 16.906 -13.078 -2.469 1 97.31 169 LEU B N 1
ATOM 2871 C CA . LEU B 1 169 ? 16.984 -14.133 -3.475 1 97.31 169 LEU B CA 1
ATOM 2872 C C . LEU B 1 169 ? 18.297 -14.078 -4.227 1 97.31 169 LEU B C 1
ATOM 2874 O O . LEU B 1 169 ? 18.812 -12.992 -4.516 1 97.31 169 LEU B O 1
ATOM 2878 N N . ASP B 1 170 ? 18.797 -15.188 -4.516 1 97.06 170 ASP B N 1
ATOM 2879 C CA . ASP B 1 170 ? 20.016 -15.289 -5.312 1 97.06 170 ASP B CA 1
ATOM 2880 C C . ASP B 1 170 ? 19.719 -15.125 -6.801 1 97.06 170 ASP B C 1
ATOM 2882 O O . ASP B 1 170 ? 19.5 -16.109 -7.508 1 97.06 170 ASP B O 1
ATOM 2886 N N . THR B 1 171 ? 19.703 -13.906 -7.25 1 95.88 171 THR B N 1
ATOM 2887 C CA . THR B 1 171 ? 19.453 -13.57 -8.648 1 95.88 171 THR B CA 1
ATOM 2888 C C . THR B 1 171 ? 20.672 -12.906 -9.273 1 95.88 171 THR B C 1
ATOM 2890 O O . THR B 1 171 ? 21.516 -12.352 -8.562 1 95.88 171 THR B O 1
ATOM 2893 N N . PRO B 1 172 ? 20.766 -12.977 -10.594 1 92.5 172 PRO B N 1
ATOM 2894 C CA . PRO B 1 172 ? 21.859 -12.266 -11.25 1 92.5 172 PRO B CA 1
ATOM 2895 C C . PRO B 1 172 ? 21.891 -10.773 -10.914 1 92.5 172 PRO B C 1
ATOM 2897 O O . PRO B 1 172 ? 22.969 -10.219 -10.672 1 92.5 172 PRO B O 1
ATOM 2900 N N . SER B 1 173 ? 20.719 -10.188 -10.859 1 90.75 173 SER B N 1
ATOM 2901 C CA . SER B 1 173 ? 20.641 -8.773 -10.539 1 90.75 173 SER B CA 1
ATOM 2902 C C . SER B 1 173 ? 21.172 -8.492 -9.133 1 90.75 173 SER B C 1
ATOM 2904 O O . SER B 1 173 ? 21.938 -7.539 -8.93 1 90.75 173 SER B O 1
ATOM 2906 N N . ASN B 1 174 ? 20.734 -9.258 -8.125 1 92.62 174 ASN B N 1
ATOM 2907 C CA . ASN B 1 174 ? 21.203 -9.062 -6.758 1 92.62 174 ASN B CA 1
ATOM 2908 C C . ASN B 1 174 ? 22.719 -9.25 -6.652 1 92.62 174 ASN B C 1
ATOM 2910 O O . ASN B 1 174 ? 23.391 -8.516 -5.93 1 92.62 174 ASN B O 1
ATOM 2914 N N . ARG B 1 175 ? 23.266 -10.211 -7.371 1 93 175 ARG B N 1
ATOM 2915 C CA . ARG B 1 175 ? 24.703 -10.453 -7.352 1 93 175 ARG B CA 1
ATOM 2916 C C . ARG B 1 175 ? 25.469 -9.289 -7.973 1 93 175 ARG B C 1
ATOM 2918 O O . ARG B 1 175 ? 26.594 -9.008 -7.59 1 93 175 ARG B O 1
ATOM 2925 N N . GLN B 1 176 ? 24.875 -8.641 -8.891 1 91.25 176 GLN B N 1
ATOM 2926 C CA . GLN B 1 176 ? 25.5 -7.508 -9.562 1 91.25 176 GLN B CA 1
ATOM 2927 C C . GLN B 1 176 ? 25.562 -6.293 -8.633 1 91.25 176 GLN B C 1
ATOM 2929 O O . GLN B 1 176 ? 26.516 -5.516 -8.688 1 91.25 176 GLN B O 1
ATOM 2934 N N . TYR B 1 177 ? 24.547 -6.121 -7.746 1 87.12 177 TYR B N 1
ATOM 2935 C CA . TYR B 1 177 ? 24.406 -4.824 -7.094 1 87.12 177 TYR B CA 1
ATOM 2936 C C . TYR B 1 177 ? 24.609 -4.945 -5.586 1 87.12 177 TYR B C 1
ATOM 2938 O O . TYR B 1 177 ? 24.672 -3.939 -4.879 1 87.12 177 TYR B O 1
ATOM 2946 N N . MET B 1 178 ? 24.578 -6.148 -5.07 1 89.81 178 MET B N 1
ATOM 2947 C CA . MET B 1 178 ? 24.719 -6.332 -3.629 1 89.81 178 MET B CA 1
ATOM 2948 C C . MET B 1 178 ? 25.953 -7.172 -3.301 1 89.81 178 MET B C 1
ATOM 2950 O O . MET B 1 178 ? 26.281 -8.102 -4.035 1 89.81 178 MET B O 1
ATOM 2954 N N . PRO B 1 179 ? 26.422 -6.793 -2.207 1 87.75 179 PRO B N 1
ATOM 2955 C CA . PRO B 1 179 ? 27.547 -7.617 -1.753 1 87.75 179 PRO B CA 1
ATOM 2956 C C . PRO B 1 179 ? 27.094 -8.867 -1.002 1 87.75 179 PRO B C 1
ATOM 2958 O O . PRO B 1 179 ? 25.969 -8.922 -0.516 1 87.75 179 PRO B O 1
ATOM 2961 N N . GLY B 1 180 ? 27.938 -9.922 -1.023 1 85.81 180 GLY B N 1
ATOM 2962 C CA . GLY B 1 180 ? 27.656 -11.102 -0.221 1 85.81 180 GLY B CA 1
ATOM 2963 C C . GLY B 1 180 ? 27.578 -10.805 1.266 1 85.81 180 GLY B C 1
ATOM 2964 O O . GLY B 1 180 ? 27.391 -9.656 1.668 1 85.81 180 GLY B O 1
ATOM 2965 N N . PRO B 1 181 ? 27.328 -11.859 2.178 1 90.31 181 PRO B N 1
ATOM 2966 C CA . PRO B 1 181 ? 27.75 -13.195 1.743 1 90.31 181 PRO B CA 1
ATOM 2967 C C . PRO B 1 181 ? 26.641 -13.961 1.02 1 90.31 181 PRO B C 1
ATOM 2969 O O . PRO B 1 181 ? 25.5 -13.984 1.483 1 90.31 181 PRO B O 1
ATOM 2972 N N . TYR B 1 182 ? 27 -14.742 0.041 1 93.19 182 TYR B N 1
ATOM 2973 C CA . TYR B 1 182 ? 26.062 -15.391 -0.873 1 93.19 182 TYR B CA 1
ATOM 2974 C C . TYR B 1 182 ? 25.453 -16.641 -0.242 1 93.19 182 TYR B C 1
ATOM 2976 O O . TYR B 1 182 ? 24.391 -17.109 -0.674 1 93.19 182 TYR B O 1
ATOM 2984 N N . ASP B 1 183 ? 26.094 -17.109 0.794 1 95.56 183 ASP B N 1
ATOM 2985 C CA . ASP B 1 183 ? 25.562 -18.281 1.482 1 95.56 183 ASP B CA 1
ATOM 2986 C C . ASP B 1 183 ? 24.344 -17.922 2.316 1 95.56 183 ASP B C 1
ATOM 2988 O O . ASP B 1 183 ? 23.625 -18.797 2.789 1 95.56 183 ASP B O 1
ATOM 2992 N N . ASP B 1 184 ? 24.062 -16.594 2.402 1 97.06 184 ASP B N 1
ATOM 2993 C CA . ASP B 1 184 ? 22.844 -16.141 3.082 1 97.06 184 ASP B CA 1
ATOM 2994 C C . ASP B 1 184 ? 21.734 -15.828 2.08 1 97.06 184 ASP B C 1
ATOM 2996 O O . ASP B 1 184 ? 20.672 -15.32 2.457 1 97.06 184 ASP B O 1
ATOM 3000 N N . TRP B 1 185 ? 21.891 -16.109 0.842 1 97.94 185 TRP B N 1
ATOM 3001 C CA . TRP B 1 185 ? 20.891 -15.828 -0.188 1 97.94 185 TRP B CA 1
ATOM 3002 C C . TRP B 1 185 ? 20.094 -17.078 -0.528 1 97.94 185 TRP B C 1
ATOM 3004 O O . TRP B 1 185 ? 20.656 -18.188 -0.582 1 97.94 185 TRP B O 1
ATOM 3014 N N . THR B 1 186 ? 18.828 -16.969 -0.672 1 98.38 186 THR B N 1
ATOM 3015 C CA . THR B 1 186 ? 17.953 -18.094 -0.979 1 98.38 186 THR B CA 1
ATOM 3016 C C . THR B 1 186 ? 18.047 -18.453 -2.457 1 98.38 186 THR B C 1
ATOM 3018 O O . THR B 1 186 ? 17.781 -17.625 -3.326 1 98.38 186 THR B O 1
ATOM 3021 N N . PRO B 1 187 ? 18.406 -19.703 -2.771 1 98.06 187 PRO B N 1
ATOM 3022 C CA . PRO B 1 187 ? 18.359 -20.141 -4.172 1 98.06 187 PRO B CA 1
ATOM 3023 C C . PRO B 1 187 ? 16.953 -20.078 -4.758 1 98.06 187 PRO B C 1
ATOM 3025 O O . PRO B 1 187 ? 15.977 -20.391 -4.062 1 98.06 187 PRO B O 1
ATOM 3028 N N . LEU B 1 188 ? 16.844 -19.75 -5.992 1 98.44 188 LEU B N 1
ATOM 3029 C CA . LEU B 1 188 ? 15.547 -19.625 -6.656 1 98.44 188 LEU B CA 1
ATOM 3030 C C . LEU B 1 188 ? 14.82 -20.953 -6.688 1 98.44 188 LEU B C 1
ATOM 3032 O O . LEU B 1 188 ? 13.602 -21.016 -6.527 1 98.44 188 LEU B O 1
ATOM 3036 N N . GLU B 1 189 ? 15.562 -22.016 -6.84 1 98 189 GLU B N 1
ATOM 3037 C CA . GLU B 1 189 ? 14.992 -23.359 -6.906 1 98 189 GLU B CA 1
ATOM 3038 C C . GLU B 1 189 ? 14.336 -23.734 -5.582 1 98 189 GLU B C 1
ATOM 3040 O O . GLU B 1 189 ? 13.328 -24.453 -5.566 1 98 189 GLU B O 1
ATOM 3045 N N . GLU B 1 190 ? 14.93 -23.25 -4.488 1 98.19 190 GLU B N 1
ATOM 3046 C CA . GLU B 1 190 ? 14.344 -23.484 -3.172 1 98.19 190 GLU B CA 1
ATOM 3047 C C . GLU B 1 190 ? 12.938 -22.891 -3.08 1 98.19 190 GLU B C 1
ATOM 3049 O O . GLU B 1 190 ? 12.023 -23.531 -2.562 1 98.19 190 GLU B O 1
ATOM 3054 N N . VAL B 1 191 ? 12.789 -21.75 -3.586 1 98.75 191 VAL B N 1
ATOM 3055 C CA . VAL B 1 191 ? 11.484 -21.094 -3.58 1 98.75 191 VAL B CA 1
ATOM 3056 C C . VAL B 1 191 ? 10.531 -21.812 -4.527 1 98.75 191 VAL B C 1
ATOM 3058 O O . VAL B 1 191 ? 9.375 -22.062 -4.184 1 98.75 191 VAL B O 1
ATOM 3061 N N . ALA B 1 192 ? 10.992 -22.141 -5.719 1 98.88 192 ALA B N 1
ATOM 3062 C CA . ALA B 1 192 ? 10.172 -22.844 -6.703 1 98.88 192 ALA B CA 1
ATOM 3063 C C . ALA B 1 192 ? 9.664 -24.172 -6.145 1 98.88 192 ALA B C 1
ATOM 3065 O O . ALA B 1 192 ? 8.5 -24.531 -6.344 1 98.88 192 ALA B O 1
ATOM 3066 N N . ASP B 1 193 ? 10.523 -24.859 -5.453 1 98.81 193 ASP B N 1
ATOM 3067 C CA . ASP B 1 193 ? 10.148 -26.141 -4.859 1 98.81 193 ASP B CA 1
ATOM 3068 C C . ASP B 1 193 ? 9.023 -25.969 -3.844 1 98.81 193 ASP B C 1
ATOM 3070 O O . ASP B 1 193 ? 8.086 -26.766 -3.805 1 98.81 193 ASP B O 1
ATOM 3074 N N . LYS B 1 194 ? 9.164 -24.984 -3.01 1 98.88 194 LYS B N 1
ATOM 3075 C CA . LYS B 1 194 ? 8.133 -24.719 -2.01 1 98.88 194 LYS B CA 1
ATOM 3076 C C . LYS B 1 194 ? 6.801 -24.375 -2.67 1 98.88 194 LYS B C 1
ATOM 3078 O O . LYS B 1 194 ? 5.75 -24.859 -2.264 1 98.88 194 LYS B O 1
ATOM 3083 N N . LEU B 1 195 ? 6.812 -23.562 -3.664 1 98.94 195 LEU B N 1
ATOM 3084 C CA . LEU B 1 195 ? 5.609 -23.156 -4.383 1 98.94 195 LEU B CA 1
ATOM 3085 C C . LEU B 1 195 ? 4.969 -24.359 -5.082 1 98.94 195 LEU B C 1
ATOM 3087 O O . LEU B 1 195 ? 3.74 -24.469 -5.133 1 98.94 195 LEU B O 1
ATOM 3091 N N . PHE B 1 196 ? 5.797 -25.234 -5.594 1 98.94 196 PHE B N 1
ATOM 3092 C CA . PHE B 1 196 ? 5.262 -26.469 -6.18 1 98.94 196 PHE B CA 1
ATOM 3093 C C . PHE B 1 196 ? 4.578 -27.312 -5.121 1 98.94 196 PHE B C 1
ATOM 3095 O O . PHE B 1 196 ? 3.49 -27.844 -5.359 1 98.94 196 PHE B O 1
ATOM 3102 N N . GLN B 1 197 ? 5.258 -27.438 -4.012 1 98.88 197 GLN B N 1
ATOM 3103 C CA . GLN B 1 197 ? 4.68 -28.203 -2.914 1 98.88 197 GLN B CA 1
ATOM 3104 C C . GLN B 1 197 ? 3.299 -27.672 -2.539 1 98.88 197 GLN B C 1
ATOM 3106 O O . GLN B 1 197 ? 2.34 -28.453 -2.436 1 98.88 197 GLN B O 1
ATOM 3111 N N . TRP B 1 198 ? 3.125 -26.359 -2.334 1 98.88 198 TRP B N 1
ATOM 3112 C CA . TRP B 1 198 ? 1.851 -25.734 -2.004 1 98.88 198 TRP B CA 1
ATOM 3113 C C . TRP B 1 198 ? 0.831 -25.953 -3.115 1 98.88 198 TRP B C 1
ATOM 3115 O O . TRP B 1 198 ? -0.364 -26.109 -2.85 1 98.88 198 TRP B O 1
ATOM 3125 N N . SER B 1 199 ? 1.273 -25.906 -4.355 1 98.88 199 SER B N 1
ATOM 3126 C CA . SER B 1 199 ? 0.396 -26.016 -5.516 1 98.88 199 SER B CA 1
ATOM 3127 C C . SER B 1 199 ? -0.108 -27.438 -5.707 1 98.88 199 SER B C 1
ATOM 3129 O O . SER B 1 199 ? -1.263 -27.641 -6.086 1 98.88 199 SER B O 1
ATOM 3131 N N . ASN B 1 200 ? 0.784 -28.375 -5.449 1 98.38 200 ASN B N 1
ATOM 3132 C CA . ASN B 1 200 ? 0.503 -29.781 -5.762 1 98.38 200 ASN B CA 1
ATOM 3133 C C . ASN B 1 200 ? -0.302 -30.453 -4.652 1 98.38 200 ASN B C 1
ATOM 3135 O O . ASN B 1 200 ? -1.082 -31.359 -4.91 1 98.38 200 ASN B O 1
ATOM 3139 N N . ASP B 1 201 ? -0.051 -30.031 -3.432 1 98.25 201 ASP B N 1
ATOM 3140 C CA . ASP B 1 201 ? -0.692 -30.672 -2.287 1 98.25 201 ASP B CA 1
ATOM 3141 C C . ASP B 1 201 ? -1.177 -29.641 -1.277 1 98.25 201 ASP B C 1
ATOM 3143 O O . ASP B 1 201 ? -0.392 -29.141 -0.467 1 98.25 201 ASP B O 1
ATOM 3147 N N . SER B 1 202 ? -2.52 -29.484 -1.226 1 97.94 202 SER B N 1
ATOM 3148 C CA . SER B 1 202 ? -3.113 -28.453 -0.383 1 97.94 202 SER B CA 1
ATOM 3149 C C . SER B 1 202 ? -2.865 -28.734 1.095 1 97.94 202 SER B C 1
ATOM 3151 O O . SER B 1 202 ? -2.883 -27.812 1.919 1 97.94 202 SER B O 1
ATOM 3153 N N . ALA B 1 203 ? -2.553 -29.906 1.479 1 98.19 203 ALA B N 1
ATOM 3154 C CA . ALA B 1 203 ? -2.312 -30.281 2.871 1 98.19 203 ALA B CA 1
ATOM 3155 C C . ALA B 1 203 ? -0.996 -29.688 3.375 1 98.19 203 ALA B C 1
ATOM 3157 O O . ALA B 1 203 ? -0.761 -29.625 4.586 1 98.19 203 ALA B O 1
ATOM 3158 N N . THR B 1 204 ? -0.141 -29.266 2.482 1 98.56 204 THR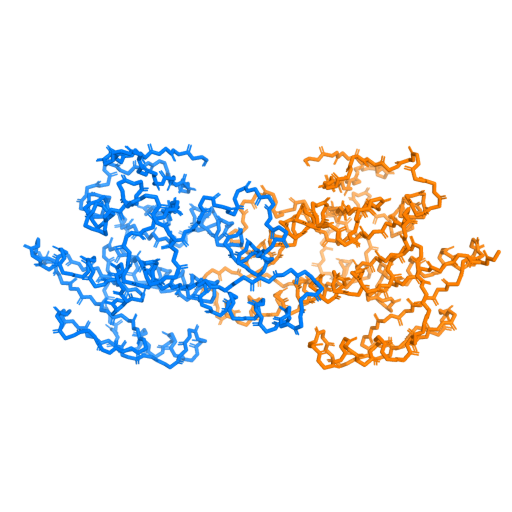 B N 1
ATOM 3159 C CA . THR B 1 204 ? 1.169 -28.734 2.861 1 98.56 204 THR B CA 1
ATOM 3160 C C . THR B 1 204 ? 1.116 -27.234 3.053 1 98.56 204 THR B C 1
ATOM 3162 O O . THR B 1 204 ? 2.098 -26.609 3.48 1 98.56 204 THR B O 1
ATOM 3165 N N . ARG B 1 205 ? 0.007 -26.641 2.697 1 98.69 205 ARG B N 1
ATOM 3166 C CA . ARG B 1 205 ? -0.133 -25.188 2.754 1 98.69 205 ARG B CA 1
ATOM 3167 C C . ARG B 1 205 ? -0.284 -24.719 4.195 1 98.69 205 ARG B C 1
ATOM 3169 O O . ARG B 1 205 ? -0.902 -25.391 5.02 1 98.69 205 ARG B O 1
ATOM 3176 N N . PRO B 1 206 ? 0.354 -23.547 4.508 1 98.69 206 PRO B N 1
ATOM 3177 C CA . PRO B 1 206 ? -0.067 -22.891 5.754 1 98.69 206 PRO B CA 1
ATOM 3178 C C . PRO B 1 206 ? -1.512 -22.406 5.707 1 98.69 206 PRO B C 1
ATOM 3180 O O . PRO B 1 206 ? -2.199 -22.594 4.699 1 98.69 206 PRO B O 1
ATOM 3183 N N . THR B 1 207 ? -1.929 -21.828 6.801 1 98.38 207 THR B N 1
ATOM 3184 C CA . THR B 1 207 ? -3.287 -21.297 6.879 1 98.38 207 THR B CA 1
ATOM 3185 C C . THR B 1 207 ? -3.527 -20.25 5.793 1 98.38 207 THR B C 1
ATOM 3187 O O . THR B 1 207 ? -2.65 -19.438 5.504 1 98.38 207 THR B O 1
ATOM 3190 N N . ASN B 1 208 ? -4.77 -20.328 5.23 1 98.69 208 ASN B N 1
ATOM 3191 C CA . ASN B 1 208 ? -5.176 -19.344 4.227 1 98.69 208 ASN B CA 1
ATOM 3192 C C . ASN B 1 208 ? -4.934 -17.906 4.707 1 98.69 208 ASN B C 1
ATOM 3194 O O . ASN B 1 208 ? -5.293 -17.562 5.832 1 98.69 208 ASN B O 1
ATOM 3198 N N . GLY B 1 209 ? -4.258 -17.047 3.926 1 98.75 209 GLY B N 1
ATOM 3199 C CA . GLY B 1 209 ? -3.957 -15.672 4.281 1 98.75 209 GLY B CA 1
ATOM 3200 C C . GLY B 1 209 ? -2.576 -15.5 4.883 1 98.75 209 GLY B C 1
ATOM 3201 O O . GLY B 1 209 ? -2.15 -14.375 5.16 1 98.75 209 GLY B O 1
ATOM 3202 N N . SER B 1 210 ? -1.793 -16.578 5.004 1 98.88 210 SER B N 1
ATOM 3203 C CA . SER B 1 210 ? -0.503 -16.547 5.688 1 98.88 210 SER B CA 1
ATOM 3204 C C . SER B 1 210 ? 0.536 -15.789 4.859 1 98.88 210 SER B C 1
ATOM 3206 O O . SER B 1 210 ? 0.556 -15.898 3.633 1 98.88 210 SER B O 1
ATOM 3208 N N . LEU B 1 211 ? 1.316 -15.039 5.539 1 98.88 211 LEU B N 1
ATOM 3209 C CA . LEU B 1 211 ? 2.564 -14.477 5.035 1 98.88 211 LEU B CA 1
ATOM 3210 C C . LEU B 1 211 ? 3.762 -15.297 5.508 1 98.88 211 LEU B C 1
ATOM 3212 O O . LEU B 1 211 ? 4.016 -15.398 6.707 1 98.88 211 LEU B O 1
ATOM 3216 N N . VAL B 1 212 ? 4.473 -15.859 4.559 1 98.88 212 VAL B N 1
ATOM 3217 C CA . VAL B 1 212 ? 5.531 -16.797 4.918 1 98.88 212 VAL B CA 1
ATOM 3218 C C . VAL B 1 212 ? 6.891 -16.203 4.559 1 98.88 212 VAL B C 1
ATOM 3220 O O . VAL B 1 212 ? 7.219 -16.062 3.379 1 98.88 212 VAL B O 1
ATOM 3223 N N . VAL B 1 213 ? 7.727 -15.953 5.547 1 98.81 213 VAL B N 1
ATOM 3224 C CA . VAL B 1 213 ? 9.086 -15.438 5.359 1 98.81 213 VAL B CA 1
ATOM 3225 C C . VAL B 1 213 ? 10.008 -16.578 4.93 1 98.81 213 VAL B C 1
ATOM 3227 O O . VAL B 1 213 ? 9.984 -17.656 5.52 1 98.81 213 VAL B O 1
ATOM 3230 N N . VAL B 1 214 ? 10.727 -16.312 3.898 1 98.69 214 VAL B N 1
ATOM 3231 C CA . VAL B 1 214 ? 11.75 -17.234 3.422 1 98.69 214 VAL B CA 1
ATOM 3232 C C . VAL B 1 214 ? 13.133 -16.641 3.67 1 98.69 214 VAL B C 1
ATOM 3234 O O . VAL B 1 214 ? 13.523 -15.656 3.025 1 98.69 214 VAL B O 1
ATOM 3237 N N . GLU B 1 215 ? 13.844 -17.25 4.543 1 98.31 215 GLU B N 1
ATOM 3238 C CA . GLU B 1 215 ? 15.156 -16.734 4.93 1 98.31 215 GLU B CA 1
ATOM 3239 C C . GLU B 1 215 ? 16.219 -17.828 4.863 1 98.31 215 GLU B C 1
ATOM 3241 O O . GLU B 1 215 ? 15.992 -18.953 5.293 1 98.31 215 GLU B O 1
ATOM 3246 N N . THR B 1 216 ? 17.328 -17.5 4.223 1 98.44 216 THR B N 1
ATOM 3247 C CA . THR B 1 216 ? 18.484 -18.406 4.172 1 98.44 216 THR B CA 1
ATOM 3248 C C . THR B 1 216 ? 19.641 -17.875 5 1 98.44 216 THR B C 1
ATOM 3250 O O . THR B 1 216 ? 19.969 -16.688 4.922 1 98.44 216 THR B O 1
ATOM 3253 N N . LYS B 1 217 ? 20.156 -18.656 5.875 1 97.69 217 LYS B N 1
ATOM 3254 C CA . LYS B 1 217 ? 21.375 -18.406 6.637 1 97.69 217 LYS B CA 1
ATOM 3255 C C . LYS B 1 217 ? 22.359 -19.562 6.516 1 97.69 217 LYS B C 1
ATOM 3257 O O . LYS B 1 217 ? 22.016 -20.703 6.816 1 97.69 217 LYS B O 1
ATOM 3262 N N . LYS B 1 218 ? 23.578 -19.266 6.07 1 96.94 218 LYS B N 1
ATOM 3263 C CA . LYS B 1 218 ? 24.625 -20.266 5.906 1 96.94 218 LYS B CA 1
ATOM 3264 C C . LYS B 1 218 ? 24.109 -21.484 5.141 1 96.94 218 LYS B C 1
ATOM 3266 O O . LYS B 1 218 ? 24.234 -22.609 5.609 1 96.94 218 LYS B O 1
ATOM 3271 N N . ASN B 1 219 ? 23.375 -21.234 4.129 1 97 219 ASN B N 1
ATOM 3272 C CA . ASN B 1 219 ? 22.906 -22.203 3.137 1 97 219 ASN B CA 1
ATOM 3273 C C . ASN B 1 219 ? 21.734 -23.031 3.664 1 97 219 ASN B C 1
ATOM 3275 O O . ASN B 1 219 ? 21.406 -24.078 3.1 1 97 219 ASN B O 1
ATOM 3279 N N . VAL B 1 220 ? 21.172 -22.625 4.785 1 98.19 220 VAL B N 1
ATOM 3280 C CA . VAL B 1 220 ? 19.984 -23.281 5.312 1 98.19 220 VAL B CA 1
ATOM 3281 C C . VAL B 1 220 ? 18.781 -22.344 5.195 1 98.19 220 VAL B C 1
ATOM 3283 O O . VAL B 1 220 ? 18.781 -21.25 5.762 1 98.19 220 VAL B O 1
ATOM 3286 N N . THR B 1 221 ? 17.797 -22.859 4.461 1 98.44 221 THR B N 1
ATOM 3287 C CA . THR B 1 221 ? 16.609 -22.047 4.25 1 98.44 221 THR B CA 1
ATOM 3288 C C . THR B 1 221 ? 15.508 -22.422 5.242 1 98.44 221 THR B C 1
ATOM 3290 O O . THR B 1 221 ? 15.211 -23.594 5.434 1 98.44 221 THR B O 1
ATOM 3293 N N . THR B 1 222 ? 14.953 -21.453 5.898 1 98.44 222 THR B N 1
ATOM 3294 C CA . THR B 1 222 ? 13.852 -21.656 6.832 1 98.44 222 THR B CA 1
ATOM 3295 C C . THR B 1 222 ? 12.617 -20.875 6.379 1 98.44 222 THR B C 1
ATOM 3297 O O . THR B 1 222 ? 12.734 -19.844 5.707 1 98.44 222 THR B O 1
ATOM 3300 N N . TYR B 1 223 ? 11.461 -21.406 6.664 1 98.12 223 TYR B N 1
ATOM 3301 C CA . TYR B 1 223 ? 10.156 -20.812 6.379 1 98.12 223 TYR B CA 1
ATOM 3302 C C . TYR B 1 223 ? 9.398 -20.516 7.668 1 98.12 223 TYR B C 1
ATOM 3304 O O . TYR B 1 223 ? 9.25 -21.391 8.523 1 98.12 223 TYR B O 1
ATOM 3312 N N . SER B 1 224 ? 9 -19.312 7.855 1 98.31 224 SER B N 1
ATOM 3313 C CA . SER B 1 224 ? 8.273 -18.938 9.062 1 98.31 224 SER B CA 1
ATOM 3314 C C . SER B 1 224 ? 7.066 -18.062 8.734 1 98.31 224 SER B C 1
ATOM 3316 O O . SER B 1 224 ? 7.18 -17.094 7.977 1 98.31 224 SER B O 1
ATOM 3318 N N . THR B 1 225 ? 5.934 -18.391 9.359 1 97.75 225 THR B N 1
ATOM 3319 C CA . THR B 1 225 ? 4.715 -17.609 9.148 1 97.75 225 THR B CA 1
ATOM 3320 C C . THR B 1 225 ? 4.68 -16.406 10.078 1 97.75 225 THR B C 1
ATOM 3322 O O . THR B 1 225 ? 5.016 -16.516 11.266 1 97.75 225 THR B O 1
ATOM 3325 N N . ILE B 1 226 ? 4.219 -15.328 9.523 1 93.31 226 ILE B N 1
ATOM 3326 C CA . ILE B 1 226 ? 4.082 -14.141 10.359 1 93.31 226 ILE B CA 1
ATOM 3327 C C . ILE B 1 226 ? 2.668 -13.578 10.234 1 93.31 226 ILE B C 1
ATOM 3329 O O . ILE B 1 226 ? 2 -13.781 9.219 1 93.31 226 ILE B O 1
#

Solvent-accessible surface area (backbone atoms only — not comparable to full-atom values): 21961 Å² total; per-residue (Å²): 130,74,50,28,35,37,26,37,18,17,51,43,71,56,14,35,38,34,43,51,52,42,42,76,71,59,31,43,24,35,22,33,20,77,48,73,28,86,85,33,75,38,55,46,67,38,92,56,56,44,64,71,46,48,52,47,51,50,58,74,50,59,86,60,62,24,36,25,39,35,32,50,44,55,70,86,53,65,31,26,63,76,40,94,51,25,62,58,26,30,49,50,20,32,54,34,33,30,34,35,45,53,40,46,47,33,48,43,51,74,27,51,36,79,61,16,33,39,36,38,64,41,38,47,68,35,78,48,65,28,37,61,22,41,24,41,25,22,21,30,29,15,41,50,44,45,29,34,10,47,46,65,22,73,79,44,56,70,38,35,20,32,29,45,12,49,67,44,62,60,37,74,67,48,61,73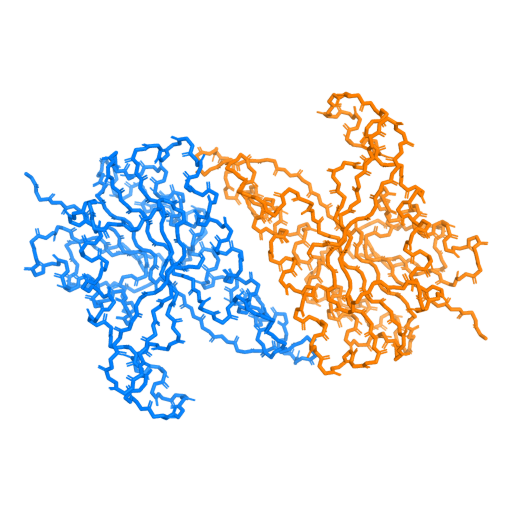,76,44,77,71,71,66,47,38,32,29,52,45,62,60,53,30,51,52,52,45,45,40,52,75,34,66,87,69,42,74,65,70,32,34,35,30,33,37,42,26,54,81,72,43,75,45,78,45,77,102,131,75,51,29,35,36,27,38,20,17,51,43,73,58,13,36,39,35,42,52,52,42,42,76,72,59,32,44,23,34,22,32,20,76,48,73,27,86,85,34,76,40,57,47,67,36,91,53,54,45,64,70,45,49,51,47,51,49,59,75,50,59,86,60,62,25,35,25,38,35,32,50,42,56,71,86,53,64,28,27,61,76,40,94,52,25,62,58,28,30,51,49,20,33,55,34,33,29,33,34,45,52,40,46,48,35,48,44,51,74,28,51,37,79,61,15,32,39,35,39,63,41,38,47,67,34,79,48,64,29,37,62,22,42,23,41,24,23,21,29,29,15,43,49,44,43,30,35,11,47,46,65,22,75,79,43,56,69,38,35,20,33,28,45,11,49,68,45,64,59,38,73,66,46,62,72,76,42,78,73,71,66,46,38,33,30,51,44,60,60,54,30,50,52,54,46,46,40,52,75,34,67,86,69,43,74,62,70,32,36,36,30,32,38,43,24,52,79,71,43,75,47,78,45,78,101

Radius of gyration: 22.75 Å; Cα contacts (8 Å, |Δi|>4): 1076; chains: 2; bounding box: 55×68×50 Å

Foldseek 3Di:
DAAEEEEEQLVFDLNVLLQVVSVVVPHQYEYEECDFDPSGNHYDHFNFLDPVRLVVVCVVCDQAAHQEYEYPWADADWAAPPDPCNVVLLVRRCRGAQSSLVSSLVCCLVHHDQQGEYEGEAAPVLVDDDRGRNSNNVSRVVSLVVQQVSLVDPSRPNYAREYEHEHAAPDPVCVVPDDDPCQWHHYSNNVSVVSCVCSVDVVSDDDGSWYWYWTGDNNDIDIDTD/DAAEEEEEQLPFDLNVLLQVVSVVVPHQYEYEECDFDPSHNHYDHFNFLDPVRLVVVCVVCDLAAHQEYEYPWADADWAAPPDPCNVVLLVRRCRGAQSSLVSSLVCCLVHHDQQGEYEGEAAPVLVDDDRGHNSNNVSRVVSLVVQQVSLVDPSRPNYAREYEHEHAADDPVCVVPDDDPCQWHHYSNNVSVVSCVCSVDVVSDDDGSWYWYWTGDNNDIDIDTD

pLDDT: mean 97.54, std 2.79, range [70.25, 99.0]

InterPro domains:
  IPR002347 Short-chain dehydrogenase/reductase SDR [PF00106] (3-174)
  IPR020904 Short-chain dehydrogenase/reductase, conserved site [PS00061] (123-151)
  IPR036291 NAD(P)-binding domain superfamily [SSF51735] (1-217)

Nearest PDB structures (foldseek):
  3orf-assembly2_D  TM=9.841E-01  e=7.671E-35  Dictyostelium discoideum
  1dhr-assembly1_A  TM=9.479E-01  e=1.292E-28  Rattus norvegicus
  1hdr-assembly1_A-2  TM=9.480E-01  e=4.877E-27  Homo sapiens
  8b5t-assembly1_A  TM=8.989E-01  e=1.670E-23  Leishmania major
  8b5u-assembly1_A-2  TM=8.956E-01  e=1.041E-21  Leishmania donovani

Secondary structure (DSSP, 8-state):
---EEEEETTTSHHHHHHHHHHHHTT-EEEEEESS--TTSSEEEE-S-SSHHHHHHHHHHHTT--EEEEEE-------B-TTSTTHHHHHHHHIIIIIHHHHHHHHHHHHHEEEEEEEEEE--GGGGS--TTBHHHHHHHHHHHHHHHHHHT-GGGTTSEEEEEEES-B--HHHHHHS---GGGSBPHHHHHHHHHHHHH-GGG--STT-EEEEEEETTEEEEEE-/---EEEEETTTSHHHHHHHHHHHHTT-EEEEEESS--TTSSEEEE-S-SSHHHHHHHHHHHTT--EEEEEE-------B-TTSTTHHHHHHHHIIIIIHHHHHHHHHHHHHEEEEEEEEEE--GGGGS--TTBHHHHHHHHHHHHHHHHHHT-GGGTTSEEEEEEES-B--HHHHHHS---GGGSBPHHHHHHHHHHHHH-GGG--STT-EEEEEEETTEEEEEE-

Organism: Heterostelium pallidum (strain ATCC 26659 / Pp 5 / PN500) (NCBI:txid670386)

Sequence (452 aa):
MSKNVLVFGGSGSLGSAIVNLFKTKGWNTISVDFRDNTNATQSVSITSSNESEVKRVLSVLGSTKVDSIICAAGGWVGGSIVADDYFQSVQKMLDFNLSSAVATAFLAGKLLNTGGVVVLTGAKSATVPTAGMIGYGISKAATHHLIKSLAETPELSGSSSLGILPVTLDTPSNRQYMPGPYDDWTPLEEVADKLFQWSNDSATRPTNGSLVVVETKKNVTTYSTIMSKNVLVFGGSGSLGSAIVNLFKTKGWNTISVDFRDNTNATQSVSITSSNESEVKRVLSVLGSTKVDSIICAAGGWVGGSIVADDYFQSVQKMLDFNLSSAVATAFLAGKLLNTGGVVVLTGAKSATVPTAGMIGYGISKAATHHLIKSLAETPELSGSSSLGILPVTLDTPSNRQYMPGPYDDWTPLEEVADKLFQWSNDSATRPTNGSLVVVETKKNVTTYSTI